Protein AF-A0A2Z7D7G7-F1 (afdb_monomer_lite)

Foldseek 3Di:
DPVVVVVVVVVVVLVVPDD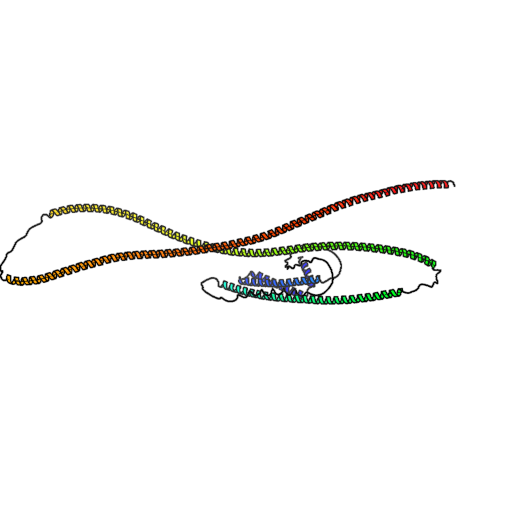VVVVVVVVVLVVVLVVLVVVLVVLVVCLVDDDPVVNVVSVVVSVVSVVVSVVSVVVVVVVVVVSVVVVVVVVVPDDDDDDDDDDDDDDDDDDDDDDDDDDDDDDDDDDDDDDDDDDDDDDDDDDPPPPPPPPPPPPDPPDDDDDDDDDDDDDDDDDDDDPPVVVVVVVVVVVVVVVVVVVVVVVVVVVVVVVVVVVVVVVVVVVVVVVVVVVVVVVVVVVVVVVVVVVVVVVVVVVVVVVVVVVVPDDDDDDDDDDDPVCPVVCVVVVVVVVVVVVVVVVVVVVVVVVVVVVVVVVVVVVVVVVVVVVVVVVVVVVVVVVVVVVVVVVVVVVVVVVVVVVVVVVVVVVVVVVVVVVVVVVVVVVVVVVVVVVVVVVVVVVVVVVVVVVVVVVVVVVVVVVVVVVVVVVVVVVVVVVVVVVVVVVVVVVVVVVVVVVVVVVPPPDDDDDDDDDDDDDDDPDVVVVVVVVVVVVVVVVVVVVVVVVVVVVVVVVVVVVVVVVVVVVVVVVVVVVVVVVVVVVVVVVVVVVVVVVVVVVVVVVVVVVVVVVVVVVVVVVVVVVVVVVVVVVVVVVVVVVVVVVVVVVVVVVVVVVVVVVVVVVVVVVVVVVVVVVVVVVVVVVVVVVVVVVVVVVVVVVVVVVVVVVVVVVVVVVVVVVVVVVVVVVVVVVVD

InterPro domains:
  IPR011684 Protein Networked (NET), actin-binding (NAB) domain [PS51774] (10-87)

Secondary structure (DSSP, 8-state):
--HHHHHHHHHHHHHTTS-HHHHHHHHHHHHHHHHHHHHHHHHHHHTTSS-HHHHHHHHHHHHHHHHHHHHHHHHHHHHHHHHHHHHHHHHHSS--------------------PPP------PPP----------------SSSSSSSTTSSS--S-------------------S-HHHHHHHHHHHHHHHHHHHHHHHHHHHHHHHHHHHHHHHHHHHHHHHHHHHHHHHHHHHHHHHHHHHHHHHHHHHHHHHHHHHHTTS-----------TTSHHHHHHHHHHHHHHHHHHHHHHHHHHHHHHHHHHHHHHHHHHHHHHHHHHHHHHHHHHHHHHHHHHHHHHHHHHHHHHHHHHHHHHHHHHHHHHHHHHHHHHHHHHHHHHHHHHHHHHHHHHHHHHHHHHHHHHHHHHHHHHHHHHHHHHHHHHHHHHHHHHHHHHHHHHHHHHHHHHTSSTT----------------SSHHHHHHHHHHHHHHHHHHHHHHHHHHHHHHHHHHHHHHHHHHHHHHHHHHHHHHHHHHHHHHHHHHHHHHHHHHHHHHHHHHHHHHHHHHHHHHHHHHHHHHHHHHHHHHHHHHHHHHHHHHHHHHHHHHHHHHHHHHHHHHHHHHHHHHHHHHHHHHHHHHHHHHHHHHHHHHHHHHHHHHHHHHHHHHHHHHHHHHHHHHHHHTT--

pLDDT: mean 76.75, std 22.87, range [23.92, 98.25]

Radius of gyration: 78.51 Å; chains: 1; bounding box: 148×83×275 Å

Structure (mmCIF, N/CA/C/O backbone):
data_AF-A0A2Z7D7G7-F1
#
_entry.id   AF-A0A2Z7D7G7-F1
#
loop_
_atom_site.group_PDB
_atom_site.id
_atom_site.type_symbol
_atom_site.label_atom_id
_atom_site.label_alt_id
_atom_site.label_comp_id
_atom_site.label_asym_id
_atom_site.label_entity_id
_atom_site.label_seq_id
_atom_site.pdbx_PDB_ins_code
_atom_site.Cartn_x
_atom_site.Cartn_y
_atom_site.Cartn_z
_atom_site.occupancy
_atom_site.B_iso_or_equiv
_atom_site.auth_seq_id
_atom_site.auth_comp_id
_atom_site.auth_asym_id
_atom_site.auth_atom_id
_atom_site.pdbx_PDB_model_num
ATOM 1 N N . MET A 1 1 ? 25.377 -0.981 62.752 1.00 41.50 1 MET A N 1
ATOM 2 C CA . MET A 1 1 ? 25.337 -2.410 63.153 1.00 41.50 1 MET A CA 1
ATOM 3 C C . MET A 1 1 ? 24.047 -2.809 63.901 1.00 41.50 1 MET A C 1
ATOM 5 O O . MET A 1 1 ? 24.073 -3.732 64.700 1.00 41.50 1 MET A O 1
ATOM 9 N N . THR A 1 2 ? 22.886 -2.197 63.633 1.00 40.06 2 THR A N 1
ATOM 10 C CA . THR A 1 2 ? 21.625 -2.497 64.360 1.00 40.06 2 THR A CA 1
ATOM 11 C C . THR A 1 2 ? 20.584 -3.274 63.544 1.00 40.06 2 THR A C 1
ATOM 13 O O . THR A 1 2 ? 19.707 -3.895 64.134 1.00 40.06 2 THR A O 1
ATOM 16 N N . LYS A 1 3 ? 20.703 -3.341 62.208 1.00 41.34 3 LYS A N 1
ATOM 17 C CA . LYS A 1 3 ? 19.762 -4.095 61.349 1.00 41.34 3 LYS A CA 1
ATOM 18 C C . LYS A 1 3 ? 20.011 -5.615 61.313 1.00 41.34 3 LYS A C 1
ATOM 20 O O . LYS A 1 3 ? 19.072 -6.365 61.088 1.00 41.34 3 LYS A O 1
ATOM 25 N N . HIS A 1 4 ? 21.229 -6.078 61.613 1.00 40.47 4 HIS A N 1
ATOM 26 C CA . HIS A 1 4 ? 21.558 -7.514 61.590 1.00 40.47 4 HIS A CA 1
ATOM 27 C C . HIS A 1 4 ? 20.931 -8.314 62.747 1.00 40.47 4 HIS A C 1
ATOM 29 O O . HIS A 1 4 ? 20.561 -9.467 62.553 1.00 40.47 4 HIS A O 1
ATOM 35 N N . ARG A 1 5 ? 20.724 -7.702 63.927 1.00 44.84 5 ARG A N 1
ATOM 36 C CA . ARG A 1 5 ? 20.174 -8.416 65.098 1.00 44.84 5 ARG A CA 1
ATOM 37 C C . ARG A 1 5 ? 18.690 -8.766 64.970 1.00 44.84 5 ARG A C 1
ATOM 39 O O . ARG A 1 5 ? 18.265 -9.778 65.515 1.00 44.84 5 ARG A O 1
ATOM 46 N N . ARG A 1 6 ? 17.898 -7.954 64.255 1.00 45.66 6 ARG A N 1
ATOM 47 C CA . ARG A 1 6 ? 16.458 -8.218 64.064 1.00 45.66 6 ARG A CA 1
ATOM 48 C C . ARG A 1 6 ? 16.225 -9.381 63.095 1.00 45.66 6 ARG A C 1
ATOM 50 O O . ARG A 1 6 ? 15.292 -10.148 63.290 1.00 45.66 6 ARG A O 1
ATOM 57 N N . TRP A 1 7 ? 17.107 -9.541 62.106 1.00 41.47 7 TRP A N 1
ATOM 58 C CA . TRP A 1 7 ? 17.014 -10.627 61.131 1.00 41.47 7 TRP A CA 1
ATOM 59 C C . TRP A 1 7 ? 17.491 -11.967 61.709 1.00 41.47 7 TRP A C 1
ATOM 61 O O . TRP A 1 7 ? 16.815 -12.975 61.533 1.00 41.47 7 TRP A O 1
ATOM 71 N N . GLU A 1 8 ? 18.564 -11.968 62.512 1.00 43.84 8 GLU A N 1
ATOM 72 C CA . GLU A 1 8 ? 18.985 -13.158 63.273 1.00 43.84 8 GLU A CA 1
ATOM 73 C C . GLU A 1 8 ? 17.919 -13.635 64.270 1.00 43.84 8 GLU A C 1
ATOM 75 O O . GLU A 1 8 ? 17.764 -14.838 64.466 1.00 43.84 8 GLU A O 1
ATOM 80 N N . GLY A 1 9 ? 17.170 -12.715 64.890 1.00 42.06 9 GLY A N 1
ATOM 81 C CA . GLY A 1 9 ? 16.073 -13.051 65.805 1.00 42.06 9 GLY A CA 1
ATOM 82 C C . GLY A 1 9 ? 14.912 -13.773 65.113 1.00 42.06 9 GLY A C 1
ATOM 83 O O . GLY A 1 9 ? 14.464 -14.808 65.601 1.00 42.06 9 GLY A O 1
ATOM 84 N N . SER A 1 10 ? 14.475 -13.282 63.946 1.00 50.38 10 SER A N 1
ATOM 85 C CA . SER A 1 10 ? 13.440 -13.950 63.136 1.00 50.38 10 SER A CA 1
ATOM 86 C C . SER A 1 10 ? 13.912 -15.276 62.539 1.00 50.38 10 SER A C 1
ATOM 88 O O . SER A 1 10 ? 13.131 -16.220 62.479 1.00 50.38 10 SER A O 1
ATOM 90 N N . MET A 1 11 ? 15.185 -15.391 62.142 1.00 46.97 11 MET A N 1
ATOM 91 C CA . MET A 1 11 ? 15.729 -16.657 61.634 1.00 46.97 11 MET A CA 1
ATOM 92 C C . MET A 1 11 ? 15.831 -17.730 62.726 1.00 46.97 11 MET A C 1
ATOM 94 O O . MET A 1 11 ? 15.545 -18.890 62.452 1.00 46.97 11 MET A O 1
ATOM 98 N N . LYS A 1 12 ? 16.154 -17.358 63.974 1.00 53.88 12 LYS A N 1
ATOM 99 C CA . LYS A 1 12 ? 16.171 -18.298 65.111 1.00 53.88 12 LYS A CA 1
ATOM 100 C C . LYS A 1 12 ? 14.783 -18.843 65.461 1.00 53.88 12 LYS A C 1
ATOM 102 O O . LYS A 1 12 ? 14.678 -20.009 65.819 1.00 53.88 12 LYS A O 1
ATOM 107 N N . SER A 1 13 ? 13.737 -18.024 65.322 1.00 54.88 13 SER A N 1
ATOM 108 C CA . SER A 1 13 ? 12.338 -18.445 65.507 1.00 54.88 13 SER A CA 1
ATOM 109 C C . SER A 1 13 ? 11.828 -19.340 64.374 1.00 54.88 13 SER A C 1
ATOM 111 O O . SER A 1 13 ? 10.971 -20.178 64.616 1.00 54.88 13 SER A O 1
ATOM 113 N N . LEU A 1 14 ? 12.347 -19.192 63.151 1.00 52.84 14 LEU A N 1
ATOM 114 C CA . LEU A 1 14 ? 12.054 -20.111 62.045 1.00 52.84 14 LEU A CA 1
ATOM 115 C C . LEU A 1 14 ? 12.809 -21.440 62.196 1.00 52.84 14 LEU A C 1
ATOM 117 O O . LEU A 1 14 ? 12.231 -22.496 61.961 1.00 52.84 14 LEU A O 1
ATOM 121 N N . MET A 1 15 ? 14.067 -21.399 62.652 1.00 52.84 15 MET A N 1
ATOM 122 C CA . MET A 1 15 ? 14.886 -22.596 62.889 1.00 52.84 15 MET A CA 1
ATOM 123 C C . MET A 1 15 ? 14.299 -23.522 63.964 1.00 52.84 15 MET A C 1
ATOM 125 O O . MET A 1 15 ? 14.415 -24.731 63.824 1.00 52.84 15 MET A O 1
ATOM 129 N N . SER A 1 16 ? 13.603 -23.007 64.988 1.00 55.50 16 SER A N 1
ATOM 130 C CA . SER A 1 16 ? 12.984 -23.851 66.029 1.00 55.50 16 SER A CA 1
ATOM 131 C C . SER A 1 16 ? 11.815 -24.718 65.543 1.00 55.50 16 SER A C 1
ATOM 133 O O . SER A 1 16 ? 11.373 -25.600 66.274 1.00 55.50 16 SER A O 1
ATOM 135 N N . HIS A 1 17 ? 11.308 -24.473 64.330 1.00 57.72 17 HIS A N 1
ATOM 136 C CA . HIS A 1 17 ? 10.239 -25.254 63.698 1.00 57.72 17 HIS A CA 1
ATOM 137 C C . HIS A 1 17 ? 10.733 -26.104 62.518 1.00 57.72 17 HIS A C 1
ATOM 139 O O . HIS A 1 17 ? 9.921 -26.753 61.853 1.00 57.72 17 HIS A O 1
ATOM 145 N N . MET A 1 18 ? 12.043 -26.099 62.251 1.00 59.19 18 MET A N 1
ATOM 146 C CA . MET A 1 18 ? 12.659 -26.918 61.216 1.00 59.19 18 MET A CA 1
ATOM 147 C C . MET A 1 18 ? 13.076 -28.282 61.764 1.00 59.19 18 MET A C 1
ATOM 149 O O . MET A 1 18 ? 13.557 -28.409 62.885 1.00 59.19 18 MET A O 1
ATOM 153 N N . ASP A 1 19 ? 12.900 -29.303 60.933 1.00 62.66 19 ASP A N 1
ATOM 154 C CA . ASP A 1 19 ? 13.454 -30.636 61.149 1.00 62.66 19 ASP A CA 1
ATOM 155 C C . ASP A 1 19 ? 14.998 -30.546 61.193 1.00 62.66 19 ASP A C 1
ATOM 157 O O . ASP A 1 19 ? 15.573 -29.946 60.274 1.00 62.66 19 ASP A O 1
ATOM 161 N N . PRO A 1 20 ? 15.685 -31.085 62.220 1.00 67.44 20 PRO A N 1
ATOM 162 C CA . PRO A 1 20 ? 17.143 -30.998 62.348 1.00 67.44 20 PRO A CA 1
ATOM 163 C C . PRO A 1 20 ? 17.902 -31.500 61.108 1.00 67.44 20 PRO A C 1
ATOM 165 O O . PRO A 1 20 ? 18.919 -30.912 60.744 1.00 67.44 20 PRO A O 1
ATOM 168 N N . GLU A 1 21 ? 17.377 -32.494 60.379 1.00 67.19 21 GLU A N 1
ATOM 169 C CA . GLU A 1 21 ? 17.971 -32.928 59.103 1.00 67.19 21 GLU A CA 1
ATOM 170 C C . GLU A 1 21 ? 17.902 -31.844 58.016 1.00 67.19 21 GLU A C 1
ATOM 172 O O . GLU A 1 21 ? 18.834 -31.680 57.226 1.00 67.19 21 GLU A O 1
ATOM 177 N N . LYS A 1 22 ? 16.816 -31.065 57.963 1.00 69.19 22 LYS A N 1
ATOM 178 C CA . LYS A 1 22 ? 16.668 -29.967 56.995 1.00 69.19 22 LYS A CA 1
ATOM 179 C C . LYS A 1 22 ? 17.559 -28.780 57.363 1.00 69.19 22 LYS A C 1
ATOM 181 O O . LYS A 1 22 ? 18.091 -28.129 56.465 1.00 69.19 22 LYS A O 1
ATOM 186 N N . GLU A 1 23 ? 17.757 -28.522 58.656 1.00 70.38 23 GLU A N 1
ATOM 187 C CA . GLU A 1 23 ? 18.671 -27.483 59.144 1.00 70.38 23 GLU A CA 1
ATOM 188 C C . GLU A 1 23 ? 20.135 -27.789 58.781 1.00 70.38 23 GLU A C 1
ATOM 190 O O . GLU A 1 23 ? 20.858 -26.904 58.313 1.00 70.38 23 GLU A O 1
ATOM 195 N N . ASP A 1 24 ? 20.567 -29.043 58.927 1.00 74.12 24 ASP A N 1
ATOM 196 C CA . ASP A 1 24 ? 21.928 -29.458 58.577 1.00 74.12 24 ASP A CA 1
ATOM 197 C C . ASP A 1 24 ? 22.173 -29.440 57.060 1.00 74.12 24 ASP A C 1
ATOM 199 O O . ASP A 1 24 ? 23.237 -29.000 56.611 1.00 74.12 24 ASP A O 1
ATOM 203 N N . ARG A 1 25 ? 21.163 -29.795 56.251 1.00 71.50 25 ARG A N 1
ATOM 204 C CA . ARG A 1 25 ? 21.215 -29.642 54.783 1.00 71.50 25 ARG A CA 1
ATOM 205 C C . ARG A 1 25 ? 21.363 -28.177 54.365 1.00 71.50 25 ARG A C 1
ATOM 207 O O . ARG A 1 25 ? 22.192 -27.872 53.513 1.00 71.50 25 ARG A O 1
ATOM 214 N N . LEU A 1 26 ? 20.643 -27.263 55.016 1.00 71.94 26 LEU A N 1
ATOM 215 C CA . LEU A 1 26 ? 20.740 -25.818 54.771 1.00 71.94 26 LEU A CA 1
ATOM 216 C C . LEU A 1 26 ? 22.104 -25.234 55.159 1.00 71.94 26 LEU A C 1
ATOM 218 O O . LEU A 1 26 ? 22.629 -24.371 54.454 1.00 71.94 26 LEU A O 1
ATOM 222 N N . LYS A 1 27 ? 22.706 -25.697 56.262 1.00 76.69 27 LYS A N 1
ATOM 223 C CA . LYS A 1 27 ? 24.069 -25.291 56.646 1.00 76.69 27 LYS A CA 1
ATOM 224 C C . LYS A 1 27 ? 25.101 -25.776 55.631 1.00 76.69 27 LYS A C 1
ATOM 226 O O . LYS A 1 27 ? 25.977 -24.995 55.262 1.00 76.69 27 LYS A O 1
ATOM 231 N N . TRP A 1 28 ? 24.973 -27.019 55.166 1.00 77.81 28 TRP A N 1
ATOM 232 C CA . TRP A 1 28 ? 25.851 -27.590 54.146 1.00 77.81 28 TRP A CA 1
ATOM 233 C C . TRP A 1 28 ? 25.735 -26.832 52.816 1.00 77.81 28 TRP A C 1
ATOM 235 O O . TRP A 1 28 ? 26.745 -26.351 52.302 1.00 77.81 28 TRP A O 1
ATOM 245 N N . GLU A 1 29 ? 24.513 -26.601 52.325 1.00 77.25 29 GLU A N 1
ATOM 246 C CA . GLU A 1 29 ? 24.260 -25.827 51.100 1.00 77.25 29 GLU A CA 1
ATOM 247 C C . GLU A 1 29 ? 24.767 -24.386 51.220 1.00 77.25 29 GLU A C 1
ATOM 249 O O . GLU A 1 29 ? 25.395 -23.871 50.299 1.00 77.25 29 GLU A O 1
ATOM 254 N N . LYS A 1 30 ? 24.601 -23.739 52.380 1.00 79.69 30 LYS A N 1
ATOM 255 C CA . LYS A 1 30 ? 25.165 -22.406 52.624 1.00 79.69 30 LYS A CA 1
ATOM 256 C C . LYS A 1 30 ? 26.694 -22.399 52.514 1.00 79.69 30 LYS A C 1
ATOM 258 O O . LYS A 1 30 ? 27.250 -21.505 51.877 1.00 79.69 30 LYS A O 1
ATOM 263 N N . THR A 1 31 ? 27.377 -23.380 53.107 1.00 81.44 31 THR A N 1
ATOM 264 C CA . THR A 1 31 ? 28.842 -23.485 53.000 1.00 81.44 31 THR A CA 1
ATOM 265 C C . THR A 1 31 ? 29.309 -23.823 51.582 1.00 81.44 31 THR A C 1
ATOM 267 O O . THR A 1 31 ? 30.325 -23.290 51.133 1.00 81.44 31 THR A O 1
ATOM 270 N N . GLU A 1 32 ? 28.558 -24.650 50.850 1.00 81.62 32 GLU A N 1
ATOM 271 C CA . GLU A 1 32 ? 28.795 -24.973 49.436 1.00 81.62 32 GLU A CA 1
ATOM 272 C C . GLU A 1 32 ? 28.724 -23.692 48.585 1.00 81.62 32 GLU A C 1
ATOM 274 O O . GLU A 1 32 ? 29.676 -23.349 47.881 1.00 81.62 32 GLU A O 1
ATOM 279 N N . ILE A 1 33 ? 27.646 -22.919 48.763 1.00 80.75 33 ILE A N 1
ATOM 280 C CA . ILE A 1 33 ? 27.366 -21.647 48.090 1.00 80.75 33 ILE A CA 1
ATOM 281 C C . ILE A 1 33 ? 28.480 -20.624 48.369 1.00 80.75 33 ILE A C 1
ATOM 283 O O . ILE A 1 33 ? 29.029 -20.035 47.430 1.00 80.75 33 ILE A O 1
ATOM 287 N N . GLU A 1 34 ? 28.880 -20.446 49.633 1.00 82.25 34 GLU A N 1
ATOM 288 C CA . GLU A 1 34 ? 29.982 -19.554 50.029 1.00 82.25 34 GLU A CA 1
ATOM 289 C C . GLU A 1 34 ? 31.324 -19.962 49.386 1.00 82.25 34 GLU A C 1
ATOM 291 O O . GLU A 1 34 ? 32.092 -19.102 48.926 1.00 82.25 34 GLU A O 1
ATOM 296 N N . ASN A 1 35 ? 31.594 -21.265 49.261 1.00 83.88 35 ASN A N 1
ATOM 297 C CA . ASN A 1 35 ? 32.781 -21.782 48.577 1.00 83.88 35 ASN A CA 1
ATOM 298 C C . ASN A 1 35 ? 32.751 -21.509 47.062 1.00 83.88 35 ASN A C 1
ATOM 300 O O . ASN A 1 35 ? 33.760 -21.052 46.506 1.00 83.88 35 ASN A O 1
ATOM 304 N N . THR A 1 36 ? 31.609 -21.705 46.391 1.00 83.94 36 THR A N 1
ATOM 305 C CA . THR A 1 36 ? 31.427 -21.354 44.968 1.00 83.94 36 THR A CA 1
ATOM 306 C C . THR A 1 36 ? 31.611 -19.863 44.712 1.00 83.94 36 THR A C 1
ATOM 308 O O . THR A 1 36 ? 32.360 -19.488 43.808 1.00 83.94 36 THR A O 1
ATOM 311 N N . VAL A 1 37 ? 31.028 -18.993 45.542 1.00 83.12 37 VAL A N 1
ATOM 312 C CA . VAL A 1 37 ? 31.193 -17.533 45.424 1.00 83.12 37 VAL A CA 1
ATOM 313 C C . VAL A 1 37 ? 32.659 -17.137 45.595 1.00 83.12 37 VAL A C 1
ATOM 315 O O . VAL A 1 37 ? 33.197 -16.343 44.819 1.00 83.12 37 VAL A O 1
ATOM 318 N N . THR A 1 38 ? 33.355 -17.748 46.554 1.00 86.00 38 THR A N 1
ATOM 319 C CA . THR A 1 38 ? 34.786 -17.508 46.772 1.00 86.00 38 THR A CA 1
ATOM 320 C C . THR A 1 38 ? 35.627 -17.945 45.567 1.00 86.00 38 THR A C 1
ATOM 322 O O . THR A 1 38 ? 36.594 -17.269 45.198 1.00 86.00 38 THR A O 1
ATOM 325 N N . ARG A 1 39 ? 35.254 -19.049 44.909 1.00 84.31 39 ARG A N 1
ATOM 326 C CA . ARG A 1 39 ? 35.904 -19.549 43.688 1.00 84.31 39 ARG A CA 1
ATOM 327 C C . ARG A 1 39 ? 35.650 -18.635 42.486 1.00 84.31 39 ARG A C 1
ATOM 329 O O . ARG A 1 39 ? 36.605 -18.308 41.782 1.00 84.31 39 ARG A O 1
ATOM 336 N N . ILE A 1 40 ? 34.422 -18.143 42.310 1.00 85.38 40 ILE A N 1
ATOM 337 C CA . ILE A 1 40 ? 34.063 -17.155 41.278 1.00 85.38 40 ILE A CA 1
ATOM 338 C C . ILE A 1 40 ? 34.864 -15.865 41.478 1.00 85.38 40 ILE A C 1
ATOM 340 O O . ILE A 1 40 ? 35.474 -15.364 40.536 1.00 85.38 40 ILE A O 1
ATOM 344 N N . LEU A 1 41 ? 34.957 -15.351 42.707 1.00 82.25 41 LEU A N 1
ATOM 345 C CA . LEU A 1 41 ? 35.738 -14.144 43.003 1.00 82.25 41 LEU A CA 1
ATOM 346 C C . LEU A 1 41 ? 37.237 -14.328 42.718 1.00 82.25 41 LEU A C 1
ATOM 348 O O . LEU A 1 41 ? 37.886 -13.409 42.210 1.00 82.25 41 LEU A O 1
ATOM 352 N N . LYS A 1 42 ? 37.801 -15.511 43.004 1.00 83.88 42 LYS A N 1
ATOM 353 C CA . LYS A 1 42 ? 39.196 -15.846 42.667 1.00 83.88 42 LYS A CA 1
ATOM 354 C C . LYS A 1 42 ? 39.411 -15.924 41.154 1.00 83.88 42 LYS A C 1
ATOM 356 O O . LYS A 1 42 ? 40.380 -15.347 40.656 1.00 83.88 42 LYS A O 1
ATOM 361 N N . LEU A 1 43 ? 38.502 -16.571 40.422 1.00 82.44 43 LEU A N 1
ATOM 362 C CA . LEU A 1 43 ? 38.562 -16.660 38.963 1.00 82.44 43 LEU A CA 1
ATOM 363 C C . LEU A 1 43 ? 38.464 -15.273 38.336 1.00 82.44 43 LEU A C 1
ATOM 365 O O . LEU A 1 43 ? 39.374 -14.893 37.602 1.00 82.44 43 LEU A O 1
ATOM 369 N N . THR A 1 44 ? 37.475 -14.471 38.727 1.00 81.31 44 THR A N 1
ATOM 370 C CA . THR A 1 44 ? 37.262 -13.108 38.224 1.00 81.31 44 THR A CA 1
ATOM 371 C C . THR A 1 44 ? 38.445 -12.183 38.504 1.00 81.31 44 THR A C 1
ATOM 373 O O . THR A 1 44 ? 38.867 -11.442 37.616 1.00 81.31 44 THR A O 1
ATOM 376 N N . ARG A 1 45 ? 39.074 -12.281 39.684 1.00 81.88 45 ARG A N 1
ATOM 377 C CA . ARG A 1 45 ? 40.299 -11.526 39.997 1.00 81.88 45 ARG A CA 1
ATOM 378 C C . ARG A 1 45 ? 41.514 -12.007 39.192 1.00 81.88 45 ARG A C 1
ATOM 380 O O . ARG A 1 45 ? 42.402 -11.215 38.911 1.00 81.88 45 ARG A O 1
ATOM 387 N N . SER A 1 46 ? 41.549 -13.277 38.787 1.00 73.38 46 SER A N 1
ATOM 388 C CA . SER A 1 46 ? 42.632 -13.858 37.977 1.00 73.38 46 SER A CA 1
ATOM 389 C C . SER A 1 46 ? 42.465 -13.677 36.457 1.00 73.38 46 SER A C 1
ATOM 391 O O . SER A 1 46 ? 43.383 -14.009 35.705 1.00 73.38 46 SER A O 1
ATOM 393 N N . ILE A 1 47 ? 41.313 -13.168 35.993 1.00 78.88 47 ILE A N 1
ATOM 394 C CA . ILE A 1 47 ? 41.013 -12.861 34.577 1.00 78.88 47 ILE A CA 1
ATOM 395 C C . ILE A 1 47 ? 41.791 -11.621 34.087 1.00 78.88 47 ILE A C 1
ATOM 397 O O . ILE A 1 47 ? 41.938 -11.425 32.878 1.00 78.88 47 ILE A O 1
ATOM 401 N N . SER A 1 48 ? 42.328 -10.791 34.990 1.00 68.44 48 SER A N 1
ATOM 402 C CA . SER A 1 48 ? 43.142 -9.619 34.635 1.00 68.44 48 SER A CA 1
ATOM 403 C C . SER A 1 48 ? 44.557 -9.966 34.147 1.00 68.44 48 SER A C 1
ATOM 405 O O . SER A 1 48 ? 45.096 -9.198 33.355 1.00 68.44 48 SER A O 1
ATOM 407 N N . ASN A 1 49 ? 45.114 -11.132 34.511 1.00 65.31 49 ASN A N 1
ATOM 408 C CA . ASN A 1 49 ? 46.482 -11.538 34.155 1.00 65.31 49 ASN A CA 1
ATOM 409 C C . ASN A 1 49 ? 46.503 -12.848 33.329 1.00 65.31 49 ASN A C 1
ATOM 411 O O . ASN A 1 49 ? 46.121 -13.913 33.825 1.00 65.31 49 ASN A O 1
ATOM 415 N N . GLY A 1 50 ? 46.979 -12.777 32.074 1.00 63.66 50 GLY A N 1
ATOM 416 C CA . GLY A 1 50 ? 47.215 -13.926 31.178 1.00 63.66 50 GLY A CA 1
ATOM 417 C C . GLY A 1 50 ? 46.966 -13.640 29.684 1.00 63.66 50 GLY A C 1
ATOM 418 O O . GLY A 1 50 ? 46.331 -12.647 29.332 1.00 63.66 50 GLY A O 1
ATOM 419 N N . ASN A 1 51 ? 47.445 -14.526 28.798 1.00 73.31 51 ASN A N 1
ATOM 420 C CA . ASN A 1 51 ? 47.200 -14.454 27.346 1.00 73.31 51 ASN A CA 1
ATOM 421 C C . ASN A 1 51 ? 45.697 -14.554 27.007 1.00 73.31 51 ASN A C 1
ATOM 423 O O . ASN A 1 51 ? 44.916 -15.136 27.765 1.00 73.31 51 ASN A O 1
ATOM 427 N N . LYS A 1 52 ? 45.290 -14.016 25.843 1.00 76.88 52 LYS A N 1
ATOM 428 C CA . LYS A 1 52 ? 43.876 -13.907 25.414 1.00 76.88 52 LYS A CA 1
ATOM 429 C C . LYS A 1 52 ? 43.098 -15.225 25.530 1.00 76.88 52 LYS A C 1
ATOM 431 O O . LYS A 1 52 ? 41.959 -15.212 25.984 1.00 76.88 52 LYS A O 1
ATOM 436 N N . GLU A 1 53 ? 43.718 -16.354 25.198 1.00 78.06 53 GLU A N 1
ATOM 437 C CA . GLU A 1 53 ? 43.076 -17.671 25.268 1.00 78.06 53 GLU A CA 1
ATOM 438 C C . GLU A 1 53 ? 42.801 -18.129 26.713 1.00 78.06 53 GLU A C 1
ATOM 440 O O . GLU A 1 53 ? 41.696 -18.563 27.036 1.00 78.06 53 GLU A O 1
ATOM 445 N N . VAL A 1 54 ? 43.763 -17.940 27.622 1.00 75.56 54 VAL A N 1
ATOM 446 C CA . VAL A 1 54 ? 43.611 -18.260 29.054 1.00 75.56 54 VAL A CA 1
ATOM 447 C C . VAL A 1 54 ? 42.543 -17.371 29.696 1.00 75.56 54 VAL A C 1
ATOM 449 O O . VAL A 1 54 ? 41.780 -17.822 30.550 1.00 75.56 54 VAL A O 1
ATOM 452 N N . LYS A 1 55 ? 42.435 -16.117 29.244 1.00 78.88 55 LYS A N 1
ATOM 453 C CA . LYS A 1 55 ? 41.400 -15.177 29.688 1.00 78.88 55 LYS A CA 1
ATOM 454 C C . LYS A 1 55 ? 39.998 -15.630 29.278 1.00 78.88 55 LYS A C 1
ATOM 456 O O . LYS A 1 55 ? 39.079 -15.536 30.087 1.00 78.88 55 LYS A O 1
ATOM 461 N N . MET A 1 56 ? 39.837 -16.141 28.057 1.00 79.31 56 MET A N 1
ATOM 462 C CA . MET A 1 56 ? 38.554 -16.667 27.575 1.00 79.31 56 MET A CA 1
ATOM 463 C C . MET A 1 56 ? 38.163 -17.961 28.297 1.00 79.31 56 MET A C 1
ATOM 465 O O . MET A 1 56 ? 37.016 -18.079 28.720 1.00 79.31 56 MET A O 1
ATOM 469 N N . ARG A 1 57 ? 39.112 -18.877 28.548 1.00 82.19 57 ARG A N 1
ATOM 470 C CA . ARG A 1 57 ? 38.842 -20.099 29.331 1.00 82.19 57 ARG A CA 1
ATOM 471 C C . ARG A 1 57 ? 38.400 -19.785 30.763 1.00 82.19 57 ARG A C 1
ATOM 473 O O . ARG A 1 57 ? 37.369 -20.281 31.194 1.00 82.19 57 ARG A O 1
ATOM 480 N N . LYS A 1 58 ? 39.103 -18.888 31.467 1.00 84.31 58 LYS A N 1
ATOM 481 C CA . LYS A 1 58 ? 38.722 -18.462 32.828 1.00 84.31 58 LYS A CA 1
ATOM 482 C C . LYS A 1 58 ? 37.382 -17.718 32.872 1.00 84.31 58 LYS A C 1
ATOM 484 O O . LYS A 1 58 ? 36.649 -17.855 33.844 1.00 84.31 58 LYS A O 1
ATOM 489 N N . LYS A 1 59 ? 37.050 -16.940 31.832 1.00 82.75 59 LYS A N 1
ATOM 490 C CA . LYS A 1 59 ? 35.726 -16.306 31.686 1.00 82.75 59 LYS A CA 1
ATOM 491 C C . LYS A 1 59 ? 34.622 -17.341 31.493 1.00 82.75 59 LYS A C 1
ATOM 493 O O . LYS A 1 59 ? 33.576 -17.205 32.112 1.00 82.75 59 LYS A O 1
ATOM 498 N N . SER A 1 60 ? 34.869 -18.364 30.678 1.00 84.56 60 SER A N 1
ATOM 499 C CA . SER A 1 60 ? 33.931 -19.472 30.484 1.00 84.56 60 SER A CA 1
ATOM 500 C C . SER A 1 60 ? 33.730 -20.275 31.772 1.00 84.56 60 SER A C 1
ATOM 502 O O . SER A 1 60 ? 32.598 -20.584 32.115 1.00 84.56 60 SER A O 1
ATOM 504 N N . GLU A 1 61 ? 34.804 -20.563 32.515 1.00 86.31 61 GLU A N 1
ATOM 505 C CA . GLU A 1 61 ? 34.726 -21.271 33.803 1.00 86.31 61 GLU A CA 1
ATOM 506 C C . GLU A 1 61 ? 33.970 -20.446 34.858 1.00 86.31 61 GLU A C 1
ATOM 508 O O . GLU A 1 61 ? 33.129 -20.976 35.579 1.00 86.31 61 GLU A O 1
ATOM 513 N N . ALA A 1 62 ? 34.203 -19.131 34.914 1.00 85.56 62 ALA A N 1
ATOM 514 C CA . ALA A 1 62 ? 33.451 -18.240 35.794 1.00 85.56 62 ALA A CA 1
ATOM 515 C C . ALA A 1 62 ? 31.967 -18.148 35.400 1.00 85.56 62 ALA A C 1
ATOM 517 O O . ALA A 1 62 ? 31.113 -18.155 36.280 1.00 85.56 62 ALA A O 1
ATOM 518 N N . ALA A 1 63 ? 31.655 -18.089 34.101 1.00 84.81 63 ALA A N 1
ATOM 519 C CA . ALA A 1 63 ? 30.277 -18.057 33.613 1.00 84.81 63 ALA A CA 1
ATOM 520 C C . ALA A 1 63 ? 29.514 -19.341 33.974 1.00 84.81 63 ALA A C 1
ATOM 522 O O . ALA A 1 63 ? 28.384 -19.253 34.447 1.00 84.81 63 ALA A O 1
ATOM 523 N N . GLN A 1 64 ? 30.156 -20.507 33.841 1.00 88.31 64 GLN A N 1
ATOM 524 C CA . GLN A 1 64 ? 29.559 -21.784 34.234 1.00 88.31 64 GLN A CA 1
ATOM 525 C C . GLN A 1 64 ? 29.262 -21.826 35.738 1.00 88.31 64 GLN A C 1
ATOM 527 O O . GLN A 1 64 ? 28.148 -22.143 36.134 1.00 88.31 64 GLN A O 1
ATOM 532 N N . LEU A 1 65 ? 30.219 -21.417 36.579 1.00 88.38 65 LEU A N 1
ATOM 533 C CA . LEU A 1 65 ? 30.014 -21.387 38.031 1.00 88.38 65 LEU A CA 1
ATOM 534 C C . LEU A 1 65 ? 28.918 -20.398 38.460 1.00 88.38 65 LEU A C 1
ATOM 536 O O . LEU A 1 65 ? 28.233 -20.646 39.446 1.00 88.38 65 LEU A O 1
ATOM 540 N N . ILE A 1 66 ? 28.736 -19.287 37.738 1.00 87.88 66 ILE A N 1
ATOM 541 C CA . ILE A 1 66 ? 27.639 -18.336 37.985 1.00 87.88 66 ILE A CA 1
ATOM 542 C C . ILE A 1 66 ? 26.287 -18.959 37.620 1.00 87.88 66 ILE A C 1
ATOM 544 O O . ILE A 1 66 ? 25.318 -18.782 38.355 1.00 87.88 66 ILE A O 1
ATOM 548 N N . GLN A 1 67 ? 26.220 -19.697 36.512 1.00 87.62 67 GLN A N 1
ATOM 549 C CA . GLN A 1 67 ? 25.001 -20.387 36.099 1.00 87.62 67 GLN A CA 1
ATOM 550 C C . GLN A 1 67 ? 24.626 -21.505 37.081 1.00 87.62 67 GLN A C 1
ATOM 552 O O . GLN A 1 67 ? 23.466 -21.610 37.480 1.00 87.62 67 GLN A O 1
ATOM 557 N N . ASP A 1 68 ? 25.609 -22.287 37.531 1.00 84.25 68 ASP A N 1
ATOM 558 C CA . ASP A 1 68 ? 25.404 -23.342 38.526 1.00 84.25 68 ASP A CA 1
ATOM 559 C C . ASP A 1 68 ? 24.960 -22.751 39.877 1.00 84.25 68 ASP A C 1
ATOM 561 O O . ASP A 1 68 ? 24.027 -23.259 40.501 1.00 84.25 68 ASP A O 1
ATOM 565 N N . PHE A 1 69 ? 25.552 -21.624 40.292 1.00 87.88 69 PHE A N 1
ATOM 566 C CA . PHE A 1 69 ? 25.131 -20.875 41.480 1.00 87.88 69 PHE A CA 1
ATOM 567 C C . PHE A 1 69 ? 23.688 -20.369 41.367 1.00 87.88 69 PHE A C 1
ATOM 569 O O . PHE A 1 69 ? 22.927 -20.466 42.327 1.00 87.88 69 PHE A O 1
ATOM 576 N N . HIS A 1 70 ? 23.288 -19.845 40.204 1.00 82.62 70 HIS A N 1
ATOM 577 C CA . HIS A 1 70 ? 21.922 -19.366 39.990 1.00 82.62 70 HIS A CA 1
ATOM 578 C C . HIS A 1 70 ? 20.904 -20.503 40.122 1.00 82.62 70 HIS A C 1
ATOM 580 O O . HIS A 1 70 ? 19.907 -20.352 40.821 1.00 82.62 70 HIS A O 1
ATOM 586 N N . LYS A 1 71 ? 21.217 -21.675 39.562 1.00 86.56 71 LYS A N 1
ATOM 587 C CA . LYS A 1 71 ? 20.380 -22.873 39.684 1.00 86.56 71 LYS A CA 1
ATOM 588 C C . LYS A 1 71 ? 20.264 -23.366 41.133 1.00 86.56 71 LYS A C 1
ATOM 590 O O . LYS A 1 71 ? 19.185 -23.757 41.571 1.00 86.56 71 LYS A O 1
ATOM 595 N N . GLN A 1 72 ? 21.361 -23.336 41.895 1.00 80.31 72 GLN A N 1
ATOM 596 C CA . GLN A 1 72 ? 21.333 -23.660 43.328 1.00 80.31 72 GLN A CA 1
ATOM 597 C C . GLN A 1 72 ? 20.514 -22.638 44.128 1.00 80.31 72 GLN A C 1
ATOM 599 O O . GLN A 1 72 ? 19.747 -23.019 45.010 1.00 80.31 72 GLN A O 1
ATOM 604 N N . TYR A 1 73 ? 20.625 -21.352 43.791 1.00 82.44 73 TYR A N 1
ATOM 605 C CA . TYR A 1 73 ? 19.839 -20.289 44.411 1.00 82.44 73 TYR A CA 1
ATOM 606 C C . TYR A 1 73 ? 18.335 -20.444 44.141 1.00 82.44 73 TYR A C 1
ATOM 608 O O . TYR A 1 73 ? 17.544 -20.309 45.069 1.00 82.44 73 TYR A O 1
ATOM 616 N N . GLU A 1 74 ? 17.934 -20.780 42.913 1.00 82.56 74 GLU A N 1
ATOM 617 C CA . GLU A 1 74 ? 16.531 -21.055 42.564 1.00 82.56 74 GLU A CA 1
ATOM 618 C C . GLU A 1 74 ? 15.967 -22.248 43.345 1.00 82.56 74 GLU A C 1
ATOM 620 O O . GLU A 1 74 ? 14.867 -22.164 43.892 1.00 82.56 74 GLU A O 1
ATOM 625 N N . SER A 1 75 ? 16.740 -23.333 43.473 1.00 81.19 75 SER A N 1
ATOM 626 C CA . SER A 1 75 ? 16.346 -24.491 44.285 1.00 81.19 75 SER A CA 1
ATOM 627 C C . SER A 1 75 ? 16.165 -24.123 45.761 1.00 81.19 75 SER A C 1
ATOM 629 O O . SER A 1 75 ? 15.214 -24.570 46.401 1.00 81.19 75 SER A O 1
ATOM 631 N N . LEU A 1 76 ? 17.061 -23.296 46.306 1.00 81.06 76 LEU A N 1
ATOM 632 C CA . LEU A 1 76 ? 16.982 -22.824 47.688 1.00 81.06 76 LEU A CA 1
ATOM 633 C C . LEU A 1 76 ? 15.786 -21.882 47.897 1.00 81.06 76 LEU A C 1
ATOM 635 O O . LEU A 1 76 ? 15.130 -21.926 48.937 1.00 81.06 76 LEU A O 1
ATOM 639 N N . TYR A 1 77 ? 15.485 -21.048 46.900 1.00 78.25 77 TYR A N 1
ATOM 640 C CA . TYR A 1 77 ? 14.336 -20.151 46.917 1.00 78.25 77 TYR A CA 1
ATOM 641 C C . TYR A 1 77 ? 13.018 -20.931 46.895 1.00 78.25 77 TYR A C 1
ATOM 643 O O . TYR A 1 77 ? 12.134 -20.638 47.693 1.00 78.25 77 TYR A O 1
ATOM 651 N N . SER A 1 78 ? 12.918 -21.982 46.073 1.00 79.50 78 SER A N 1
ATOM 652 C CA . SER A 1 78 ? 11.768 -22.897 46.083 1.00 79.50 78 SER A CA 1
ATOM 653 C C . SER A 1 78 ? 11.586 -23.561 47.450 1.00 79.50 78 SER A C 1
ATOM 655 O O . SER A 1 78 ? 10.483 -23.581 47.982 1.00 79.50 78 SER A O 1
ATOM 657 N N . LEU A 1 79 ? 12.671 -24.033 48.073 1.00 77.56 79 LEU A N 1
ATOM 658 C CA . LEU A 1 79 ? 12.601 -24.628 49.409 1.00 77.56 79 LEU A CA 1
ATOM 659 C C . LEU A 1 79 ? 12.133 -23.613 50.468 1.00 77.56 79 LEU A C 1
ATOM 661 O O . LEU A 1 79 ? 11.400 -23.965 51.390 1.00 77.56 79 LEU A O 1
ATOM 665 N N . TYR A 1 80 ? 12.541 -22.349 50.343 1.00 76.50 80 TYR A N 1
ATOM 666 C CA . TYR A 1 80 ? 12.078 -21.270 51.213 1.00 76.50 80 TYR A CA 1
ATOM 667 C C . TYR A 1 80 ? 10.591 -20.939 51.006 1.00 76.50 80 TYR A C 1
ATOM 669 O O . TYR A 1 80 ? 9.884 -20.699 51.986 1.00 76.50 80 TYR A O 1
ATOM 677 N N . GLU A 1 81 ? 10.108 -20.942 49.761 1.00 77.38 81 GLU A N 1
ATOM 678 C CA . GLU A 1 81 ? 8.684 -20.811 49.420 1.00 77.38 81 GLU A CA 1
ATOM 679 C C . GLU A 1 81 ? 7.850 -21.929 50.054 1.00 77.38 81 GLU A C 1
ATOM 681 O O . GLU A 1 81 ? 6.851 -21.651 50.722 1.00 77.38 81 GLU A O 1
ATOM 686 N N . ASP A 1 82 ? 8.320 -23.172 49.938 1.00 78.50 82 ASP A N 1
ATOM 687 C CA . ASP A 1 82 ? 7.667 -24.349 50.512 1.00 78.50 82 ASP A CA 1
ATOM 688 C C . ASP A 1 82 ? 7.606 -24.263 52.044 1.00 78.50 82 ASP A C 1
ATOM 690 O O . ASP A 1 82 ? 6.540 -24.430 52.641 1.00 78.50 82 ASP A O 1
ATOM 694 N N . LEU A 1 83 ? 8.723 -23.912 52.696 1.00 71.81 83 LEU A N 1
ATOM 695 C CA . LEU A 1 83 ? 8.780 -23.712 54.149 1.00 71.81 83 LEU A CA 1
ATOM 696 C C . LEU A 1 83 ? 7.885 -22.561 54.615 1.00 71.81 83 LEU A C 1
ATOM 698 O O . LEU A 1 83 ? 7.237 -22.665 55.656 1.00 71.81 83 LEU A O 1
ATOM 702 N N . ARG A 1 84 ? 7.819 -21.464 53.857 1.00 71.25 84 ARG A N 1
ATOM 703 C CA . ARG A 1 84 ? 6.933 -20.338 54.168 1.00 71.25 84 ARG A CA 1
ATOM 704 C C . ARG A 1 84 ? 5.465 -20.739 54.037 1.00 71.25 84 ARG A C 1
ATOM 706 O O . ARG A 1 84 ? 4.655 -20.349 54.879 1.00 71.25 84 ARG A O 1
ATOM 713 N N . GLY A 1 85 ? 5.131 -21.537 53.025 1.00 71.69 85 GLY A N 1
ATOM 714 C CA . GLY A 1 85 ? 3.806 -22.127 52.858 1.00 71.69 85 GLY A CA 1
ATOM 715 C C . GLY A 1 85 ? 3.442 -23.077 54.000 1.00 71.69 85 GLY A C 1
ATOM 716 O O . GLY A 1 85 ? 2.315 -23.050 54.492 1.00 71.69 85 GLY A O 1
ATOM 717 N N . GLU A 1 86 ? 4.400 -23.870 54.477 1.00 70.06 86 GLU A N 1
ATOM 718 C CA . GLU A 1 86 ? 4.195 -24.824 55.567 1.00 70.06 86 GLU A CA 1
ATOM 719 C C . GLU A 1 86 ? 4.047 -24.137 56.935 1.00 70.06 86 GLU A C 1
ATOM 721 O O . GLU A 1 86 ? 3.177 -24.511 57.721 1.00 70.06 86 GLU A O 1
ATOM 726 N N . VAL A 1 87 ? 4.804 -23.064 57.194 1.00 64.00 87 VAL A N 1
ATOM 727 C CA . VAL A 1 87 ? 4.615 -22.204 58.377 1.00 64.00 87 VAL A CA 1
ATOM 728 C C . VAL A 1 87 ? 3.254 -21.506 58.337 1.00 64.00 87 VAL A C 1
ATOM 730 O O . VAL A 1 87 ? 2.571 -21.458 59.357 1.00 64.00 87 VAL A O 1
ATOM 733 N N . LYS A 1 88 ? 2.814 -21.029 57.165 1.00 67.94 88 LYS A N 1
ATOM 734 C CA . LYS A 1 88 ? 1.485 -20.422 56.994 1.00 67.94 88 LYS A CA 1
ATOM 735 C C . LYS A 1 88 ? 0.364 -21.432 57.268 1.00 67.94 88 LYS A C 1
ATOM 737 O O . LYS A 1 88 ? -0.538 -21.139 58.040 1.00 67.94 88 LYS A O 1
ATOM 742 N N . LYS A 1 89 ? 0.480 -22.656 56.741 1.00 68.12 89 LYS A N 1
ATOM 743 C CA . LYS A 1 89 ? -0.467 -23.747 57.032 1.00 68.12 89 LYS A CA 1
ATOM 744 C C . LYS A 1 89 ? -0.500 -24.139 58.511 1.00 68.12 89 LYS A C 1
ATOM 746 O O . LYS A 1 89 ? -1.564 -24.486 59.005 1.00 68.12 89 LYS A O 1
ATOM 751 N N . LYS A 1 90 ? 0.633 -24.093 59.222 1.00 63.41 90 LYS A N 1
ATOM 752 C CA . LYS A 1 90 ? 0.681 -24.398 60.664 1.00 63.41 90 LYS A CA 1
ATOM 753 C C . LYS A 1 90 ? 0.137 -23.273 61.551 1.00 63.41 90 LYS A C 1
ATOM 755 O O . LYS A 1 90 ? -0.303 -23.574 62.652 1.00 63.41 90 LYS A O 1
ATOM 760 N N . LEU A 1 91 ? 0.136 -22.024 61.080 1.00 58.66 91 LEU A N 1
ATOM 761 C CA . LEU A 1 91 ? -0.521 -20.897 61.756 1.00 58.66 91 LEU A CA 1
ATOM 762 C C . LEU A 1 91 ? -2.045 -20.892 61.542 1.00 58.66 91 LEU A C 1
ATOM 764 O O . LEU A 1 91 ? -2.764 -20.430 62.417 1.00 58.66 91 LEU A O 1
ATOM 768 N N . ASP A 1 92 ? -2.530 -21.462 60.433 1.00 50.53 92 ASP A N 1
ATOM 769 C CA . ASP A 1 92 ? -3.969 -21.593 60.146 1.00 50.53 92 ASP A CA 1
ATOM 770 C C . ASP A 1 92 ? -4.602 -22.878 60.732 1.00 50.53 92 ASP A C 1
ATOM 772 O O . ASP A 1 92 ? -5.823 -23.013 60.744 1.00 50.53 92 ASP A O 1
ATOM 776 N N . ALA A 1 93 ? -3.800 -23.836 61.219 1.00 43.81 93 ALA A N 1
ATOM 777 C CA . ALA A 1 93 ? -4.274 -25.148 61.686 1.00 43.81 93 ALA A CA 1
ATOM 778 C C . ALA A 1 93 ? -4.391 -25.300 63.217 1.00 43.81 93 ALA A C 1
ATOM 780 O O . ALA A 1 93 ? -4.644 -26.406 63.695 1.00 43.81 93 ALA A O 1
ATOM 781 N N . GLY A 1 94 ? -4.225 -24.229 63.995 1.00 42.78 94 GLY A N 1
ATOM 782 C CA . GLY A 1 94 ? -4.406 -24.281 65.447 1.00 42.78 94 GLY A CA 1
ATOM 783 C C . GLY A 1 94 ? -4.750 -22.921 66.036 1.00 42.78 94 GLY A C 1
ATOM 784 O O . GLY A 1 94 ? -3.851 -22.140 66.316 1.00 42.78 94 GLY A O 1
ATOM 785 N N . ASP A 1 95 ? -6.038 -22.612 66.167 1.00 35.66 95 ASP A N 1
ATOM 786 C CA . ASP A 1 95 ? -6.742 -22.771 67.446 1.00 35.66 95 ASP A CA 1
ATOM 787 C C . ASP A 1 95 ? -8.223 -22.421 67.256 1.00 35.66 95 ASP A C 1
ATOM 789 O O . ASP A 1 95 ? -8.575 -21.355 66.746 1.00 35.66 95 ASP A O 1
ATOM 793 N N . GLY A 1 96 ? -9.087 -23.351 67.659 1.00 38.94 96 GLY A N 1
ATOM 794 C CA . GLY A 1 96 ? -10.422 -23.004 68.114 1.00 38.94 96 GLY A CA 1
ATOM 795 C C . GLY A 1 96 ? -10.317 -22.493 69.549 1.00 38.94 96 GLY A C 1
ATOM 796 O O . GLY A 1 96 ? -9.538 -23.032 70.327 1.00 38.94 96 GLY A O 1
ATOM 797 N N . ASP A 1 97 ? -11.132 -21.485 69.846 1.00 35.00 97 ASP A N 1
ATOM 798 C CA . ASP A 1 97 ? -11.527 -21.026 71.180 1.00 35.00 97 ASP A CA 1
ATOM 799 C C . ASP A 1 97 ? -10.415 -20.462 72.091 1.00 35.00 97 ASP A C 1
ATOM 801 O O . ASP A 1 97 ? -9.728 -21.174 72.810 1.00 35.00 97 ASP A O 1
ATOM 805 N N . ASP A 1 98 ? -10.275 -19.131 72.129 1.00 30.77 98 ASP A N 1
ATOM 806 C CA . ASP A 1 98 ? -10.901 -18.321 73.190 1.00 30.77 98 ASP A CA 1
ATOM 807 C C . ASP A 1 98 ? -10.405 -16.857 73.222 1.00 30.77 98 ASP A C 1
ATOM 809 O O . ASP A 1 98 ? -9.220 -16.539 73.232 1.00 30.77 98 ASP A O 1
ATOM 813 N N . ALA A 1 99 ? -11.394 -15.965 73.300 1.00 32.78 99 ALA A N 1
ATOM 814 C CA . ALA A 1 99 ? -11.447 -14.709 74.049 1.00 32.78 99 ALA A CA 1
ATOM 815 C C . ALA A 1 99 ? -10.258 -13.700 74.056 1.00 32.78 99 ALA A C 1
ATOM 817 O O . ALA A 1 99 ? -9.283 -13.819 74.790 1.00 32.78 99 ALA A O 1
ATOM 818 N N . SER A 1 100 ? -10.586 -12.523 73.498 1.00 30.47 100 SER A N 1
ATOM 819 C CA . SER A 1 100 ? -10.336 -11.165 74.038 1.00 30.47 100 SER A CA 1
ATOM 820 C C . SER A 1 100 ? -9.052 -10.389 73.681 1.00 30.47 100 SER A C 1
ATOM 822 O O . SER A 1 100 ? -8.009 -10.510 74.309 1.00 30.47 100 SER A O 1
ATOM 824 N N . SER A 1 101 ? -9.294 -9.375 72.838 1.00 30.72 101 SER A N 1
ATOM 825 C CA . SER A 1 101 ? -8.965 -7.948 73.041 1.00 30.72 101 SER A CA 1
ATOM 826 C C . SER A 1 101 ? -7.561 -7.387 72.733 1.00 30.72 101 SER A C 1
ATOM 828 O O . SER A 1 101 ? -6.610 -7.529 73.491 1.00 30.72 101 SER A O 1
ATOM 830 N N . SER A 1 102 ? -7.585 -6.502 71.722 1.00 27.77 102 SER A N 1
ATOM 831 C CA . SER A 1 102 ? -7.052 -5.122 71.708 1.00 27.77 102 SER A CA 1
ATOM 832 C C . SER A 1 102 ? -5.708 -4.796 71.032 1.00 27.77 102 SER A C 1
ATOM 834 O O . SER A 1 102 ? -4.625 -5.031 71.551 1.00 27.77 102 SER A O 1
ATOM 836 N N . SER A 1 103 ? -5.868 -4.012 69.953 1.00 28.56 103 SER A N 1
ATOM 837 C CA . SER A 1 103 ? -5.093 -2.830 69.522 1.00 28.56 103 SER A CA 1
ATOM 838 C C . SER A 1 103 ? -3.606 -2.977 69.171 1.00 28.56 103 SER A C 1
ATOM 840 O O . SER A 1 103 ? -2.750 -3.113 70.035 1.00 28.56 103 SER A O 1
ATOM 842 N N . SER A 1 104 ? -3.229 -2.659 67.932 1.00 27.55 104 SER A N 1
ATOM 843 C CA . SER A 1 104 ? -2.972 -1.271 67.504 1.00 27.55 104 SER A CA 1
ATOM 844 C C . SER A 1 104 ? -2.440 -1.220 66.065 1.00 27.55 104 SER A C 1
ATOM 846 O O . SER A 1 104 ? -1.685 -2.069 65.604 1.00 27.55 104 SER A O 1
ATOM 848 N N . SER A 1 105 ? -2.908 -0.198 65.363 1.00 32.97 105 SER A N 1
ATOM 849 C CA . SER A 1 105 ? -2.514 0.299 64.045 1.00 32.97 105 SER A CA 1
ATOM 850 C C . SER A 1 105 ? -1.007 0.569 63.922 1.00 32.97 105 SER A C 1
ATOM 852 O O . SER A 1 105 ? -0.427 1.003 64.905 1.00 32.97 105 SER A O 1
ATOM 854 N N . VAL A 1 106 ? -0.406 0.413 62.724 1.00 30.28 106 VAL A N 1
ATOM 855 C CA . VAL A 1 106 ? 0.047 1.531 61.852 1.00 30.28 106 VAL A CA 1
ATOM 856 C C . VAL A 1 106 ? 0.315 1.054 60.404 1.00 30.28 106 VAL A C 1
ATOM 858 O O . VAL A 1 106 ? 1.051 0.104 60.171 1.00 30.28 106 VAL A O 1
ATOM 861 N N . SER A 1 107 ? -0.302 1.785 59.473 1.00 34.84 107 SER A N 1
ATOM 862 C CA . SER A 1 107 ? 0.009 2.100 58.063 1.00 34.84 107 SER A CA 1
ATOM 863 C C . SER A 1 107 ? 1.328 1.641 57.406 1.00 34.84 107 SER A C 1
ATOM 865 O O . SER A 1 107 ? 2.408 1.793 57.978 1.00 34.84 107 SER A O 1
ATOM 867 N N . GLY A 1 108 ? 1.232 1.279 56.116 1.00 28.19 108 GLY A N 1
ATOM 868 C CA . GLY A 1 108 ? 2.349 1.317 55.162 1.00 28.19 108 GLY A CA 1
ATOM 869 C C . GLY A 1 108 ? 2.118 0.554 53.850 1.00 28.19 108 GLY A C 1
ATOM 870 O O . GLY A 1 108 ? 2.549 -0.585 53.741 1.00 28.19 108 GLY A O 1
ATOM 871 N N . SER A 1 109 ? 1.437 1.202 52.896 1.00 34.44 109 SER A N 1
ATOM 872 C CA . SER A 1 109 ? 1.507 1.059 51.421 1.00 34.44 109 SER A CA 1
ATOM 873 C C . SER A 1 109 ? 2.605 0.138 50.846 1.00 34.44 109 SER A C 1
ATOM 875 O O . SER A 1 109 ? 3.771 0.327 51.180 1.00 34.44 109 SER A O 1
ATOM 877 N N . GLU A 1 110 ? 2.283 -0.800 49.939 1.00 28.94 110 GLU A N 1
ATOM 878 C CA . GLU A 1 110 ? 2.336 -0.577 48.474 1.00 28.94 110 GLU A CA 1
ATOM 879 C C . GLU A 1 110 ? 2.117 -1.881 47.672 1.00 28.94 110 GLU A C 1
ATOM 881 O O . GLU A 1 110 ? 2.622 -2.955 47.992 1.00 28.94 110 GLU A O 1
ATOM 886 N N . THR A 1 111 ? 1.329 -1.751 46.611 1.00 41.47 111 THR A N 1
ATOM 887 C CA . THR A 1 111 ? 0.909 -2.743 45.613 1.00 41.47 111 THR A CA 1
ATOM 888 C C . THR A 1 111 ? 2.019 -3.159 44.648 1.00 41.47 111 THR A C 1
ATOM 890 O O . THR A 1 111 ? 2.654 -2.275 44.090 1.00 41.47 111 THR A O 1
ATOM 893 N N . PHE A 1 112 ? 2.117 -4.452 44.310 1.00 28.11 112 PHE A N 1
ATOM 894 C CA . PHE A 1 112 ? 2.436 -4.930 42.951 1.00 28.11 112 PHE A CA 1
ATOM 895 C C . PHE A 1 112 ? 1.784 -6.306 42.736 1.00 28.11 112 PHE A C 1
ATOM 897 O O . PHE A 1 112 ? 2.183 -7.286 43.361 1.00 28.11 112 PHE A O 1
ATOM 904 N N . TYR A 1 113 ? 0.774 -6.368 41.864 1.00 29.34 113 TYR A N 1
ATOM 905 C CA . TYR A 1 113 ? 0.173 -7.610 41.366 1.00 29.34 113 TYR A CA 1
ATOM 906 C C . TYR A 1 113 ? 0.480 -7.735 39.866 1.00 29.34 113 TYR A C 1
ATOM 908 O O . TYR A 1 113 ? 0.492 -6.740 39.142 1.00 29.34 113 TYR A O 1
ATOM 916 N N . THR A 1 114 ? 0.790 -8.955 39.434 1.00 31.47 114 THR A N 1
ATOM 917 C CA . THR A 1 114 ? 1.016 -9.410 38.045 1.00 31.47 114 THR A CA 1
ATOM 918 C C . THR A 1 114 ? -0.035 -10.507 37.743 1.00 31.47 114 THR A C 1
ATOM 920 O O . THR A 1 114 ? -0.707 -10.939 38.675 1.00 31.47 114 THR A O 1
ATOM 923 N N . PRO A 1 115 ? -0.255 -10.926 36.486 1.00 36.41 115 PRO A N 1
ATOM 924 C CA . PRO A 1 115 ? -1.529 -10.855 35.771 1.00 36.41 115 PRO A CA 1
ATOM 925 C C . PRO A 1 115 ? -2.389 -12.130 35.860 1.00 36.41 115 PRO A C 1
ATOM 927 O O . PRO A 1 115 ? -1.874 -13.243 35.932 1.00 36.41 115 PRO A O 1
ATOM 930 N N . GLU A 1 116 ? -3.706 -11.941 35.763 1.00 29.06 116 GLU A N 1
ATOM 931 C CA . GLU A 1 116 ? -4.734 -12.981 35.643 1.00 29.06 116 GLU A CA 1
ATOM 932 C C . GLU A 1 116 ? -4.981 -13.378 34.177 1.00 29.06 116 GLU A C 1
ATOM 934 O O . GLU A 1 116 ? -5.303 -12.541 33.333 1.00 29.06 116 GLU A O 1
ATOM 939 N N . GLU A 1 117 ? -4.880 -14.679 33.896 1.00 34.00 117 GLU A N 1
ATOM 940 C CA . GLU A 1 117 ? -5.591 -15.360 32.811 1.00 34.00 117 GLU A CA 1
ATOM 941 C C . GLU A 1 117 ? -6.945 -15.824 33.367 1.00 34.00 117 GLU A C 1
ATOM 943 O O . GLU A 1 117 ? -6.962 -16.613 34.313 1.00 34.00 117 GLU A O 1
ATOM 948 N N . LEU A 1 118 ? -8.076 -15.417 32.775 1.00 32.31 118 LEU A N 1
ATOM 949 C CA . LEU A 1 118 ? -9.353 -16.091 33.023 1.00 32.31 118 LEU A CA 1
ATOM 950 C C . LEU A 1 118 ? -10.200 -16.308 31.767 1.00 32.31 118 LEU A C 1
ATOM 952 O O . LEU A 1 118 ? -10.492 -15.414 30.975 1.00 32.31 118 LEU A O 1
ATOM 956 N N . ASN A 1 119 ? -10.593 -17.577 31.676 1.00 28.98 119 ASN A N 1
ATOM 957 C CA . ASN A 1 119 ? -11.648 -18.178 30.882 1.00 28.98 119 ASN A CA 1
ATOM 958 C C . ASN A 1 119 ? -13.000 -17.486 31.083 1.00 28.98 119 ASN A C 1
ATOM 960 O O . ASN A 1 119 ? -13.421 -17.217 32.205 1.00 28.98 119 ASN A O 1
ATOM 964 N N . ILE A 1 120 ? -13.729 -17.372 29.979 1.00 29.30 120 ILE A N 1
ATOM 965 C CA . ILE A 1 120 ? -15.146 -17.024 29.920 1.00 29.30 120 ILE A CA 1
ATOM 966 C C . ILE A 1 120 ? -15.984 -18.255 30.292 1.00 29.30 120 ILE A C 1
ATOM 968 O O . ILE A 1 120 ? -15.850 -19.318 29.678 1.00 29.30 120 ILE A O 1
ATOM 972 N N . ARG A 1 121 ? -16.915 -18.093 31.237 1.00 30.06 121 ARG A N 1
ATOM 973 C CA . ARG A 1 121 ? -18.125 -18.919 31.330 1.00 30.06 121 ARG A CA 1
ATOM 974 C C . ARG A 1 121 ? -19.294 -18.035 31.765 1.00 30.06 121 ARG A C 1
ATOM 976 O O . ARG A 1 121 ? -19.305 -17.534 32.882 1.00 30.06 121 ARG A O 1
ATOM 983 N N . ASN A 1 122 ? -20.243 -17.852 30.851 1.00 30.86 122 ASN A N 1
ATOM 984 C CA . ASN A 1 122 ? -21.527 -17.201 31.095 1.00 30.86 122 ASN A CA 1
ATOM 985 C C . ASN A 1 122 ? -22.448 -18.140 31.889 1.00 30.86 122 ASN A C 1
ATOM 987 O O . ASN A 1 122 ? -22.478 -19.335 31.597 1.00 30.86 122 ASN A O 1
ATOM 991 N N . ASP A 1 123 ? -23.246 -17.573 32.793 1.00 29.09 123 ASP A N 1
ATOM 992 C CA . ASP A 1 123 ? -24.551 -18.100 33.206 1.00 29.09 123 ASP A CA 1
ATOM 993 C C . ASP A 1 123 ? -25.515 -16.912 33.360 1.00 29.09 123 ASP A C 1
ATOM 995 O O . ASP A 1 123 ? -25.247 -15.974 34.114 1.00 29.09 123 ASP A O 1
ATOM 999 N N . GLU A 1 124 ? -26.634 -16.947 32.632 1.00 31.08 124 GLU A N 1
ATOM 1000 C CA . GLU A 1 124 ? -27.771 -16.044 32.820 1.00 31.08 124 GLU A CA 1
ATOM 1001 C C . GLU A 1 124 ? -28.829 -16.691 33.721 1.00 31.08 124 GLU A C 1
ATOM 1003 O O . GLU A 1 124 ? -29.144 -17.879 33.635 1.00 31.08 124 GLU A O 1
ATOM 1008 N N . LYS A 1 125 ? -29.381 -15.847 34.594 1.00 32.06 125 LYS A N 1
ATOM 1009 C CA . LYS A 1 125 ? -30.414 -16.122 35.592 1.00 32.06 125 LYS A CA 1
ATOM 1010 C C . LYS A 1 125 ? -31.787 -16.413 34.977 1.00 32.06 125 LYS A C 1
ATOM 1012 O O . LYS A 1 125 ? -32.264 -15.721 34.085 1.00 32.06 125 LYS A O 1
ATOM 1017 N N . VAL A 1 126 ? -32.467 -17.355 35.624 1.00 29.52 126 VAL A N 1
ATOM 1018 C CA . VAL A 1 126 ? -33.910 -17.635 35.584 1.00 29.52 126 VAL A CA 1
ATOM 1019 C C . VAL A 1 126 ? -34.734 -16.503 36.225 1.00 29.52 126 VAL A C 1
ATOM 1021 O O . VAL A 1 126 ? -34.330 -15.939 37.242 1.00 29.52 126 VAL A O 1
ATOM 1024 N N . GLY A 1 127 ? -35.936 -16.249 35.685 1.00 28.53 127 GLY A N 1
ATOM 1025 C CA . GLY A 1 127 ? -37.001 -15.441 36.293 1.00 28.53 127 GLY A CA 1
ATOM 1026 C C . GLY A 1 127 ? -38.388 -16.116 36.234 1.00 28.53 127 GLY A C 1
ATOM 1027 O O . GLY A 1 127 ? -38.891 -16.415 35.159 1.00 28.53 127 GLY A O 1
ATOM 1028 N N . ASN A 1 128 ? -38.957 -16.345 37.427 1.00 28.22 128 ASN A N 1
ATOM 1029 C CA . ASN A 1 128 ? -40.324 -16.689 37.885 1.00 28.22 128 ASN A CA 1
ATOM 1030 C C . ASN A 1 128 ? -41.537 -16.796 36.922 1.00 28.22 128 ASN A C 1
ATOM 1032 O O . ASN A 1 128 ? -41.857 -15.836 36.226 1.00 28.22 128 ASN A O 1
ATOM 1036 N N . SER A 1 129 ? -42.415 -17.799 37.154 1.00 26.81 129 SER A N 1
ATOM 1037 C CA . SER A 1 129 ? -43.695 -17.654 37.919 1.00 26.81 129 SER A CA 1
ATOM 1038 C C . SER A 1 129 ? -44.670 -18.861 37.817 1.00 26.81 129 SER A C 1
ATOM 1040 O O . SER A 1 129 ? -45.029 -19.275 36.727 1.00 26.81 129 SER A O 1
ATOM 1042 N N . ILE A 1 130 ? -45.141 -19.328 38.990 1.00 26.56 130 ILE A N 1
ATOM 1043 C CA . ILE A 1 130 ? -46.513 -19.732 39.423 1.00 26.56 130 ILE A CA 1
ATOM 1044 C C . ILE A 1 130 ? -47.389 -20.702 38.570 1.00 26.56 130 ILE A C 1
ATOM 1046 O O . ILE A 1 130 ? -47.856 -20.340 37.499 1.00 26.56 130 ILE A O 1
ATOM 1050 N N . ALA A 1 131 ? -47.783 -21.829 39.207 1.00 26.55 131 ALA A N 1
ATOM 1051 C CA . ALA A 1 131 ? -49.157 -22.382 39.380 1.00 26.55 131 ALA A CA 1
ATOM 1052 C C . ALA A 1 131 ? -49.394 -23.860 38.970 1.00 26.55 131 ALA A C 1
ATOM 1054 O O . ALA A 1 131 ? -49.438 -24.184 37.793 1.00 26.55 131 ALA A O 1
ATOM 1055 N N . GLY A 1 132 ? -49.745 -24.692 39.968 1.00 24.91 132 GLY A N 1
ATOM 1056 C CA . GLY A 1 132 ? -50.873 -25.640 39.897 1.00 24.91 132 GLY A CA 1
ATOM 1057 C C . GLY A 1 132 ? -50.647 -27.082 39.401 1.00 24.91 132 GLY A C 1
ATOM 1058 O O . GLY A 1 132 ? -50.469 -27.308 38.216 1.00 24.91 132 GLY A O 1
ATOM 1059 N N . GLY A 1 133 ? -50.879 -28.057 40.295 1.00 24.88 133 GLY A N 1
ATOM 1060 C CA . GLY A 1 133 ? -51.681 -29.258 39.990 1.00 24.88 133 GLY A CA 1
ATOM 1061 C C . GLY A 1 133 ? -50.981 -30.548 39.524 1.00 24.88 133 GLY A C 1
ATOM 1062 O O . GLY A 1 133 ? -50.684 -30.709 38.355 1.00 24.88 133 GLY A O 1
ATOM 1063 N N . SER A 1 134 ? -50.861 -31.495 40.461 1.00 27.91 134 SER A N 1
ATOM 1064 C CA . SER A 1 134 ? -51.031 -32.963 40.366 1.00 27.91 134 SER A CA 1
ATOM 1065 C C . SER A 1 134 ? -50.676 -33.783 39.102 1.00 27.91 134 SER A C 1
ATOM 1067 O O . SER A 1 134 ? -51.296 -33.634 38.058 1.00 27.91 134 SER A O 1
ATOM 1069 N N . ARG A 1 135 ? -49.950 -34.881 39.398 1.00 27.61 135 ARG A N 1
ATOM 1070 C CA . ARG A 1 135 ? -50.040 -36.269 38.871 1.00 27.61 135 ARG A CA 1
ATOM 1071 C C . ARG A 1 135 ? -49.326 -36.670 37.560 1.00 27.61 135 ARG A C 1
ATOM 1073 O O . ARG A 1 135 ? -49.618 -36.166 36.490 1.00 27.61 135 ARG A O 1
ATOM 1080 N N . GLU A 1 136 ? -48.565 -37.761 37.737 1.00 25.64 136 GLU A N 1
ATOM 1081 C CA . GLU A 1 136 ? -48.349 -38.931 36.856 1.00 25.64 136 GLU A CA 1
ATOM 1082 C C . GLU A 1 136 ? -47.279 -38.898 35.737 1.00 25.64 136 GLU A C 1
ATOM 1084 O O . GLU A 1 136 ? -47.371 -38.170 34.764 1.00 25.64 136 GLU A O 1
ATOM 1089 N N . PHE A 1 137 ? -46.280 -39.777 35.945 1.00 23.97 137 PHE A N 1
ATOM 1090 C CA . PHE A 1 137 ? -45.675 -40.780 35.046 1.00 23.97 137 PHE A CA 1
ATOM 1091 C C . PHE A 1 137 ? -45.235 -40.437 33.604 1.00 23.97 137 PHE A C 1
ATOM 1093 O O . PHE A 1 137 ? -46.051 -40.141 32.745 1.00 23.97 137 PHE A O 1
ATOM 1100 N N . GLU A 1 138 ? -43.940 -40.716 33.376 1.00 34.00 138 GLU A N 1
ATOM 1101 C CA . GLU A 1 138 ? -43.273 -41.279 32.181 1.00 34.00 138 GLU A CA 1
ATOM 1102 C C . GLU A 1 138 ? -43.420 -40.647 30.784 1.00 34.00 138 GLU A C 1
ATOM 1104 O O . GLU A 1 138 ? -44.454 -40.143 30.366 1.00 34.00 138 GLU A O 1
ATOM 1109 N N . THR A 1 139 ? -42.342 -40.854 30.009 1.00 27.45 139 THR A N 1
ATOM 1110 C CA . THR A 1 139 ? -42.053 -40.422 28.626 1.00 27.45 139 THR A CA 1
ATOM 1111 C C . THR A 1 139 ? -41.511 -38.986 28.576 1.00 27.45 139 THR A C 1
ATOM 1113 O O . THR A 1 139 ? -42.125 -38.052 29.062 1.00 27.45 139 THR A O 1
ATOM 1116 N N . LEU A 1 140 ? -40.285 -38.734 28.113 1.00 32.03 140 LEU A N 1
ATOM 1117 C CA . LEU A 1 140 ? -39.859 -38.904 26.726 1.00 32.03 140 LEU A CA 1
ATOM 1118 C C . LEU A 1 140 ? -38.333 -39.107 26.625 1.00 32.03 140 LEU A C 1
ATOM 1120 O O . LEU A 1 140 ? -37.544 -38.174 26.762 1.00 32.03 140 LEU A O 1
ATOM 1124 N N . ASP A 1 141 ? -37.943 -40.341 26.315 1.00 43.22 141 ASP A N 1
ATOM 1125 C CA . ASP A 1 141 ? -36.716 -40.688 25.599 1.00 43.22 141 ASP A CA 1
ATOM 1126 C C . ASP A 1 141 ? -37.032 -40.604 24.097 1.00 43.22 141 ASP A C 1
ATOM 1128 O O . ASP A 1 141 ? -37.682 -41.513 23.586 1.00 43.22 141 ASP A O 1
ATOM 1132 N N . LEU A 1 142 ? -36.679 -39.504 23.407 1.00 41.28 142 LEU A N 1
ATOM 1133 C CA . LEU A 1 142 ? -36.520 -39.530 21.935 1.00 41.28 142 LEU A CA 1
ATOM 1134 C C . LEU A 1 142 ? -35.834 -38.325 21.259 1.00 41.28 142 LEU A C 1
ATOM 1136 O O . LEU A 1 142 ? -35.659 -38.370 20.045 1.00 41.28 142 LEU A O 1
ATOM 1140 N N . GLU A 1 143 ? -35.415 -37.260 21.950 1.00 41.75 143 GLU A N 1
ATOM 1141 C CA . GLU A 1 143 ? -34.912 -36.057 21.241 1.00 41.75 143 GLU A CA 1
ATOM 1142 C C . GLU A 1 143 ? -33.392 -35.831 21.259 1.00 41.75 143 GLU A C 1
ATOM 1144 O O . GLU A 1 143 ? -32.899 -34.967 20.539 1.00 41.75 143 GLU A O 1
ATOM 1149 N N . GLN A 1 144 ? -32.604 -36.634 21.984 1.00 42.31 144 GLN A N 1
ATOM 1150 C CA . GLN A 1 144 ? -31.137 -36.462 22.015 1.00 42.31 144 GLN A CA 1
ATOM 1151 C C . GLN A 1 144 ? -30.351 -37.326 21.015 1.00 42.31 144 GLN A C 1
ATOM 1153 O O . GLN A 1 144 ? -29.154 -37.112 20.824 1.00 42.31 144 GLN A O 1
ATOM 1158 N N . THR A 1 145 ? -30.982 -38.279 20.325 1.00 38.31 145 THR A N 1
ATOM 1159 C CA . THR A 1 145 ? -30.270 -39.211 19.428 1.00 38.31 145 THR A CA 1
ATOM 1160 C C . THR A 1 145 ? -30.103 -38.704 17.992 1.00 38.31 145 THR A C 1
ATOM 1162 O O . THR A 1 145 ? -29.337 -39.288 17.222 1.00 38.31 145 THR A O 1
ATOM 1165 N N . THR A 1 146 ? -30.745 -37.595 17.614 1.00 47.41 146 THR A N 1
ATOM 1166 C CA . THR A 1 146 ? -30.722 -37.073 16.235 1.00 47.41 146 THR A CA 1
ATOM 1167 C C . THR A 1 146 ? -29.620 -36.040 15.971 1.00 47.41 146 THR A C 1
ATOM 1169 O O . THR A 1 146 ? -29.271 -35.827 14.814 1.00 47.41 146 THR A O 1
ATOM 1172 N N . ILE A 1 147 ? -28.988 -35.465 17.003 1.00 46.22 147 ILE A N 1
ATOM 1173 C CA . ILE A 1 147 ? -27.995 -34.375 16.847 1.00 46.22 147 ILE A CA 1
ATOM 1174 C C . ILE A 1 147 ? -26.532 -34.878 16.831 1.00 46.22 147 ILE A C 1
ATOM 1176 O O . ILE A 1 147 ? -25.601 -34.122 16.556 1.00 46.22 147 ILE A O 1
ATOM 1180 N N . LEU A 1 148 ? -26.293 -36.180 17.030 1.00 39.06 148 LEU A N 1
ATOM 1181 C CA . LEU A 1 148 ? -24.938 -36.762 17.013 1.00 39.06 148 LEU A CA 1
ATOM 1182 C C . LEU A 1 148 ? -24.498 -37.365 15.665 1.00 39.06 148 LEU A C 1
ATOM 1184 O O . LEU A 1 148 ? -23.369 -37.842 15.563 1.00 39.06 148 LEU A O 1
ATOM 1188 N N . LYS A 1 149 ? -25.331 -37.331 14.615 1.00 42.47 149 LYS A N 1
ATOM 1189 C CA . LYS A 1 149 ? -24.998 -37.948 13.312 1.00 42.47 149 LYS A CA 1
ATOM 1190 C C . LYS A 1 149 ? -24.368 -37.025 12.263 1.00 42.47 149 LYS A C 1
ATOM 1192 O O . LYS A 1 149 ? -23.717 -37.541 11.359 1.00 42.47 149 LYS A O 1
ATOM 1197 N N . ASP A 1 150 ? -24.423 -35.705 12.431 1.00 43.47 150 ASP A N 1
ATOM 1198 C CA . ASP A 1 150 ? -23.985 -34.758 11.385 1.00 43.47 150 ASP A CA 1
ATOM 1199 C C . ASP A 1 150 ? -22.568 -34.180 11.571 1.00 43.47 150 ASP A C 1
ATOM 1201 O O . ASP A 1 150 ? -22.164 -33.265 10.859 1.00 43.47 150 ASP A O 1
ATOM 1205 N N . LYS A 1 151 ? -21.755 -34.726 12.489 1.00 45.78 151 LYS A N 1
ATOM 1206 C CA . LYS A 1 151 ? -20.357 -34.280 12.701 1.00 45.78 151 LYS A CA 1
ATOM 1207 C C . LYS A 1 151 ? -19.273 -35.313 12.373 1.00 45.78 151 LYS A C 1
ATOM 1209 O O . LYS A 1 151 ? -18.110 -35.085 12.693 1.00 45.78 151 LYS A O 1
ATOM 1214 N N . LEU A 1 152 ? -19.611 -36.413 11.693 1.00 38.69 152 LEU A N 1
ATOM 1215 C CA . LEU A 1 152 ? -18.639 -37.444 11.279 1.00 38.69 152 LEU A CA 1
ATOM 1216 C C . LEU A 1 152 ? -18.380 -37.522 9.760 1.00 38.69 152 LEU A C 1
ATOM 1218 O O . LEU A 1 152 ? -17.712 -38.447 9.310 1.00 38.69 152 LEU A O 1
ATOM 1222 N N . THR A 1 153 ? -18.834 -36.549 8.962 1.00 42.25 153 THR A N 1
ATOM 1223 C CA . THR A 1 153 ? -18.688 -36.566 7.488 1.00 42.25 153 THR A CA 1
ATOM 1224 C C . THR A 1 153 ? -17.828 -35.444 6.885 1.00 42.25 153 THR A C 1
ATOM 1226 O O . THR A 1 153 ? -17.748 -35.354 5.665 1.00 42.25 153 THR A O 1
ATOM 1229 N N . SER A 1 154 ? -17.105 -34.634 7.674 1.00 40.22 154 SER A N 1
ATOM 1230 C CA . SER A 1 154 ? -16.249 -33.544 7.136 1.00 40.22 154 SER A CA 1
ATOM 1231 C C . SER A 1 154 ? -14.735 -33.707 7.332 1.00 40.22 154 SER A C 1
ATOM 1233 O O . SER A 1 154 ? -13.991 -32.737 7.224 1.00 40.22 154 SER A O 1
ATOM 1235 N N . THR A 1 155 ? -14.231 -34.924 7.537 1.00 34.12 155 THR A N 1
ATOM 1236 C CA . THR A 1 155 ? -12.785 -35.218 7.467 1.00 34.12 155 THR A CA 1
ATOM 1237 C C . THR A 1 155 ? -12.470 -36.213 6.349 1.00 34.12 155 THR A C 1
ATOM 1239 O O . THR A 1 155 ? -11.891 -37.272 6.569 1.00 34.12 155 THR A O 1
ATOM 1242 N N . SER A 1 156 ? -12.825 -35.866 5.110 1.00 44.53 156 SER A N 1
ATOM 1243 C CA . SER A 1 156 ? -12.340 -36.568 3.915 1.00 44.53 156 SER A CA 1
ATOM 1244 C C . SER A 1 156 ? -11.955 -35.598 2.797 1.00 44.53 156 SER A C 1
ATOM 1246 O O . SER A 1 156 ? -12.487 -35.683 1.699 1.00 44.53 156 SER A O 1
ATOM 1248 N N . GLU A 1 157 ? -11.036 -34.662 3.049 1.00 43.81 157 GLU A N 1
ATOM 1249 C CA . GLU A 1 157 ? -10.481 -33.846 1.957 1.00 43.81 157 GLU A CA 1
ATOM 1250 C C . GLU A 1 157 ? -9.102 -33.230 2.254 1.00 43.81 157 GLU A C 1
ATOM 1252 O O . GLU A 1 157 ? -8.837 -32.095 1.902 1.00 43.81 157 GLU A O 1
ATOM 1257 N N . VAL A 1 158 ? -8.171 -33.979 2.862 1.00 35.66 158 VAL A N 1
ATOM 1258 C CA . VAL A 1 158 ? -6.726 -33.674 2.738 1.00 35.66 158 VAL A CA 1
ATOM 1259 C C . VAL A 1 158 ? -5.931 -34.981 2.692 1.00 35.66 158 VAL A C 1
ATOM 1261 O O . VAL A 1 158 ? -5.324 -35.417 3.667 1.00 35.66 158 VAL A O 1
ATOM 1264 N N . LYS A 1 159 ? -5.963 -35.649 1.534 1.00 43.19 159 LYS A N 1
ATOM 1265 C CA . LYS A 1 159 ? -5.050 -36.753 1.193 1.00 43.19 159 LYS A CA 1
ATOM 1266 C C . LYS A 1 159 ? -4.644 -36.663 -0.281 1.00 43.19 159 LYS A C 1
ATOM 1268 O O . LYS A 1 159 ? -5.083 -37.441 -1.117 1.00 43.19 159 LYS A O 1
ATOM 1273 N N . LYS A 1 160 ? -3.843 -35.647 -0.580 1.00 40.28 160 LYS A N 1
ATOM 1274 C CA . LYS A 1 160 ? -3.007 -35.432 -1.775 1.00 40.28 160 LYS A CA 1
ATOM 1275 C C . LYS A 1 160 ? -2.154 -34.235 -1.361 1.00 40.28 160 LYS A C 1
ATOM 1277 O O . LYS A 1 160 ? -2.694 -33.159 -1.167 1.00 40.28 160 LYS A O 1
ATOM 1282 N N . ILE A 1 161 ? -0.891 -34.390 -1.000 1.00 35.09 161 ILE A N 1
ATOM 1283 C CA . ILE A 1 161 ? 0.223 -34.508 -1.937 1.00 35.09 161 ILE A CA 1
ATOM 1284 C C . ILE A 1 161 ? 1.407 -35.071 -1.140 1.00 35.09 161 ILE A C 1
ATOM 1286 O O . ILE A 1 161 ? 1.908 -34.425 -0.224 1.00 35.09 161 ILE A O 1
ATOM 1290 N N . LEU A 1 162 ? 1.839 -36.274 -1.497 1.00 33.69 162 LEU A N 1
ATOM 1291 C CA . LEU A 1 162 ? 3.217 -36.723 -1.360 1.00 33.69 162 LEU A CA 1
ATOM 1292 C C . LEU A 1 162 ? 3.539 -37.484 -2.648 1.00 33.69 162 LEU A C 1
ATOM 1294 O O . LEU A 1 162 ? 2.724 -38.283 -3.101 1.00 33.69 162 LEU A O 1
ATOM 1298 N N . GLU A 1 163 ? 4.735 -37.191 -3.153 1.00 30.42 163 GLU A N 1
ATOM 1299 C CA . GLU A 1 163 ? 5.506 -37.852 -4.212 1.00 30.42 163 GLU A CA 1
ATOM 1300 C C . GLU A 1 163 ? 5.494 -37.267 -5.638 1.00 30.42 163 GLU A C 1
ATOM 1302 O O . GLU A 1 163 ? 4.493 -37.258 -6.348 1.00 30.42 163 GLU A O 1
ATOM 1307 N N . PHE A 1 164 ? 6.733 -36.919 -6.019 1.00 28.86 164 PHE A N 1
ATOM 1308 C CA . PHE A 1 164 ? 7.368 -36.943 -7.338 1.00 28.86 164 PHE A CA 1
ATOM 1309 C C . PHE A 1 164 ? 7.199 -35.736 -8.275 1.00 28.86 164 PHE A C 1
ATOM 1311 O O . PHE A 1 164 ? 6.231 -35.632 -9.013 1.00 28.86 164 PHE A O 1
ATOM 1318 N N . GLU A 1 165 ? 8.232 -34.885 -8.320 1.00 30.55 165 GLU A N 1
ATOM 1319 C CA . GLU A 1 165 ? 9.113 -34.828 -9.496 1.00 30.55 165 GLU A CA 1
ATOM 1320 C C . GLU A 1 165 ? 10.490 -34.257 -9.118 1.00 30.55 165 GLU A C 1
ATOM 1322 O O . GLU A 1 165 ? 10.678 -33.085 -8.798 1.00 30.55 165 GLU A O 1
ATOM 1327 N N . GLU A 1 166 ? 11.451 -35.172 -9.115 1.00 37.00 166 GLU A N 1
ATOM 1328 C CA . GLU A 1 166 ? 12.886 -34.956 -9.134 1.00 37.00 166 GLU A CA 1
ATOM 1329 C C . GLU A 1 166 ? 13.287 -34.735 -10.602 1.00 37.00 166 GLU A C 1
ATOM 1331 O O . GLU A 1 166 ? 13.092 -35.613 -11.441 1.00 37.00 166 GLU A O 1
ATOM 1336 N N . SER A 1 167 ? 13.836 -33.571 -10.945 1.00 28.73 167 SER A N 1
ATOM 1337 C CA . SER A 1 167 ? 14.570 -33.400 -12.202 1.00 28.73 167 SER A CA 1
ATOM 1338 C C . SER A 1 167 ? 15.673 -32.372 -11.983 1.00 28.73 167 SER A C 1
ATOM 1340 O O . SER A 1 167 ? 15.415 -31.191 -11.744 1.00 28.73 167 SER A O 1
ATOM 1342 N N . GLY A 1 168 ? 16.912 -32.855 -11.999 1.00 33.19 168 GLY A N 1
ATOM 1343 C CA . GLY A 1 168 ? 18.100 -32.026 -11.962 1.00 33.19 168 GLY A CA 1
ATOM 1344 C C . GLY A 1 168 ? 18.428 -31.458 -13.337 1.00 33.19 168 GLY A C 1
ATOM 1345 O O . GLY A 1 168 ? 18.323 -32.146 -14.349 1.00 33.19 168 GLY A O 1
ATOM 1346 N N . HIS A 1 169 ? 18.950 -30.237 -13.346 1.00 31.08 169 HIS A N 1
ATOM 1347 C CA . HIS A 1 169 ? 19.983 -29.862 -14.295 1.00 31.08 169 HIS A CA 1
ATOM 1348 C C . HIS A 1 169 ? 21.000 -28.970 -13.579 1.00 31.08 169 HIS A C 1
ATOM 1350 O O . HIS A 1 169 ? 20.662 -27.969 -12.951 1.00 31.08 169 HIS A O 1
ATOM 1356 N N . VAL A 1 170 ? 22.239 -29.446 -13.608 1.00 38.34 170 VAL A N 1
ATOM 1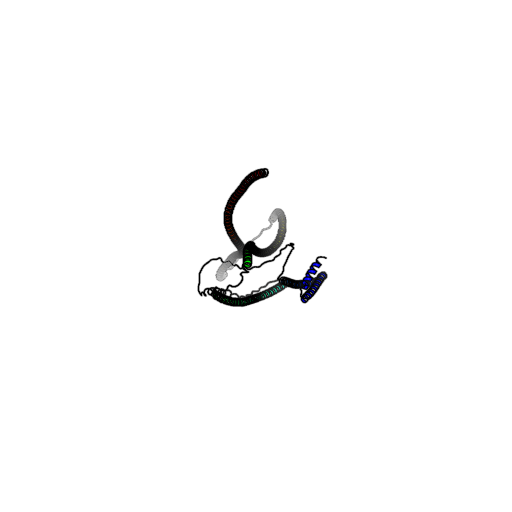357 C CA . VAL A 1 170 ? 23.461 -28.817 -13.118 1.00 38.34 170 VAL A CA 1
ATOM 1358 C C . VAL A 1 170 ? 24.025 -27.971 -14.252 1.00 38.34 170 VAL A C 1
ATOM 1360 O O . VAL A 1 170 ? 24.124 -28.490 -15.355 1.00 38.34 170 VAL A O 1
ATOM 1363 N N . ASP A 1 171 ? 24.426 -26.735 -13.954 1.00 32.97 171 ASP A N 1
ATOM 1364 C CA . ASP A 1 171 ? 25.732 -26.149 -14.313 1.00 32.97 171 ASP A CA 1
ATOM 1365 C C . ASP A 1 171 ? 25.894 -24.843 -13.506 1.00 32.97 171 ASP A C 1
ATOM 1367 O O . ASP A 1 171 ? 25.007 -23.995 -13.498 1.00 32.97 171 ASP A O 1
ATOM 1371 N N . LYS A 1 172 ? 26.814 -24.753 -12.534 1.00 41.72 172 LYS A N 1
ATOM 1372 C CA . LYS A 1 172 ? 28.271 -24.515 -12.650 1.00 41.72 172 LYS A CA 1
ATOM 1373 C C . LYS A 1 172 ? 28.622 -23.251 -13.440 1.00 41.72 172 LYS A C 1
ATOM 1375 O O . LYS A 1 172 ? 28.667 -23.277 -14.658 1.00 41.72 172 LYS A O 1
ATOM 1380 N N . ASP A 1 173 ? 28.936 -22.180 -12.709 1.00 28.62 173 ASP A N 1
ATOM 1381 C CA . ASP A 1 173 ? 30.306 -21.644 -12.620 1.00 28.62 173 ASP A CA 1
ATOM 1382 C C . ASP A 1 173 ? 30.384 -20.575 -11.502 1.00 28.62 173 ASP A C 1
ATOM 1384 O O . ASP A 1 173 ? 29.554 -19.676 -11.440 1.00 28.62 173 ASP A O 1
ATOM 1388 N N . LEU A 1 174 ? 31.159 -20.839 -10.434 1.00 37.97 174 LEU A N 1
ATOM 1389 C CA . LEU A 1 174 ? 32.476 -20.238 -10.102 1.00 37.97 174 LEU A CA 1
ATOM 1390 C C . LEU A 1 174 ? 32.376 -18.778 -9.595 1.00 37.97 174 LEU A C 1
ATOM 1392 O O . LEU A 1 174 ? 31.806 -17.932 -10.258 1.00 37.97 174 LEU A O 1
ATOM 1396 N N . SER A 1 175 ? 32.978 -18.334 -8.489 1.00 38.75 175 SER A N 1
ATOM 1397 C CA . SER A 1 175 ? 33.909 -18.909 -7.514 1.00 38.75 175 SER A CA 1
ATOM 1398 C C . SER A 1 175 ? 34.181 -17.839 -6.432 1.00 38.75 175 SER A C 1
ATOM 1400 O O . SER A 1 175 ? 34.050 -16.646 -6.696 1.00 38.75 175 SER A O 1
ATOM 1402 N N . VAL A 1 176 ? 34.693 -18.293 -5.283 1.00 40.59 176 VAL A N 1
ATOM 1403 C CA . VAL A 1 176 ? 35.435 -17.557 -4.237 1.00 40.59 176 VAL A CA 1
ATOM 1404 C C . VAL A 1 176 ? 34.613 -16.870 -3.136 1.00 40.59 176 VAL A C 1
ATOM 1406 O O . VAL A 1 176 ? 34.175 -15.733 -3.275 1.00 40.59 176 VAL A O 1
ATOM 1409 N N . GLY A 1 177 ? 34.561 -17.508 -1.958 1.00 41.06 177 GLY A N 1
ATOM 1410 C CA . GLY A 1 177 ? 34.349 -16.788 -0.699 1.00 41.06 177 GLY A CA 1
ATOM 1411 C C . GLY A 1 177 ? 33.855 -17.615 0.489 1.00 41.06 177 GLY A C 1
ATOM 1412 O O . GLY A 1 177 ? 32.684 -17.546 0.819 1.00 41.06 177 GLY A O 1
ATOM 1413 N N . ASP A 1 178 ? 34.782 -18.278 1.186 1.00 46.53 178 ASP A N 1
ATOM 1414 C CA . ASP A 1 178 ? 34.670 -18.744 2.583 1.00 46.53 178 ASP A CA 1
ATOM 1415 C C . ASP A 1 178 ? 33.961 -20.092 2.865 1.00 46.53 178 ASP A C 1
ATOM 1417 O O . ASP A 1 178 ? 32.828 -20.169 3.338 1.00 46.53 178 ASP A O 1
ATOM 1421 N N . GLU A 1 179 ? 34.724 -21.187 2.731 1.00 54.28 179 GLU A N 1
ATOM 1422 C CA . GLU A 1 179 ? 34.379 -22.547 3.200 1.00 54.28 179 GLU A CA 1
ATOM 1423 C C . GLU A 1 179 ? 34.000 -22.610 4.700 1.00 54.28 179 GLU A C 1
ATOM 1425 O O . GLU A 1 179 ? 33.393 -23.576 5.163 1.00 54.28 179 GLU A O 1
ATOM 1430 N N . ARG A 1 180 ? 34.322 -21.571 5.484 1.00 54.81 180 ARG A N 1
ATOM 1431 C CA . ARG A 1 180 ? 33.958 -21.458 6.905 1.00 54.81 180 ARG A CA 1
ATOM 1432 C C . ARG A 1 180 ? 32.485 -21.101 7.118 1.00 54.81 180 ARG A C 1
ATOM 1434 O O . ARG A 1 180 ? 31.892 -21.566 8.094 1.00 54.81 180 ARG A O 1
ATOM 1441 N N . GLY A 1 181 ? 31.896 -20.316 6.215 1.00 58.12 181 GLY A N 1
ATOM 1442 C CA . GLY A 1 181 ? 30.501 -19.884 6.296 1.00 58.12 181 GLY A CA 1
ATOM 1443 C C . GLY A 1 181 ? 29.525 -21.031 6.050 1.00 58.12 181 GLY A C 1
ATOM 1444 O O . GLY A 1 181 ? 28.589 -21.227 6.819 1.00 58.12 181 GLY A O 1
ATOM 1445 N N . GLU A 1 182 ? 29.781 -21.867 5.041 1.00 58.84 182 GLU A N 1
ATOM 1446 C CA . GLU A 1 182 ? 28.891 -22.987 4.708 1.00 58.84 182 GLU A CA 1
ATOM 1447 C C . GLU A 1 182 ? 28.837 -24.078 5.782 1.00 58.84 182 GLU A C 1
ATOM 1449 O O . GLU A 1 182 ? 27.775 -24.662 6.021 1.00 58.84 182 GLU A O 1
ATOM 1454 N N . VAL A 1 183 ? 29.964 -24.359 6.445 1.00 67.69 183 VAL A N 1
ATOM 1455 C CA . VAL A 1 183 ? 30.019 -25.330 7.549 1.00 67.69 183 VAL A CA 1
ATOM 1456 C C . VAL A 1 183 ? 29.227 -24.814 8.748 1.00 67.69 183 VAL A C 1
ATOM 1458 O O . VAL A 1 183 ? 28.482 -25.581 9.358 1.00 67.69 183 VAL A O 1
ATOM 1461 N N . TYR A 1 184 ? 29.322 -23.516 9.051 1.00 70.31 184 TYR A N 1
ATOM 1462 C CA . TYR A 1 184 ? 28.546 -22.898 10.123 1.00 70.31 184 TYR A CA 1
ATOM 1463 C C . TYR A 1 184 ? 27.045 -22.938 9.819 1.00 70.31 184 TYR A C 1
ATOM 1465 O O . TYR A 1 184 ? 26.260 -23.369 10.661 1.00 70.31 184 TYR A O 1
ATOM 1473 N N . THR A 1 185 ? 26.644 -22.604 8.591 1.00 71.31 185 THR A N 1
ATOM 1474 C CA . THR A 1 185 ? 25.238 -22.655 8.164 1.00 71.31 185 THR A CA 1
ATOM 1475 C C . THR A 1 185 ? 24.686 -24.082 8.193 1.00 71.31 185 THR A C 1
ATOM 1477 O O . THR A 1 185 ? 23.583 -24.303 8.693 1.00 71.31 185 THR A O 1
ATOM 1480 N N . ARG A 1 186 ? 25.463 -25.088 7.761 1.00 79.44 186 ARG A N 1
ATOM 1481 C CA . ARG A 1 186 ? 25.081 -26.508 7.894 1.00 79.44 186 ARG A CA 1
ATOM 1482 C C . ARG A 1 186 ? 24.960 -26.943 9.354 1.00 79.44 186 ARG A C 1
ATOM 1484 O O . ARG A 1 186 ? 24.004 -27.632 9.703 1.00 79.44 186 ARG A O 1
ATOM 1491 N N . GLN A 1 187 ? 25.883 -26.524 10.216 1.00 77.50 187 GLN A N 1
ATOM 1492 C CA . GLN A 1 187 ? 25.862 -26.881 11.634 1.00 77.50 187 GLN A CA 1
ATOM 1493 C C . GLN A 1 187 ? 24.700 -26.219 12.390 1.00 77.50 187 GLN A C 1
ATOM 1495 O O . GLN A 1 187 ? 24.103 -26.842 13.269 1.00 77.50 187 GLN A O 1
ATOM 1500 N N . VAL A 1 188 ? 24.345 -24.985 12.026 1.00 79.56 188 VAL A N 1
ATOM 1501 C CA . VAL A 1 188 ? 23.166 -24.284 12.549 1.00 79.56 188 VAL A CA 1
ATOM 1502 C C . VAL A 1 188 ? 21.882 -24.960 12.067 1.00 79.56 188 VAL A C 1
ATOM 1504 O O . VAL A 1 188 ? 21.014 -25.232 12.890 1.00 79.56 188 VAL A O 1
ATOM 1507 N N . MET A 1 189 ? 21.782 -25.333 10.786 1.00 78.56 189 MET A N 1
ATOM 1508 C CA . MET A 1 189 ? 20.616 -26.066 10.270 1.00 78.56 189 MET A CA 1
ATOM 1509 C C . MET A 1 189 ? 20.425 -27.436 10.934 1.00 78.56 189 MET A C 1
ATOM 1511 O O . MET A 1 189 ? 19.290 -27.815 11.211 1.00 78.56 189 MET A O 1
ATOM 1515 N N . MET A 1 190 ? 21.504 -28.170 11.233 1.00 82.75 190 MET A N 1
ATOM 1516 C CA . MET A 1 190 ? 21.393 -29.426 11.988 1.00 82.75 190 MET A CA 1
ATOM 1517 C C . MET A 1 190 ? 20.879 -29.191 13.411 1.00 82.75 190 MET A C 1
ATOM 1519 O O . MET A 1 190 ? 19.951 -29.870 13.829 1.00 82.75 190 MET A O 1
ATOM 1523 N N . LYS A 1 191 ? 21.396 -28.179 14.121 1.00 85.19 191 LYS A N 1
ATOM 1524 C CA . LYS A 1 191 ? 20.900 -27.830 15.464 1.00 85.19 191 LYS A CA 1
ATOM 1525 C C . LYS A 1 191 ? 19.441 -27.385 15.465 1.00 85.19 191 LYS A C 1
ATOM 1527 O O . LYS A 1 191 ? 18.717 -27.733 16.388 1.00 85.19 191 LYS A O 1
ATOM 1532 N N . ILE A 1 192 ? 19.012 -26.625 14.457 1.00 83.56 192 ILE A N 1
ATOM 1533 C CA . ILE A 1 192 ? 17.607 -26.223 14.308 1.00 83.56 192 ILE A CA 1
ATOM 1534 C C . ILE A 1 192 ? 16.734 -27.467 14.126 1.00 83.56 192 ILE A C 1
ATOM 1536 O O . ILE A 1 192 ? 15.773 -27.633 14.866 1.00 83.56 192 ILE A O 1
ATOM 1540 N N . ARG A 1 193 ? 17.127 -28.388 13.240 1.00 89.31 193 ARG A N 1
ATOM 1541 C CA . ARG A 1 193 ? 16.408 -29.651 13.018 1.00 89.31 193 ARG A CA 1
ATOM 1542 C C . ARG A 1 193 ? 16.338 -30.521 14.278 1.00 89.31 193 ARG A C 1
ATOM 1544 O O . ARG A 1 193 ? 15.292 -31.097 14.568 1.00 89.31 193 ARG A O 1
ATOM 1551 N N . ASP A 1 194 ? 17.430 -30.608 15.033 1.00 87.38 194 ASP A N 1
ATOM 1552 C CA . ASP A 1 194 ? 17.476 -31.371 16.284 1.00 87.38 194 ASP A CA 1
ATOM 1553 C C . ASP A 1 194 ? 16.551 -30.750 17.345 1.00 87.38 194 ASP A C 1
ATOM 1555 O O . ASP A 1 194 ? 15.797 -31.463 18.009 1.00 87.38 194 ASP A O 1
ATOM 1559 N N . LEU A 1 195 ? 16.546 -29.415 17.463 1.00 88.94 195 LEU A N 1
ATOM 1560 C CA . LEU A 1 195 ? 15.645 -28.682 18.358 1.00 88.94 195 LEU A CA 1
ATOM 1561 C C . LEU A 1 195 ? 14.175 -28.803 17.931 1.00 88.94 195 LEU A C 1
ATOM 1563 O O . LEU A 1 195 ? 13.310 -28.977 18.784 1.00 88.94 195 LEU A O 1
ATOM 1567 N N . GLU A 1 196 ? 13.872 -28.772 16.634 1.00 83.81 196 GLU A N 1
ATOM 1568 C CA . GLU A 1 196 ? 12.523 -29.014 16.102 1.00 83.81 196 GLU A CA 1
ATOM 1569 C C . GLU A 1 196 ? 12.035 -30.440 16.411 1.00 83.81 196 GLU A C 1
ATOM 1571 O O . GLU A 1 196 ? 10.868 -30.649 16.769 1.00 83.81 196 GLU A O 1
ATOM 1576 N N . GLY A 1 197 ? 12.937 -31.425 16.338 1.00 85.44 197 GLY A N 1
ATOM 1577 C CA . GLY A 1 197 ? 12.678 -32.799 16.763 1.00 85.44 197 GLY A CA 1
ATOM 1578 C C . GLY A 1 197 ? 12.394 -32.906 18.263 1.00 85.44 197 GLY A C 1
ATOM 1579 O O . GLY A 1 197 ? 11.457 -33.596 18.671 1.00 85.44 197 GLY A O 1
ATOM 1580 N N . GLU A 1 198 ? 13.151 -32.182 19.088 1.00 88.31 198 GLU A N 1
ATOM 1581 C CA . GLU A 1 198 ? 12.946 -32.107 20.538 1.00 88.31 198 GLU A CA 1
ATOM 1582 C C . GLU A 1 198 ? 11.593 -31.482 20.894 1.00 88.31 198 GLU A C 1
ATOM 1584 O O . GLU A 1 198 ? 10.823 -32.049 21.669 1.00 88.31 198 GLU A O 1
ATOM 1589 N N . VAL A 1 199 ? 11.261 -30.353 20.265 1.00 85.25 199 VAL A N 1
ATOM 1590 C CA . VAL A 1 199 ? 9.976 -29.662 20.433 1.00 85.25 199 VAL A CA 1
ATOM 1591 C C . VAL A 1 199 ? 8.817 -30.577 20.045 1.00 85.25 199 VAL A C 1
ATOM 1593 O O . VAL A 1 199 ? 7.800 -30.615 20.738 1.00 85.25 199 VAL A O 1
ATOM 1596 N N . SER A 1 200 ? 8.973 -31.361 18.978 1.00 83.81 200 SER A N 1
ATOM 1597 C CA . SER A 1 200 ? 7.960 -32.328 18.551 1.00 83.81 200 SER A CA 1
ATOM 1598 C C . SER A 1 200 ? 7.763 -33.450 19.576 1.00 83.81 200 SER A C 1
ATOM 1600 O O . SER A 1 200 ? 6.618 -33.788 19.883 1.00 83.81 200 SER A O 1
ATOM 1602 N N . ARG A 1 201 ? 8.842 -33.983 20.174 1.00 88.88 201 ARG A N 1
ATOM 1603 C CA . ARG A 1 201 ? 8.728 -34.974 21.263 1.00 88.88 201 ARG A CA 1
ATOM 1604 C C . ARG A 1 201 ? 8.069 -34.387 22.506 1.00 88.88 201 ARG A C 1
ATOM 1606 O O . ARG A 1 201 ? 7.120 -34.978 23.013 1.00 88.88 201 ARG A O 1
ATOM 1613 N N . LEU A 1 202 ? 8.510 -33.210 22.948 1.00 88.44 202 LEU A N 1
ATOM 1614 C CA . LEU A 1 202 ? 7.941 -32.523 24.111 1.00 88.44 202 LEU A CA 1
ATOM 1615 C C . LEU A 1 202 ? 6.461 -32.183 23.905 1.00 88.44 202 LEU A C 1
ATOM 1617 O O . LEU A 1 202 ? 5.671 -32.239 24.844 1.00 88.44 202 LEU A O 1
ATOM 1621 N N . LYS A 1 203 ? 6.045 -31.880 22.670 1.00 87.25 203 LYS A N 1
ATOM 1622 C CA . LYS A 1 203 ? 4.636 -31.644 22.333 1.00 87.25 203 LYS A CA 1
ATOM 1623 C C . LYS A 1 203 ? 3.785 -32.908 22.493 1.00 87.25 203 LYS A C 1
ATOM 1625 O O . LYS A 1 203 ? 2.671 -32.821 23.011 1.00 87.25 203 LYS A O 1
ATOM 1630 N N . VAL A 1 204 ? 4.306 -34.070 22.093 1.00 88.19 204 VAL A N 1
ATOM 1631 C CA . VAL A 1 204 ? 3.639 -35.370 22.292 1.00 88.19 204 VAL A CA 1
ATOM 1632 C C . VAL A 1 204 ? 3.591 -35.737 23.777 1.00 88.19 204 VAL A C 1
ATOM 1634 O O . VAL A 1 204 ? 2.535 -36.127 24.273 1.00 88.19 204 VAL A O 1
ATOM 1637 N N . GLU A 1 205 ? 4.689 -35.545 24.509 1.00 89.69 205 GLU A N 1
ATOM 1638 C CA . GLU A 1 205 ? 4.761 -35.813 25.950 1.00 89.69 205 GLU A CA 1
ATOM 1639 C C . GLU A 1 205 ? 3.806 -34.914 26.748 1.00 89.69 205 GLU A C 1
ATOM 1641 O O . GLU A 1 205 ? 3.035 -35.409 27.571 1.00 89.69 205 GLU A O 1
ATOM 1646 N N . LYS A 1 206 ? 3.746 -33.614 26.425 1.00 88.19 206 LYS A N 1
ATOM 1647 C CA . LYS A 1 206 ? 2.759 -32.677 26.983 1.00 88.19 206 LYS A CA 1
ATOM 1648 C C . LYS A 1 206 ? 1.327 -33.157 26.733 1.00 88.19 206 LYS A C 1
ATOM 1650 O O . LYS A 1 206 ? 0.506 -33.118 27.645 1.00 88.19 206 LYS A O 1
ATOM 1655 N N . GLY A 1 207 ? 1.025 -33.629 25.521 1.00 87.44 207 GLY A N 1
ATOM 1656 C CA . GLY A 1 207 ? -0.283 -34.204 25.193 1.00 87.44 207 GLY A CA 1
ATOM 1657 C C . GLY A 1 207 ? -0.612 -35.444 26.030 1.00 87.44 207 GLY A C 1
ATOM 1658 O O . GLY A 1 207 ? -1.718 -35.557 26.559 1.00 87.44 207 GLY A O 1
ATOM 1659 N N . SER A 1 208 ? 0.362 -36.339 26.215 1.00 88.31 208 SER A N 1
ATOM 1660 C CA . SER A 1 208 ? 0.212 -37.537 27.049 1.00 88.31 208 SER A CA 1
ATOM 1661 C C . SER A 1 208 ? -0.004 -37.201 28.528 1.00 88.31 208 SER A C 1
ATOM 1663 O O . SER A 1 208 ? -0.828 -37.838 29.185 1.00 88.31 208 SER A O 1
ATOM 1665 N N . LEU A 1 209 ? 0.717 -36.215 29.068 1.00 89.12 209 LEU A N 1
ATOM 1666 C CA . LEU A 1 209 ? 0.571 -35.786 30.460 1.00 89.12 209 LEU A CA 1
ATOM 1667 C C . LEU A 1 209 ? -0.774 -35.093 30.705 1.00 89.12 209 LEU A C 1
ATOM 1669 O O . LEU A 1 209 ? -1.401 -35.349 31.728 1.00 89.12 209 LEU A O 1
ATOM 1673 N N . LEU A 1 210 ? -1.263 -34.290 29.753 1.00 84.50 210 LEU A N 1
ATOM 1674 C CA . LEU A 1 210 ? -2.593 -33.673 29.832 1.00 84.50 210 LEU A CA 1
ATOM 1675 C C . LEU A 1 210 ? -3.721 -34.712 29.844 1.00 84.50 210 LEU A C 1
ATOM 1677 O O . LEU A 1 210 ? -4.688 -34.561 30.589 1.00 84.50 210 LEU A O 1
ATOM 1681 N N . LEU A 1 211 ? -3.592 -35.784 29.056 1.00 86.94 211 LEU A N 1
ATOM 1682 C CA . LEU A 1 211 ? -4.532 -36.909 29.097 1.00 86.94 211 LEU A CA 1
ATOM 1683 C C . LEU A 1 211 ? -4.536 -37.588 30.470 1.00 86.94 211 LEU A C 1
ATOM 1685 O O . LEU A 1 211 ? -5.603 -37.837 31.025 1.00 86.94 211 LEU A O 1
ATOM 1689 N N . LYS A 1 212 ? -3.353 -37.817 31.046 1.00 88.94 212 LYS A N 1
ATOM 1690 C CA . LYS A 1 212 ? -3.213 -38.454 32.360 1.00 88.94 212 LYS A CA 1
ATOM 1691 C C . LYS A 1 212 ? -3.723 -37.573 33.503 1.00 88.94 212 LYS A C 1
ATOM 1693 O O . LYS A 1 212 ? -4.312 -38.080 34.452 1.00 88.94 212 LYS A O 1
ATOM 1698 N N . LEU A 1 213 ? -3.547 -36.255 33.393 1.00 86.31 213 LEU A N 1
ATOM 1699 C CA . LEU A 1 213 ? -4.113 -35.283 34.330 1.00 86.31 213 LEU A CA 1
ATOM 1700 C C . LEU A 1 213 ? -5.646 -35.330 34.305 1.00 86.31 213 LEU A C 1
ATOM 1702 O O . LEU A 1 213 ? -6.269 -35.451 35.355 1.00 86.31 213 LEU A O 1
ATOM 1706 N N . ARG A 1 214 ? -6.245 -35.339 33.106 1.00 89.38 214 ARG A N 1
ATOM 1707 C CA . ARG A 1 214 ? -7.701 -35.456 32.935 1.00 89.38 214 ARG A CA 1
ATOM 1708 C C . ARG A 1 214 ? -8.251 -36.773 33.496 1.00 89.38 214 ARG A C 1
ATOM 1710 O O . ARG A 1 214 ? -9.331 -36.781 34.077 1.00 89.38 214 ARG A O 1
ATOM 1717 N N . GLU A 1 215 ? -7.530 -37.877 33.328 1.00 88.56 215 GLU A N 1
ATOM 1718 C CA . GLU A 1 215 ? -7.924 -39.185 33.866 1.00 88.56 215 GLU A CA 1
ATOM 1719 C C . GLU A 1 215 ? -7.910 -39.197 35.405 1.00 88.56 215 GLU A C 1
ATOM 1721 O O . GLU A 1 215 ? -8.897 -39.590 36.026 1.00 88.56 215 GLU A O 1
ATOM 1726 N N . MET A 1 216 ? -6.854 -38.660 36.030 1.00 89.19 216 MET A N 1
ATOM 1727 C CA . MET A 1 216 ? -6.785 -38.521 37.492 1.00 89.19 216 MET A CA 1
ATOM 1728 C C . MET A 1 216 ? -7.857 -37.570 38.050 1.00 89.19 216 MET A C 1
ATOM 1730 O O . MET A 1 216 ? -8.433 -37.851 39.101 1.00 89.19 216 MET A O 1
ATOM 1734 N N . GLU A 1 217 ? -8.165 -36.469 37.355 1.00 87.44 217 GLU A N 1
ATOM 1735 C CA . GLU A 1 217 ? -9.245 -35.546 37.739 1.00 87.44 217 GLU A CA 1
ATOM 1736 C C . GLU A 1 217 ? -10.623 -36.222 37.726 1.00 87.44 217 GLU A C 1
ATOM 1738 O O . GLU A 1 217 ? -11.435 -35.994 38.626 1.00 87.44 217 GLU A O 1
ATOM 1743 N N . LEU A 1 218 ? -10.899 -37.061 36.722 1.00 85.44 218 LEU A N 1
ATOM 1744 C CA . LEU A 1 218 ? -12.147 -37.824 36.652 1.00 85.44 218 LEU A CA 1
ATOM 1745 C C . LEU A 1 218 ? -12.236 -38.859 37.776 1.00 85.44 218 LEU A C 1
ATOM 1747 O O . LEU A 1 218 ? -13.301 -39.027 38.371 1.00 85.44 218 LEU A O 1
ATOM 1751 N N . GLU A 1 219 ? -11.126 -39.514 38.114 1.00 88.94 219 GLU A N 1
ATOM 1752 C CA . GLU A 1 219 ? -11.113 -40.502 39.189 1.00 88.94 219 GLU A CA 1
ATOM 1753 C C . GLU A 1 219 ? -11.274 -39.869 40.582 1.00 88.94 219 GLU A C 1
ATOM 1755 O O . GLU A 1 219 ? -11.970 -40.427 41.436 1.00 88.94 219 GLU A O 1
ATOM 1760 N N . LEU A 1 220 ? -10.711 -38.676 40.809 1.00 84.50 220 LEU A N 1
ATOM 1761 C CA . LEU A 1 220 ? -10.949 -37.902 42.033 1.00 84.50 220 LEU A CA 1
ATOM 1762 C C . LEU A 1 220 ? -12.423 -37.506 42.169 1.00 84.50 220 LEU A C 1
ATOM 1764 O O . LEU A 1 220 ? -13.034 -37.790 43.201 1.00 84.50 220 LEU A O 1
ATOM 1768 N N . LYS A 1 221 ? -13.024 -36.961 41.104 1.00 85.81 221 LYS A N 1
ATOM 1769 C CA . LYS A 1 221 ? -14.454 -36.612 41.088 1.00 85.81 221 LYS A CA 1
ATOM 1770 C C . LYS A 1 221 ? -15.342 -37.834 41.329 1.00 85.81 221 LYS A C 1
ATOM 1772 O O . LYS A 1 221 ? -16.301 -37.759 42.091 1.00 85.81 221 LYS A O 1
ATOM 1777 N N . SER A 1 222 ? -15.007 -38.986 40.742 1.00 84.94 222 SER A N 1
ATOM 1778 C CA . SER A 1 222 ? -15.741 -40.236 40.973 1.00 84.94 222 SER A CA 1
ATOM 1779 C C . SER A 1 222 ? -15.672 -40.699 42.434 1.00 84.94 222 SER A C 1
ATOM 1781 O O . SER A 1 222 ? -16.672 -41.182 42.970 1.00 84.94 222 SER A O 1
ATOM 1783 N N . LYS A 1 223 ? -14.513 -40.565 43.094 1.00 85.06 223 LYS A N 1
ATOM 1784 C CA . LYS A 1 223 ? -14.342 -40.933 44.511 1.00 85.06 223 LYS A CA 1
ATOM 1785 C C . LYS A 1 223 ? -15.093 -39.983 45.443 1.00 85.06 223 LYS A C 1
ATOM 1787 O O . LYS A 1 223 ? -15.702 -40.447 46.406 1.00 85.06 223 LYS A O 1
ATOM 1792 N N . GLU A 1 224 ? -15.113 -38.686 45.141 1.00 82.69 224 GLU A N 1
ATOM 1793 C CA . GLU A 1 224 ? -15.904 -37.699 45.887 1.00 82.69 224 GLU A CA 1
ATOM 1794 C C . GLU A 1 224 ? -17.407 -37.973 45.778 1.00 82.69 224 GLU A C 1
ATOM 1796 O O . GLU A 1 224 ? -18.092 -38.035 46.800 1.00 82.69 224 GLU A O 1
ATOM 1801 N N . VAL A 1 225 ? -17.909 -38.242 44.568 1.00 80.69 225 VAL A N 1
ATOM 1802 C CA . VAL A 1 225 ? -19.321 -38.595 44.344 1.00 80.69 225 VAL A CA 1
ATOM 1803 C C . VAL A 1 225 ? -19.695 -39.885 45.081 1.00 80.69 225 VAL A C 1
ATOM 1805 O O . VAL A 1 225 ? -20.736 -39.936 45.734 1.00 80.69 225 VAL A O 1
ATOM 1808 N N . SER A 1 226 ? -18.836 -40.910 45.062 1.00 82.12 226 SER A N 1
ATOM 1809 C CA . SER A 1 226 ? -19.073 -42.160 45.800 1.00 82.12 226 SER A CA 1
ATOM 1810 C C . SER A 1 226 ? -19.104 -41.958 47.320 1.00 82.12 226 SER A C 1
ATOM 1812 O O . SER A 1 226 ? -19.919 -42.583 48.009 1.00 82.12 226 SER A O 1
ATOM 1814 N N . LYS A 1 227 ? -18.242 -41.086 47.855 1.00 83.88 227 LYS A N 1
ATOM 1815 C CA . LYS A 1 227 ? -18.202 -40.766 49.287 1.00 83.88 227 LYS A CA 1
ATOM 1816 C C . LYS A 1 227 ? -19.447 -39.988 49.717 1.00 83.88 227 LYS A C 1
ATOM 1818 O O . LYS A 1 227 ? -20.063 -40.345 50.717 1.00 83.88 227 LYS A O 1
ATOM 1823 N N . MET A 1 228 ? -19.854 -38.993 48.928 1.00 83.31 228 MET A N 1
ATOM 1824 C CA . MET A 1 228 ? -21.089 -38.238 49.160 1.00 83.31 228 MET A CA 1
ATOM 1825 C C . MET A 1 228 ? -22.326 -39.137 49.067 1.00 83.31 228 MET A C 1
ATOM 1827 O O . MET A 1 228 ? -23.187 -39.067 49.936 1.00 83.31 228 MET A O 1
ATOM 1831 N N . GLY A 1 229 ? -22.391 -40.045 48.087 1.00 84.44 229 GLY A N 1
ATOM 1832 C CA . GLY A 1 229 ? -23.504 -40.993 47.957 1.00 84.44 229 GLY A CA 1
ATOM 1833 C C . GLY A 1 229 ? -23.645 -41.941 49.155 1.00 84.44 229 GLY A C 1
ATOM 1834 O O . GLY A 1 229 ? -24.759 -42.233 49.595 1.00 84.44 229 GLY A O 1
ATOM 1835 N N . SER A 1 230 ? -22.520 -42.372 49.734 1.00 85.06 230 SER A N 1
ATOM 1836 C CA . SER A 1 230 ? -22.514 -43.209 50.943 1.00 85.06 230 SER A CA 1
ATOM 1837 C C . SER A 1 230 ? -23.030 -42.442 52.167 1.00 85.06 230 SER A C 1
ATOM 1839 O O . SER A 1 230 ? -23.803 -42.983 52.956 1.00 85.06 230 SER A O 1
ATOM 1841 N N . GLU A 1 231 ? -22.648 -41.170 52.306 1.00 84.62 231 GLU A N 1
ATOM 1842 C CA . GLU A 1 231 ? -23.081 -40.326 53.424 1.00 84.62 231 GLU A CA 1
ATOM 1843 C C . GLU A 1 231 ? -24.557 -39.921 53.316 1.00 84.62 231 GLU A C 1
ATOM 1845 O O . GLU A 1 231 ? -25.276 -39.949 54.312 1.00 84.62 231 GLU A O 1
ATOM 1850 N N . VAL A 1 232 ? -25.042 -39.642 52.101 1.00 83.00 232 VAL A N 1
ATOM 1851 C CA . VAL A 1 232 ? -26.472 -39.408 51.837 1.00 83.00 232 VAL A CA 1
ATOM 1852 C C . VAL A 1 232 ? -27.298 -40.634 52.231 1.00 83.00 232 VAL A C 1
ATOM 1854 O O . VAL A 1 232 ? -28.279 -40.500 52.959 1.00 83.00 232 VAL A O 1
ATOM 1857 N N . SER A 1 233 ? -26.851 -41.838 51.860 1.00 86.81 233 SER A N 1
ATOM 1858 C CA . SER A 1 233 ? -27.531 -43.088 52.234 1.00 86.81 233 SER A CA 1
ATOM 1859 C C . SER A 1 233 ? -27.562 -43.304 53.756 1.00 86.81 233 SER A C 1
ATOM 1861 O O . SER A 1 233 ? -28.553 -43.789 54.305 1.00 86.81 233 SER A O 1
ATOM 1863 N N . ARG A 1 234 ? -26.489 -42.921 54.464 1.00 89.69 234 ARG A N 1
ATOM 1864 C CA . ARG A 1 234 ? -26.408 -42.998 55.932 1.00 89.69 234 ARG A CA 1
ATOM 1865 C C . ARG A 1 234 ? -27.390 -42.038 56.604 1.00 89.69 234 ARG A C 1
ATOM 1867 O O . ARG A 1 234 ? -28.070 -42.429 57.551 1.00 89.69 234 ARG A O 1
ATOM 1874 N N . LEU A 1 235 ? -27.482 -40.805 56.108 1.00 84.56 235 LEU A N 1
ATOM 1875 C CA . LEU A 1 235 ? -28.412 -39.804 56.629 1.00 84.56 235 LEU A CA 1
ATOM 1876 C C . LEU A 1 235 ? -29.870 -40.200 56.373 1.00 84.56 235 LEU A C 1
ATOM 1878 O O . LEU A 1 235 ? -30.685 -40.092 57.285 1.00 84.56 235 LEU A O 1
ATOM 1882 N N . GLU A 1 236 ? -30.198 -40.731 55.193 1.00 84.69 236 GLU A N 1
ATOM 1883 C CA . GLU A 1 236 ? -31.546 -41.236 54.894 1.00 84.69 236 GLU A CA 1
ATOM 1884 C C . GLU A 1 236 ? -31.984 -42.358 55.846 1.00 84.69 236 GLU A C 1
ATOM 1886 O O . GLU A 1 236 ? -33.138 -42.387 56.279 1.00 84.69 236 GLU A O 1
ATOM 1891 N N . HIS A 1 237 ? -31.069 -43.263 56.212 1.00 83.81 237 HIS A N 1
ATOM 1892 C CA . HIS A 1 237 ? -31.352 -44.307 57.198 1.00 83.81 237 HIS A CA 1
ATOM 1893 C C . HIS A 1 237 ? -31.649 -43.715 58.580 1.00 83.81 237 HIS A C 1
ATOM 1895 O O . HIS A 1 237 ? -32.650 -44.069 59.201 1.00 83.81 237 HIS A O 1
ATOM 1901 N N . MET A 1 238 ? -30.831 -42.757 59.027 1.00 83.75 238 MET A N 1
ATOM 1902 C CA . MET A 1 238 ? -31.036 -42.077 60.309 1.00 83.75 238 MET A CA 1
ATOM 1903 C C . MET A 1 238 ? -32.351 -41.287 60.352 1.00 83.75 238 MET A C 1
ATOM 1905 O O . MET A 1 238 ? -33.017 -41.259 61.386 1.00 83.75 238 MET A O 1
ATOM 1909 N N . PHE A 1 239 ? -32.752 -40.658 59.243 1.00 82.56 239 PHE A N 1
ATOM 1910 C CA . PHE A 1 239 ? -34.043 -39.973 59.157 1.00 82.56 239 PHE A CA 1
ATOM 1911 C C . PHE A 1 239 ? -35.217 -40.949 59.294 1.00 82.56 239 PHE A C 1
ATOM 1913 O O . PHE A 1 239 ? -36.141 -40.660 60.052 1.00 82.56 239 PHE A O 1
ATOM 1920 N N . LYS A 1 240 ? -35.157 -42.120 58.644 1.00 83.50 240 LYS A N 1
ATOM 1921 C CA . LYS A 1 240 ? -36.187 -43.166 58.783 1.00 83.50 240 LYS A CA 1
ATOM 1922 C C . LYS A 1 240 ? -36.269 -43.731 60.201 1.00 83.50 240 LYS A C 1
ATOM 1924 O O . LYS A 1 240 ? -37.368 -43.921 60.710 1.00 83.50 240 LYS A O 1
ATOM 1929 N N . GLU A 1 241 ? -35.137 -43.978 60.857 1.00 82.69 241 GLU A N 1
ATOM 1930 C CA . GLU A 1 241 ? -35.124 -44.455 62.249 1.00 82.69 241 GLU A CA 1
ATOM 1931 C C . GLU A 1 241 ? -35.701 -43.418 63.220 1.00 82.69 241 GLU A C 1
ATOM 1933 O O . GLU A 1 241 ? -36.478 -43.763 64.111 1.00 82.69 241 GLU A O 1
ATOM 1938 N N . ASN A 1 242 ? -35.378 -42.137 63.020 1.00 82.50 242 ASN A N 1
ATOM 1939 C CA . ASN A 1 242 ? -35.953 -41.056 63.815 1.00 82.50 242 ASN A CA 1
ATOM 1940 C C . ASN A 1 242 ? -37.464 -40.927 63.596 1.00 82.50 242 ASN A C 1
ATOM 1942 O O . ASN A 1 242 ? -38.199 -40.744 64.562 1.00 82.50 242 ASN A O 1
ATOM 1946 N N . GLU A 1 243 ? -37.941 -41.053 62.355 1.00 84.00 243 GLU A N 1
ATOM 1947 C CA . GLU A 1 243 ? -39.373 -41.025 62.043 1.00 84.00 243 GLU A CA 1
ATOM 1948 C C . GLU A 1 243 ? -40.135 -42.133 62.786 1.00 84.00 243 GLU A C 1
ATOM 1950 O O . GLU A 1 243 ? -41.158 -41.855 63.409 1.00 84.00 243 GLU A O 1
ATOM 1955 N N . VAL A 1 244 ? -39.596 -43.357 62.816 1.00 84.12 244 VAL A N 1
ATOM 1956 C CA . VAL A 1 244 ? -40.176 -44.477 63.580 1.00 84.12 244 VAL A CA 1
ATOM 1957 C C . VAL A 1 244 ? -40.179 -44.187 65.085 1.00 84.12 244 VAL A C 1
ATOM 1959 O O . VAL A 1 244 ? -41.209 -44.343 65.735 1.00 84.12 244 VAL A O 1
ATOM 1962 N N . CYS A 1 245 ? -39.074 -43.679 65.636 1.00 81.56 245 CYS A N 1
ATOM 1963 C CA . CYS A 1 245 ? -38.969 -43.344 67.061 1.00 81.56 245 CYS A CA 1
ATOM 1964 C C . CYS A 1 245 ? -39.974 -42.255 67.488 1.00 81.56 245 CYS A C 1
ATOM 1966 O O . CYS A 1 245 ? -40.580 -42.332 68.560 1.00 81.56 245 CYS A O 1
ATOM 1968 N N . TYR A 1 246 ? -40.202 -41.248 66.636 1.00 81.12 246 TYR A N 1
ATOM 1969 C CA . TYR A 1 246 ? -41.214 -40.222 66.892 1.00 81.12 246 TYR A CA 1
ATOM 1970 C C . TYR A 1 246 ? -42.640 -40.777 66.820 1.00 81.12 246 TYR A C 1
ATOM 1972 O O . TYR A 1 246 ? -43.471 -40.388 67.640 1.00 81.12 246 TYR A O 1
ATOM 1980 N N . GLN A 1 247 ? -42.921 -41.700 65.897 1.00 79.25 247 GLN A N 1
ATOM 1981 C CA . GLN A 1 247 ? -44.224 -42.367 65.810 1.00 79.25 247 GLN A CA 1
ATOM 1982 C C . GLN A 1 247 ? -44.508 -43.228 67.050 1.00 79.25 247 GLN A C 1
ATOM 1984 O O . GLN A 1 247 ? -45.590 -43.118 67.630 1.00 79.25 247 GLN A O 1
ATOM 1989 N N . ASP A 1 248 ? -43.525 -43.994 67.531 1.00 83.12 248 ASP A N 1
ATOM 1990 C CA . ASP A 1 248 ? -43.663 -44.800 68.752 1.00 83.12 248 ASP A CA 1
ATOM 1991 C C . ASP A 1 248 ? -43.930 -43.919 69.983 1.00 83.12 248 ASP A C 1
ATOM 1993 O O . ASP A 1 248 ? -44.826 -44.196 70.785 1.00 83.12 248 ASP A O 1
ATOM 1997 N N . ARG A 1 249 ? -43.217 -42.791 70.101 1.00 82.69 249 ARG A N 1
ATOM 1998 C CA . ARG A 1 249 ? -43.405 -41.828 71.195 1.00 82.69 249 ARG A CA 1
ATOM 1999 C C . ARG A 1 249 ? -44.789 -41.179 71.180 1.00 82.69 249 ARG A C 1
ATOM 2001 O O . ARG A 1 249 ? -45.352 -40.913 72.243 1.00 82.69 249 ARG A O 1
ATOM 2008 N N . ILE A 1 250 ? -45.327 -40.900 69.994 1.00 80.62 250 ILE A N 1
ATOM 2009 C CA . ILE A 1 250 ? -46.693 -40.391 69.841 1.00 80.62 250 ILE A CA 1
ATOM 2010 C C . ILE A 1 250 ? -47.690 -41.457 70.311 1.00 80.62 250 ILE A C 1
ATOM 2012 O O . ILE A 1 250 ? -48.552 -41.137 71.127 1.00 80.62 250 ILE A O 1
ATOM 2016 N N . GLY A 1 251 ? -47.511 -42.719 69.909 1.00 81.62 251 GLY A N 1
ATOM 2017 C CA . GLY A 1 251 ? -48.345 -43.833 70.370 1.00 81.62 251 GLY A CA 1
ATOM 2018 C C . GLY A 1 251 ? -48.350 -44.003 71.896 1.00 81.62 251 GLY A C 1
ATOM 2019 O O . GLY A 1 251 ? -49.413 -44.154 72.499 1.00 81.62 251 GLY A O 1
ATOM 2020 N N . GLU A 1 252 ? -47.189 -43.894 72.554 1.00 81.75 252 GLU A N 1
ATOM 2021 C CA . GLU A 1 252 ? -47.091 -43.930 74.025 1.00 81.75 252 GLU A CA 1
ATOM 2022 C C . GLU A 1 252 ? -47.898 -42.807 74.697 1.00 81.75 252 GLU A C 1
ATOM 2024 O O . GLU A 1 252 ? -48.598 -43.031 75.689 1.00 81.75 252 GLU A O 1
ATOM 2029 N N . LEU A 1 253 ? -47.813 -41.586 74.163 1.00 80.31 253 LEU A N 1
ATOM 2030 C CA . LEU A 1 253 ? -48.518 -40.423 74.704 1.00 80.31 253 LEU A CA 1
ATOM 2031 C C . LEU A 1 253 ? -50.033 -40.502 74.479 1.00 80.31 253 LEU A C 1
ATOM 2033 O O . LEU A 1 253 ? -50.797 -39.997 75.303 1.00 80.31 253 LEU A O 1
ATOM 2037 N N . GLU A 1 254 ? -50.480 -41.148 73.403 1.00 79.69 254 GLU A N 1
ATOM 2038 C CA . GLU A 1 254 ? -51.899 -41.405 73.146 1.00 79.69 254 GLU A CA 1
ATOM 2039 C C . GLU A 1 254 ? -52.478 -42.425 74.129 1.00 79.69 254 GLU A C 1
ATOM 2041 O O . GLU A 1 254 ? -53.498 -42.150 74.758 1.00 79.69 254 GLU A O 1
ATOM 2046 N N . VAL A 1 255 ? -51.765 -43.523 74.392 1.00 78.25 255 VAL A N 1
ATOM 2047 C CA . VAL A 1 255 ? -52.149 -44.486 75.440 1.00 78.25 255 VAL A CA 1
ATOM 2048 C C . VAL A 1 255 ? -52.155 -43.825 76.825 1.00 78.25 255 VAL A C 1
ATOM 2050 O O . VAL A 1 255 ? -53.018 -44.105 77.667 1.00 78.25 255 VAL A O 1
ATOM 2053 N N . HIS A 1 256 ? -51.219 -42.905 77.080 1.00 74.94 256 HIS A N 1
ATOM 2054 C CA . HIS A 1 256 ? -51.172 -42.187 78.350 1.00 74.94 256 HIS A CA 1
ATOM 2055 C C . HIS A 1 256 ? -52.319 -41.169 78.514 1.00 74.94 256 HIS A C 1
ATOM 2057 O O . HIS A 1 256 ? -52.850 -40.985 79.612 1.00 74.94 256 HIS A O 1
ATOM 2063 N N . ARG A 1 257 ? -52.747 -40.535 77.417 1.00 74.38 257 ARG A N 1
ATOM 2064 C CA . ARG A 1 257 ? -53.940 -39.678 77.381 1.00 74.38 257 ARG A CA 1
ATOM 2065 C C . ARG A 1 257 ? -55.195 -40.488 77.700 1.00 74.38 257 ARG A C 1
ATOM 2067 O O . ARG A 1 257 ? -55.982 -40.059 78.542 1.00 74.38 257 ARG A O 1
ATOM 2074 N N . ASP A 1 258 ? -55.345 -41.655 77.083 1.00 69.44 258 ASP A N 1
ATOM 2075 C CA . ASP A 1 258 ? -56.528 -42.500 77.252 1.00 69.44 258 ASP A CA 1
ATOM 2076 C C . ASP A 1 258 ? -56.630 -43.056 78.683 1.00 69.44 258 ASP A C 1
ATOM 2078 O O . ASP A 1 258 ? -57.707 -43.021 79.278 1.00 69.44 258 ASP A O 1
ATOM 2082 N N . THR A 1 259 ? -55.501 -43.445 79.292 1.00 70.00 259 THR A N 1
ATOM 2083 C CA . THR A 1 259 ? -55.439 -43.874 80.708 1.00 70.00 259 THR A CA 1
ATOM 2084 C C . THR A 1 259 ? -55.817 -42.752 81.685 1.00 70.00 259 THR A C 1
ATOM 2086 O O . THR A 1 259 ? -56.618 -42.966 82.599 1.00 70.00 259 THR A O 1
ATOM 2089 N N . MET A 1 260 ? -55.342 -41.524 81.449 1.00 61.69 260 MET A N 1
ATOM 2090 C CA . MET A 1 260 ? -55.732 -40.332 82.220 1.00 61.69 260 MET A CA 1
ATOM 2091 C C . MET A 1 260 ? -57.213 -39.947 82.040 1.00 61.69 260 MET A C 1
ATOM 2093 O O . MET A 1 260 ? -57.806 -39.315 82.919 1.00 61.69 260 MET A O 1
ATOM 2097 N N . GLN A 1 261 ? -57.822 -40.299 80.904 1.00 55.97 261 GLN A N 1
ATOM 2098 C CA . GLN A 1 261 ? -59.240 -40.062 80.630 1.00 55.97 261 GLN A CA 1
ATOM 2099 C C . GLN A 1 261 ? -60.143 -41.105 81.307 1.00 55.97 261 GLN A C 1
ATOM 2101 O O . GLN A 1 261 ? -61.233 -40.747 81.754 1.00 55.97 261 GLN A O 1
ATOM 2106 N N . THR A 1 262 ? -59.675 -42.347 81.477 1.00 51.75 262 THR A N 1
ATOM 2107 C CA . THR A 1 262 ? -60.362 -43.382 82.273 1.00 51.75 262 THR A CA 1
ATOM 2108 C C . THR A 1 262 ? -60.311 -43.133 83.786 1.00 51.75 262 THR A C 1
ATOM 2110 O O . THR A 1 262 ? -61.302 -43.395 84.466 1.00 51.75 262 THR A O 1
ATOM 2113 N N . ASP A 1 263 ? -59.243 -42.526 84.317 1.00 47.62 263 ASP A N 1
ATOM 2114 C CA . ASP A 1 263 ? -59.099 -42.261 85.763 1.00 47.62 263 ASP A CA 1
ATOM 2115 C C . ASP A 1 263 ? -59.898 -41.041 86.274 1.00 47.62 263 ASP A C 1
ATOM 2117 O O . ASP A 1 263 ? -60.044 -40.844 87.481 1.00 47.62 263 ASP A O 1
ATOM 2121 N N . LYS A 1 264 ? -60.501 -40.240 85.382 1.00 48.50 264 LYS A N 1
ATOM 2122 C CA . LYS A 1 264 ? -61.450 -39.167 85.757 1.00 48.50 264 LYS A CA 1
ATOM 2123 C C . LYS A 1 264 ? -62.903 -39.643 85.906 1.00 48.50 264 LYS A C 1
ATOM 2125 O O . LYS A 1 264 ? -63.767 -38.841 86.254 1.00 48.50 264 LYS A O 1
ATOM 2130 N N . GLY A 1 265 ? -63.176 -40.925 85.651 1.00 40.03 265 GLY A N 1
ATOM 2131 C CA . GLY A 1 265 ? -64.525 -41.492 85.579 1.00 40.03 265 GLY A CA 1
ATOM 2132 C C . GLY A 1 265 ? -65.146 -41.970 86.894 1.00 40.03 265 GLY A C 1
ATOM 2133 O O . GLY A 1 265 ? -66.304 -42.384 86.880 1.00 40.03 265 GLY A O 1
ATOM 2134 N N . GLY A 1 266 ? -64.452 -41.923 88.033 1.00 43.72 266 GLY A N 1
ATOM 2135 C CA . GLY A 1 266 ? -65.099 -42.343 89.272 1.00 43.72 266 GLY A CA 1
ATOM 2136 C C . GLY A 1 266 ? -64.274 -42.188 90.530 1.00 43.72 266 GLY A C 1
ATOM 2137 O O . GLY A 1 266 ? -63.459 -43.051 90.807 1.00 43.72 266 GLY A O 1
ATOM 2138 N N . TRP A 1 267 ? -64.598 -41.171 91.333 1.00 30.05 267 TRP A N 1
ATOM 2139 C CA . TRP A 1 267 ? -64.721 -41.327 92.784 1.00 30.05 267 TRP A CA 1
ATOM 2140 C C . TRP A 1 267 ? -65.878 -40.457 93.309 1.00 30.05 267 TRP A C 1
ATOM 2142 O O . TRP A 1 267 ? -65.976 -39.297 92.904 1.00 30.05 267 TRP A O 1
ATOM 2152 N N . PRO A 1 268 ? -66.776 -41.002 94.157 1.00 38.75 268 PRO A N 1
ATOM 2153 C CA . PRO A 1 268 ? -67.994 -40.327 94.587 1.00 38.75 268 PRO A CA 1
ATOM 2154 C C . PRO A 1 268 ? -67.777 -39.390 95.771 1.00 38.75 268 PRO A C 1
ATOM 2156 O O . PRO A 1 268 ? -66.937 -39.599 96.645 1.00 38.75 268 PRO A O 1
ATOM 2159 N N . GLU A 1 269 ? -68.637 -38.388 95.786 1.00 29.69 269 GLU A N 1
ATOM 2160 C CA . GLU A 1 269 ? -68.866 -37.418 96.836 1.00 29.69 269 GLU A CA 1
ATOM 2161 C C . GLU A 1 269 ? -69.481 -38.077 98.087 1.00 29.69 269 GLU A C 1
ATOM 2163 O O . GLU A 1 269 ? -70.362 -38.930 97.985 1.00 29.69 269 GLU A O 1
ATOM 2168 N N . GLU A 1 270 ? -69.034 -37.595 99.254 1.00 32.22 270 GLU A N 1
ATOM 2169 C CA . GLU A 1 270 ? -69.708 -37.619 100.563 1.00 32.22 270 GLU A CA 1
ATOM 2170 C C . GLU A 1 270 ? -69.216 -38.602 101.659 1.00 32.22 270 GLU A C 1
ATOM 2172 O O . GLU A 1 270 ? -69.316 -39.824 101.558 1.00 32.22 270 GLU A O 1
ATOM 2177 N N . ARG A 1 271 ? -68.869 -37.971 102.805 1.00 26.88 271 ARG A N 1
ATOM 2178 C CA . ARG A 1 271 ? -69.113 -38.382 104.210 1.00 26.88 271 ARG A CA 1
ATOM 2179 C C . ARG A 1 271 ? -67.909 -38.894 105.026 1.00 26.88 271 ARG A C 1
ATOM 2181 O O . ARG A 1 271 ? -67.607 -40.077 105.014 1.00 26.88 271 ARG A O 1
ATOM 2188 N N . LEU A 1 272 ? -67.337 -38.024 105.872 1.00 30.38 272 LEU A N 1
ATOM 2189 C CA . LEU A 1 272 ? -67.393 -38.166 107.344 1.00 30.38 272 LEU A CA 1
ATOM 2190 C C . LEU A 1 272 ? -66.659 -37.028 108.073 1.00 30.38 272 LEU A C 1
ATOM 2192 O O . LEU A 1 272 ? -65.439 -36.920 108.095 1.00 30.38 272 LEU A O 1
ATOM 2196 N N . SER A 1 273 ? -67.477 -36.197 108.706 1.00 27.52 273 SER A N 1
ATOM 2197 C CA . SER A 1 273 ? -67.172 -35.232 109.751 1.00 27.52 273 SER A CA 1
ATOM 2198 C C . SER A 1 273 ? -66.986 -35.925 111.104 1.00 27.52 273 SER A C 1
ATOM 2200 O O . SER A 1 273 ? -67.928 -36.577 111.553 1.00 27.52 273 SER A O 1
ATOM 2202 N N . PHE A 1 274 ? -65.857 -35.715 111.783 1.00 33.50 274 PHE A N 1
ATOM 2203 C CA . PHE A 1 274 ? -65.800 -35.529 113.240 1.00 33.50 274 PHE A CA 1
ATOM 2204 C C . PHE A 1 274 ? -64.384 -35.108 113.646 1.00 33.50 274 PHE A C 1
ATOM 2206 O O . PHE A 1 274 ? -63.471 -35.912 113.560 1.00 33.50 274 PHE A O 1
ATOM 2213 N N . GLU A 1 275 ? -64.222 -33.829 113.976 1.00 38.72 275 GLU A N 1
ATOM 2214 C CA . GLU A 1 275 ? -63.371 -33.221 115.014 1.00 38.72 275 GLU A CA 1
ATOM 2215 C C . GLU A 1 275 ? -63.208 -31.738 114.617 1.00 38.72 275 GLU A C 1
ATOM 2217 O O . GLU A 1 275 ? -63.229 -31.410 113.433 1.00 38.72 275 GLU A O 1
ATOM 2222 N N . MET A 1 276 ? -62.949 -30.858 115.586 1.00 34.47 276 MET A N 1
ATOM 2223 C CA . MET A 1 276 ? -62.382 -29.508 115.402 1.00 34.47 276 MET A CA 1
ATOM 2224 C C . MET A 1 276 ? -63.302 -28.277 115.585 1.00 34.47 276 MET A C 1
ATOM 2226 O O . MET A 1 276 ? -63.125 -27.265 114.915 1.00 34.47 276 MET A O 1
ATOM 2230 N N . ASP A 1 277 ? -64.124 -28.264 116.642 1.00 43.91 277 ASP A N 1
ATOM 2231 C CA . ASP A 1 277 ? -64.735 -27.033 117.210 1.00 43.91 277 ASP A CA 1
ATOM 2232 C C . ASP A 1 277 ? -63.737 -26.144 118.002 1.00 43.91 277 ASP A C 1
ATOM 2234 O O . ASP A 1 277 ? -64.078 -25.085 118.523 1.00 43.91 277 ASP A O 1
ATOM 2238 N N . LYS A 1 278 ? -62.453 -26.530 118.071 1.00 48.62 278 LYS A N 1
ATOM 2239 C CA . LYS A 1 278 ? -61.338 -25.662 118.517 1.00 48.62 278 LYS A CA 1
ATOM 2240 C C . LYS A 1 278 ? -60.518 -25.078 117.364 1.00 48.62 278 LYS A C 1
ATOM 2242 O O . LYS A 1 278 ? -59.526 -24.393 117.600 1.00 48.62 278 LYS A O 1
ATOM 2247 N N . GLN A 1 279 ? -60.922 -25.341 116.123 1.00 47.69 279 GLN A N 1
ATOM 2248 C CA . GLN A 1 279 ? -60.191 -24.918 114.933 1.00 47.69 279 GLN A CA 1
ATOM 2249 C C . GLN A 1 279 ? -60.879 -23.780 114.189 1.00 47.69 279 GLN A C 1
ATOM 2251 O O . GLN A 1 279 ? -60.263 -23.268 113.276 1.00 47.69 279 GLN A O 1
ATOM 2256 N N . ASP A 1 280 ? -62.073 -23.315 114.565 1.00 49.94 280 ASP A N 1
ATOM 2257 C CA . ASP A 1 280 ? -62.767 -22.260 113.805 1.00 49.94 280 ASP A CA 1
ATOM 2258 C C . ASP A 1 280 ? -62.208 -20.842 114.020 1.00 49.94 280 ASP A C 1
ATOM 2260 O O . ASP A 1 280 ? -62.160 -20.054 113.078 1.00 49.94 280 ASP A O 1
ATOM 2264 N N . GLN A 1 281 ? -61.644 -20.524 115.192 1.00 53.84 281 GLN A N 1
ATOM 2265 C CA . GLN A 1 281 ? -60.897 -19.264 115.375 1.00 53.84 281 GLN A CA 1
ATOM 2266 C C . GLN A 1 281 ? -59.503 -19.308 114.723 1.00 53.84 281 GLN A C 1
ATOM 2268 O O . GLN A 1 281 ? -59.037 -18.304 114.186 1.00 53.84 281 GLN A O 1
ATOM 2273 N N . SER A 1 282 ? -58.856 -20.481 114.704 1.00 54.91 282 SER A N 1
ATOM 2274 C CA . SER A 1 282 ? -57.591 -20.691 113.984 1.00 54.91 282 SER A CA 1
ATOM 2275 C C . SER A 1 282 ? -57.807 -20.723 112.466 1.00 54.91 282 SER A C 1
ATOM 2277 O O . SER A 1 282 ? -57.050 -20.088 111.744 1.00 54.91 282 SER A O 1
ATOM 2279 N N . LYS A 1 283 ? -58.874 -21.364 111.974 1.00 59.75 283 LYS A N 1
ATOM 2280 C CA . LYS A 1 283 ? -59.300 -21.380 110.568 1.00 59.75 283 LYS A CA 1
ATOM 2281 C C . LYS A 1 283 ? -59.701 -19.999 110.092 1.00 59.75 283 LYS A C 1
ATOM 2283 O O . LYS A 1 283 ? -59.333 -19.677 108.981 1.00 59.75 283 LYS A O 1
ATOM 2288 N N . GLY A 1 284 ? -60.399 -19.186 110.890 1.00 64.50 284 GLY A N 1
ATOM 2289 C CA . GLY A 1 284 ? -60.746 -17.810 110.516 1.00 64.50 284 GLY A CA 1
ATOM 2290 C C . GLY A 1 284 ? -59.510 -16.928 110.318 1.00 64.50 284 GLY A C 1
ATOM 2291 O O . GLY A 1 284 ? -59.359 -16.307 109.272 1.00 64.50 284 GLY A O 1
ATOM 2292 N N . SER A 1 285 ? -58.568 -16.962 111.268 1.00 64.19 285 SER A N 1
ATOM 2293 C CA . SER A 1 285 ? -57.290 -16.243 111.150 1.00 64.19 285 SER A CA 1
ATOM 2294 C C . SER A 1 285 ? -56.412 -16.777 110.007 1.00 64.19 285 SER A C 1
ATOM 2296 O O . SER A 1 285 ? -55.805 -15.990 109.281 1.00 64.19 285 SER A O 1
ATOM 2298 N N . LEU A 1 286 ? -56.378 -18.098 109.803 1.00 72.12 286 LEU A N 1
ATOM 2299 C CA . LEU A 1 286 ? -55.670 -18.723 108.685 1.00 72.12 286 LEU A CA 1
ATOM 2300 C C . LEU A 1 286 ? -56.365 -18.457 107.342 1.00 72.12 286 LEU A C 1
ATOM 2302 O O . LEU A 1 286 ? -55.674 -18.277 106.352 1.00 72.12 286 LEU A O 1
ATOM 2306 N N . LEU A 1 287 ? -57.697 -18.384 107.285 1.00 74.00 287 LEU A N 1
ATOM 2307 C CA . LEU A 1 287 ? -58.474 -18.032 106.091 1.00 74.00 287 LEU A CA 1
ATOM 2308 C C . LEU A 1 287 ? -58.203 -16.591 105.687 1.00 74.00 287 LEU A C 1
ATOM 2310 O O . LEU A 1 287 ? -58.003 -16.331 104.510 1.00 74.00 287 LEU A O 1
ATOM 2314 N N . GLU A 1 288 ? -58.136 -15.672 106.645 1.00 74.81 288 GLU A N 1
ATOM 2315 C CA . GLU A 1 288 ? -57.853 -14.264 106.375 1.00 74.81 288 GLU A CA 1
ATOM 2316 C C . GLU A 1 288 ? -56.389 -14.053 105.940 1.00 74.81 288 GLU A C 1
ATOM 2318 O O . GLU A 1 288 ? -56.130 -13.328 104.978 1.00 74.81 288 GLU A O 1
ATOM 2323 N N . GLN A 1 289 ? -55.432 -14.781 106.538 1.00 78.75 289 GLN A N 1
ATOM 2324 C CA . GLN A 1 289 ? -54.050 -14.853 106.037 1.00 78.75 289 GLN A CA 1
ATOM 2325 C C . GLN A 1 289 ? -53.957 -15.494 104.649 1.00 78.75 289 GLN A C 1
ATOM 2327 O O . GLN A 1 289 ? -53.223 -14.996 103.802 1.00 78.75 289 GLN A O 1
ATOM 2332 N N . VAL A 1 290 ? -54.696 -16.572 104.382 1.00 79.06 290 VAL A N 1
ATOM 2333 C CA . VAL A 1 290 ? -54.732 -17.235 103.071 1.00 79.06 290 VAL A CA 1
ATOM 2334 C C . VAL A 1 290 ? -55.361 -16.330 102.020 1.00 79.06 290 VAL A C 1
ATOM 2336 O O . VAL A 1 290 ? -54.865 -16.281 100.900 1.00 79.06 290 VAL A O 1
ATOM 2339 N N . GLU A 1 291 ? -56.405 -15.577 102.354 1.00 80.31 291 GLU A N 1
ATOM 2340 C CA . GLU A 1 291 ? -57.054 -14.652 101.426 1.00 80.31 291 GLU A CA 1
ATOM 2341 C C . GLU A 1 291 ? -56.168 -13.424 101.150 1.00 80.31 291 GLU A C 1
ATOM 2343 O O . GLU A 1 291 ? -56.096 -12.954 100.012 1.00 80.31 291 GLU A O 1
ATOM 2348 N N . SER A 1 292 ? -55.413 -12.956 102.153 1.00 80.62 292 SER A N 1
ATOM 2349 C CA . SER A 1 292 ? -54.359 -11.948 101.982 1.00 80.62 292 SER A CA 1
ATOM 2350 C C . SER A 1 292 ? -53.216 -12.468 101.103 1.00 80.62 292 SER A C 1
ATOM 2352 O O . SER A 1 292 ? -52.869 -11.825 100.115 1.00 80.62 292 SER A O 1
ATOM 2354 N N . MET A 1 293 ? -52.685 -13.661 101.390 1.00 85.19 293 MET A N 1
ATOM 2355 C CA . MET A 1 293 ? -51.634 -14.296 100.588 1.00 85.19 293 MET A CA 1
ATOM 2356 C C . MET A 1 293 ? -52.106 -14.599 99.163 1.00 85.19 293 MET A C 1
ATOM 2358 O O . MET A 1 293 ? -51.336 -14.441 98.227 1.00 85.19 293 MET A O 1
ATOM 2362 N N . LYS A 1 294 ? -53.371 -14.977 98.946 1.00 82.38 294 LYS A N 1
ATOM 2363 C CA . LYS A 1 294 ? -53.939 -15.132 97.596 1.00 82.38 294 LYS A CA 1
ATOM 2364 C C . LYS A 1 294 ? -53.957 -13.810 96.840 1.00 82.38 294 LYS A C 1
ATOM 2366 O O . LYS A 1 294 ? -53.581 -13.796 95.672 1.00 82.38 294 LYS A O 1
ATOM 2371 N N . LYS A 1 295 ? -54.379 -12.708 97.474 1.00 82.50 295 LYS A N 1
ATOM 2372 C CA . LYS A 1 295 ? -54.343 -11.373 96.849 1.00 82.50 295 LYS A CA 1
ATOM 2373 C C . LYS A 1 295 ? -52.916 -10.959 96.504 1.00 82.50 295 LYS A C 1
ATOM 2375 O O . LYS A 1 295 ? -52.689 -10.447 95.415 1.00 82.50 295 LYS A O 1
ATOM 2380 N N . GLU A 1 296 ? -51.963 -11.235 97.387 1.00 86.19 296 GLU A N 1
ATOM 2381 C CA . GLU A 1 296 ? -50.545 -10.944 97.175 1.00 86.19 296 GLU A CA 1
ATOM 2382 C C . GLU A 1 296 ? -49.944 -11.822 96.064 1.00 86.19 296 GLU A C 1
ATOM 2384 O O . GLU A 1 296 ? -49.281 -11.310 95.172 1.00 86.19 296 GLU A O 1
ATOM 2389 N N . VAL A 1 297 ? -50.279 -13.115 96.013 1.00 83.88 297 VAL A N 1
ATOM 2390 C CA . VAL A 1 297 ? -49.908 -14.029 94.917 1.00 83.88 297 VAL A CA 1
ATOM 2391 C C . VAL A 1 297 ? -50.507 -13.574 93.590 1.00 83.88 297 VAL A C 1
ATOM 2393 O O . VAL A 1 297 ? -49.825 -13.626 92.570 1.00 83.88 297 VAL A O 1
ATOM 2396 N N . VAL A 1 298 ? -51.761 -13.111 93.574 1.00 85.62 298 VAL A N 1
ATOM 2397 C CA . VAL A 1 298 ? -52.378 -12.540 92.369 1.00 85.62 298 VAL A CA 1
ATOM 2398 C C . VAL A 1 298 ? -51.658 -11.253 91.962 1.00 85.62 298 VAL A C 1
ATOM 2400 O O . VAL A 1 298 ? -51.321 -11.123 90.790 1.00 85.62 298 VAL A O 1
ATOM 2403 N N . SER A 1 299 ? -51.343 -10.361 92.907 1.00 87.62 299 SER A N 1
ATOM 2404 C CA . SER A 1 299 ? -50.583 -9.128 92.655 1.00 87.62 299 SER A CA 1
ATOM 2405 C C . SER A 1 299 ? -49.200 -9.426 92.070 1.00 87.62 299 SER A C 1
ATOM 2407 O O . SER A 1 299 ? -48.873 -8.958 90.981 1.00 87.62 299 SER A O 1
ATOM 2409 N N . VAL A 1 300 ? -48.423 -10.298 92.716 1.00 87.88 300 VAL A N 1
ATOM 2410 C CA . VAL A 1 300 ? -47.093 -10.729 92.257 1.00 87.88 300 VAL A CA 1
ATOM 2411 C C . VAL A 1 300 ? -47.178 -11.439 90.906 1.00 87.88 300 VAL A C 1
ATOM 2413 O O . VAL A 1 300 ? -46.319 -11.250 90.050 1.00 87.88 300 VAL A O 1
ATOM 2416 N N . LYS A 1 301 ? -48.231 -12.226 90.657 1.00 87.56 301 LYS A N 1
ATOM 2417 C CA . LYS A 1 301 ? -48.453 -12.872 89.357 1.00 87.56 301 LYS A CA 1
ATOM 2418 C C . LYS A 1 301 ? -48.763 -11.852 88.261 1.00 87.56 301 LYS A C 1
ATOM 2420 O O . LYS A 1 301 ? -48.259 -12.002 87.150 1.00 87.56 301 LYS A O 1
ATOM 2425 N N . THR A 1 302 ? -49.544 -10.812 88.562 1.00 86.06 302 THR A N 1
ATOM 2426 C CA . THR A 1 302 ? -49.790 -9.715 87.616 1.00 86.06 302 THR A CA 1
ATOM 2427 C C . THR A 1 302 ? -48.532 -8.888 87.363 1.00 86.06 302 THR A C 1
ATOM 2429 O O . THR A 1 302 ? -48.224 -8.612 86.208 1.00 86.06 302 THR A O 1
ATOM 2432 N N . GLU A 1 303 ? -47.748 -8.574 88.396 1.00 90.12 303 GLU A N 1
ATOM 2433 C CA . GLU A 1 303 ? -46.470 -7.864 88.258 1.00 90.12 303 GLU A CA 1
ATOM 2434 C C . GLU A 1 303 ? -45.450 -8.676 87.454 1.00 90.12 303 GLU A C 1
ATOM 2436 O O . GLU A 1 303 ? -44.832 -8.138 86.537 1.00 90.12 303 GLU A O 1
ATOM 2441 N N . LYS A 1 304 ? -45.332 -9.984 87.720 1.00 89.50 304 LYS A N 1
ATOM 2442 C CA . LYS A 1 304 ? -44.509 -10.907 86.928 1.00 89.50 304 LYS A CA 1
ATOM 2443 C C . LYS A 1 304 ? -44.920 -10.889 85.456 1.00 89.50 304 LYS A C 1
ATOM 2445 O O . LYS A 1 304 ? -44.056 -10.765 84.597 1.00 89.50 304 LYS A O 1
ATOM 2450 N N . SER A 1 305 ? -46.220 -10.971 85.170 1.00 88.31 305 SER A N 1
ATOM 2451 C CA . SER A 1 305 ? -46.725 -10.952 83.794 1.00 88.31 305 SER A CA 1
ATOM 2452 C C . SER A 1 305 ? -46.421 -9.627 83.087 1.00 88.31 305 SER A C 1
ATOM 2454 O O . SER A 1 305 ? -46.075 -9.631 81.910 1.00 88.31 305 SER A O 1
ATOM 2456 N N . VAL A 1 306 ? -46.519 -8.495 83.793 1.00 90.88 306 VAL A N 1
ATOM 2457 C CA . VAL A 1 306 ? -46.177 -7.172 83.247 1.00 90.88 306 VAL A CA 1
ATOM 2458 C C . VAL A 1 306 ? -44.672 -7.047 82.991 1.00 90.88 306 VAL A C 1
ATOM 2460 O O . VAL A 1 306 ? -44.277 -6.487 81.970 1.00 90.88 306 VAL A O 1
ATOM 2463 N N . LEU A 1 307 ? -43.825 -7.564 83.885 1.00 91.31 307 LEU A N 1
ATOM 2464 C CA . LEU A 1 307 ? -42.370 -7.561 83.707 1.00 91.31 307 LEU A CA 1
ATOM 2465 C C . LEU A 1 307 ? -41.920 -8.486 82.569 1.00 91.31 307 LEU A C 1
ATOM 2467 O O . LEU A 1 307 ? -41.096 -8.064 81.765 1.00 91.31 307 LEU A O 1
ATOM 2471 N N . GLU A 1 308 ? -42.490 -9.690 82.449 1.00 91.38 308 GLU A N 1
ATOM 2472 C CA . GLU A 1 308 ? -42.252 -10.591 81.308 1.00 91.38 308 GLU A CA 1
ATOM 2473 C C . GLU A 1 308 ? -42.626 -9.914 79.985 1.00 91.38 308 GLU A C 1
ATOM 2475 O O . GLU A 1 308 ? -41.869 -9.981 79.020 1.00 91.38 308 GLU A O 1
ATOM 2480 N N . MET A 1 309 ? -43.752 -9.194 79.950 1.00 89.06 309 MET A N 1
ATOM 2481 C CA . MET A 1 309 ? -44.183 -8.487 78.745 1.00 89.06 309 MET A CA 1
ATOM 2482 C C . MET A 1 309 ? -43.245 -7.325 78.379 1.00 89.06 309 MET A C 1
ATOM 2484 O O . MET A 1 309 ? -42.928 -7.140 77.207 1.00 89.06 309 MET A O 1
ATOM 2488 N N . LYS A 1 310 ? -42.752 -6.565 79.369 1.00 92.75 310 LYS A N 1
ATOM 2489 C CA . LYS A 1 310 ? -41.755 -5.503 79.140 1.00 92.75 310 LYS A CA 1
ATOM 2490 C C . LYS A 1 310 ? -40.424 -6.060 78.641 1.00 92.75 310 LYS A C 1
ATOM 2492 O O . LYS A 1 310 ? -39.891 -5.543 77.666 1.00 92.75 310 LYS A O 1
ATOM 2497 N N . PHE A 1 311 ? -39.923 -7.118 79.277 1.00 91.06 311 PHE A N 1
ATOM 2498 C CA . PHE A 1 311 ? -38.667 -7.755 78.886 1.00 91.06 311 PHE A CA 1
ATOM 2499 C C . PHE A 1 311 ? -38.746 -8.328 77.466 1.00 91.06 311 PHE A C 1
ATOM 2501 O O . PHE A 1 311 ? -37.834 -8.117 76.672 1.00 91.06 311 PHE A O 1
ATOM 2508 N N . ASN A 1 312 ? -39.858 -8.982 77.112 1.00 90.06 312 ASN A N 1
ATOM 2509 C CA . ASN A 1 312 ? -40.068 -9.493 75.757 1.00 90.06 312 ASN A CA 1
ATOM 2510 C C . ASN A 1 312 ? -40.144 -8.371 74.715 1.00 90.06 312 ASN A C 1
ATOM 2512 O O . ASN A 1 312 ? -39.527 -8.503 73.666 1.00 90.06 312 ASN A O 1
ATOM 2516 N N . ASN A 1 313 ? -40.828 -7.258 75.003 1.00 91.50 313 ASN A N 1
ATOM 2517 C CA . ASN A 1 313 ? -40.875 -6.118 74.082 1.00 91.50 313 ASN A CA 1
ATOM 2518 C C . ASN A 1 313 ? -39.488 -5.490 73.862 1.00 91.50 313 ASN A C 1
ATOM 2520 O O . ASN A 1 313 ? -39.127 -5.198 72.726 1.00 91.50 313 ASN A O 1
ATOM 2524 N N . GLU A 1 314 ? -38.691 -5.304 74.920 1.00 94.19 314 GLU A N 1
ATOM 2525 C CA . GLU A 1 314 ? -37.315 -4.795 74.798 1.00 94.19 314 GLU A CA 1
ATOM 2526 C C . GLU A 1 314 ? -36.417 -5.775 74.023 1.00 94.19 314 GLU A C 1
ATOM 2528 O O . GLU A 1 314 ? -35.595 -5.365 73.196 1.00 94.19 314 GLU A O 1
ATOM 2533 N N . LEU A 1 315 ? -36.591 -7.082 74.238 1.00 91.94 315 LEU A N 1
ATOM 2534 C CA . LEU A 1 315 ? -35.885 -8.116 73.486 1.00 91.94 315 LEU A CA 1
ATOM 2535 C C . LEU A 1 315 ? -36.293 -8.116 72.001 1.00 91.94 315 LEU A C 1
ATOM 2537 O O . LEU A 1 315 ? -35.433 -8.204 71.124 1.00 91.94 315 LEU A O 1
ATOM 2541 N N . GLU A 1 316 ? -37.581 -7.965 71.693 1.00 90.19 316 GLU A N 1
ATOM 2542 C CA . GLU A 1 316 ? -38.088 -7.850 70.320 1.00 90.19 316 GLU A CA 1
ATOM 2543 C C . GLU A 1 316 ? -37.602 -6.570 69.628 1.00 90.19 316 GLU A C 1
ATOM 2545 O O . GLU A 1 316 ? -37.172 -6.615 68.477 1.00 90.19 316 GLU A O 1
ATOM 2550 N N . GLU A 1 317 ? -37.594 -5.421 70.307 1.00 92.12 317 GLU A N 1
ATOM 2551 C CA . GLU A 1 317 ? -37.085 -4.175 69.722 1.00 92.12 317 GLU A CA 1
ATOM 2552 C C . GLU A 1 317 ? -35.578 -4.230 69.462 1.00 92.12 317 GLU A C 1
ATOM 2554 O O . GLU A 1 317 ? -35.110 -3.785 68.409 1.00 92.12 317 GLU A O 1
ATOM 2559 N N . THR A 1 318 ? -34.803 -4.801 70.387 1.00 90.00 318 THR A N 1
ATOM 2560 C CA . THR A 1 318 ? -33.350 -4.946 70.219 1.00 90.00 318 THR A CA 1
ATOM 2561 C C . THR A 1 318 ? -33.000 -5.942 69.113 1.00 90.00 318 THR A C 1
ATOM 2563 O O . THR A 1 318 ? -32.121 -5.658 68.290 1.00 90.00 318 THR A O 1
ATOM 2566 N N . THR A 1 319 ? -33.711 -7.070 69.021 1.00 90.25 319 THR A N 1
ATOM 2567 C CA . THR A 1 319 ? -33.556 -8.030 67.914 1.00 90.25 319 THR A CA 1
ATOM 2568 C C . THR A 1 319 ? -33.999 -7.440 66.575 1.00 90.25 319 THR A C 1
ATOM 2570 O O . THR A 1 319 ? -33.281 -7.600 65.583 1.00 90.25 319 THR A O 1
ATOM 2573 N N . ARG A 1 320 ? -35.093 -6.665 66.528 1.00 93.31 320 ARG A N 1
ATOM 2574 C CA . ARG A 1 320 ? -35.533 -5.947 65.317 1.00 93.31 320 ARG A CA 1
ATOM 2575 C C . ARG A 1 320 ? -34.520 -4.892 64.860 1.00 93.31 320 ARG A C 1
ATOM 2577 O O . ARG A 1 320 ? -34.157 -4.835 63.693 1.00 93.31 320 ARG A O 1
ATOM 2584 N N . CYS A 1 321 ? -33.995 -4.088 65.782 1.00 92.44 321 CYS A N 1
ATOM 2585 C CA . CYS A 1 321 ? -32.971 -3.082 65.477 1.00 92.44 321 CYS A CA 1
ATOM 2586 C C . CYS A 1 321 ? -31.674 -3.717 64.945 1.00 92.44 321 CYS A C 1
ATOM 2588 O O . CYS A 1 321 ? -31.042 -3.199 64.023 1.00 92.44 321 CYS A O 1
ATOM 2590 N N . SER A 1 322 ? -31.274 -4.855 65.514 1.00 91.75 322 SER A N 1
ATOM 2591 C CA . SER A 1 322 ? -30.070 -5.574 65.089 1.00 91.75 322 SER A CA 1
ATOM 2592 C C . SER A 1 322 ? -30.259 -6.222 63.714 1.00 91.75 322 SER A C 1
ATOM 2594 O O . SER A 1 322 ? -29.376 -6.122 62.867 1.00 91.75 322 SER A O 1
ATOM 2596 N N . THR A 1 323 ? -31.429 -6.811 63.456 1.00 92.81 323 THR A N 1
ATOM 2597 C CA . THR A 1 323 ? -31.783 -7.375 62.140 1.00 92.81 323 THR A CA 1
ATOM 2598 C C . THR A 1 323 ? -31.877 -6.303 61.054 1.00 92.81 323 THR A C 1
ATOM 2600 O O . THR A 1 323 ? -31.368 -6.517 59.956 1.00 92.81 323 THR A O 1
ATOM 2603 N N . ASP A 1 324 ? -32.411 -5.114 61.353 1.00 93.38 324 ASP A N 1
ATOM 2604 C CA . ASP A 1 324 ? -32.419 -3.991 60.406 1.00 93.38 324 ASP A CA 1
ATOM 2605 C C . ASP A 1 324 ? -30.996 -3.520 60.042 1.00 93.38 324 ASP A C 1
ATOM 2607 O O . ASP A 1 324 ? -30.730 -3.215 58.877 1.00 93.38 324 ASP A O 1
ATOM 2611 N N . LYS A 1 325 ? -30.063 -3.501 61.008 1.00 95.62 325 LYS A N 1
ATOM 2612 C CA . LYS A 1 325 ? -28.646 -3.178 60.754 1.00 95.62 325 LYS A CA 1
ATOM 2613 C C . LYS A 1 325 ? -27.948 -4.238 59.909 1.00 95.62 325 LYS A C 1
ATOM 2615 O O . LYS A 1 325 ? -27.219 -3.874 58.992 1.00 95.62 325 LYS A O 1
ATOM 2620 N N . ILE A 1 326 ? -28.177 -5.521 60.199 1.00 93.56 326 ILE A N 1
ATOM 2621 C CA . ILE A 1 326 ? -27.625 -6.635 59.412 1.00 93.56 326 ILE A CA 1
ATOM 2622 C C . ILE A 1 326 ? -28.095 -6.521 57.962 1.00 93.56 326 ILE A C 1
ATOM 2624 O O . ILE A 1 326 ? -27.261 -6.486 57.064 1.00 93.56 326 ILE A O 1
ATOM 2628 N N . ARG A 1 327 ? -29.399 -6.317 57.740 1.00 95.75 327 ARG A N 1
ATOM 2629 C CA . ARG A 1 327 ? -29.960 -6.128 56.396 1.00 95.75 327 ARG A CA 1
ATOM 2630 C C . ARG A 1 327 ? -29.360 -4.919 55.672 1.00 95.75 327 ARG A C 1
ATOM 2632 O O . ARG A 1 327 ? -29.132 -4.970 54.469 1.00 95.75 327 ARG A O 1
ATOM 2639 N N . GLY A 1 328 ? -29.113 -3.818 56.385 1.00 95.75 328 GLY A N 1
ATOM 2640 C CA . GLY A 1 328 ? -28.446 -2.644 55.816 1.00 95.75 328 GLY A CA 1
ATOM 2641 C C . GLY A 1 328 ? -27.022 -2.947 55.342 1.00 95.75 328 GLY A C 1
ATOM 2642 O O . GLY A 1 328 ? -26.657 -2.573 54.231 1.00 95.75 328 GLY A O 1
ATOM 2643 N N . LEU A 1 329 ? -26.247 -3.667 56.159 1.00 95.19 329 LEU A N 1
ATOM 2644 C CA . LEU A 1 329 ? -24.886 -4.085 55.813 1.00 95.19 329 LEU A CA 1
ATOM 2645 C C . LEU A 1 329 ? -24.865 -5.106 54.668 1.00 95.19 329 LEU A C 1
ATOM 2647 O O . LEU A 1 329 ? -24.002 -5.011 53.804 1.00 95.19 329 LEU A O 1
ATOM 2651 N N . GLU A 1 330 ? -25.816 -6.040 54.622 1.00 94.94 330 GLU A N 1
ATOM 2652 C CA . GLU A 1 330 ? -25.965 -6.996 53.513 1.00 94.94 330 GLU A CA 1
ATOM 2653 C C . GLU A 1 330 ? -26.186 -6.274 52.177 1.00 94.94 330 GLU A C 1
ATOM 2655 O O . GLU A 1 330 ? -25.480 -6.543 51.208 1.00 94.94 330 GLU A O 1
ATOM 2660 N N . LEU A 1 331 ? -27.083 -5.280 52.141 1.00 94.12 331 LEU A N 1
ATOM 2661 C CA . LEU A 1 331 ? -27.318 -4.473 50.937 1.00 94.12 331 LEU A CA 1
ATOM 2662 C C . LEU A 1 331 ? -26.080 -3.669 50.510 1.00 94.12 331 LEU A C 1
ATOM 2664 O O . LEU A 1 331 ? -25.844 -3.469 49.316 1.00 94.12 331 LEU A O 1
ATOM 2668 N N . GLU A 1 332 ? -25.286 -3.188 51.468 1.00 96.50 332 GLU A N 1
ATOM 2669 C CA . GLU A 1 332 ? -24.041 -2.476 51.176 1.00 96.50 332 GLU A CA 1
ATOM 2670 C C . GLU A 1 332 ? -22.957 -3.421 50.639 1.00 96.50 332 GLU A C 1
ATOM 2672 O O . GLU A 1 332 ? -22.277 -3.074 49.671 1.00 96.50 332 GLU A O 1
ATOM 2677 N N . ILE A 1 333 ? -22.850 -4.638 51.185 1.00 94.12 333 ILE A N 1
ATOM 2678 C CA . ILE A 1 333 ? -21.975 -5.700 50.666 1.00 94.12 333 ILE A CA 1
ATOM 2679 C C . ILE A 1 333 ? -22.364 -6.066 49.230 1.00 94.12 333 ILE A C 1
ATOM 2681 O O . ILE A 1 333 ? -21.487 -6.143 48.370 1.00 94.12 333 ILE A O 1
ATOM 2685 N N . ASP A 1 334 ? -23.655 -6.231 48.940 1.00 96.06 334 ASP A N 1
ATOM 2686 C CA . ASP A 1 334 ? -24.135 -6.542 47.589 1.00 96.06 334 ASP A CA 1
ATOM 2687 C C . ASP A 1 334 ? -23.803 -5.418 46.596 1.00 96.06 334 ASP A C 1
ATOM 2689 O O . ASP A 1 334 ? -23.286 -5.671 45.506 1.00 96.06 334 ASP A O 1
ATOM 2693 N N . SER A 1 335 ? -24.022 -4.161 46.992 1.00 96.50 335 SER A N 1
ATOM 2694 C CA . SER A 1 335 ? -23.664 -2.981 46.192 1.00 96.50 335 SER A CA 1
ATOM 2695 C C . SER A 1 335 ? -22.159 -2.900 45.914 1.00 96.50 335 SER A C 1
ATOM 2697 O O . SER A 1 335 ? -21.737 -2.611 44.791 1.00 96.50 335 SER A O 1
ATOM 2699 N N . LEU A 1 336 ? -21.331 -3.186 46.923 1.00 95.25 336 LEU A N 1
ATOM 2700 C CA . LEU A 1 336 ? -19.878 -3.229 46.773 1.00 95.25 336 LEU A CA 1
ATOM 2701 C C . LEU A 1 336 ? -19.427 -4.390 45.883 1.00 95.25 336 LEU A C 1
ATOM 2703 O O . LEU A 1 336 ? -18.520 -4.201 45.077 1.00 95.25 336 LEU A O 1
ATOM 2707 N N . ASN A 1 337 ? -20.066 -5.556 45.975 1.00 93.69 337 ASN A N 1
ATOM 2708 C CA . ASN A 1 337 ? -19.760 -6.705 45.124 1.00 93.69 337 ASN A CA 1
ATOM 2709 C C . ASN A 1 337 ? -20.087 -6.439 43.650 1.00 93.69 337 ASN A C 1
ATOM 2711 O O . ASN A 1 337 ? -19.294 -6.810 42.788 1.00 93.69 337 ASN A O 1
ATOM 2715 N N . ILE A 1 338 ? -21.195 -5.750 43.352 1.00 96.12 338 ILE A N 1
ATOM 2716 C CA . ILE A 1 338 ? -21.528 -5.343 41.977 1.00 96.12 338 ILE A CA 1
ATOM 2717 C C . ILE A 1 338 ? -20.453 -4.400 41.428 1.00 96.12 338 ILE A C 1
ATOM 2719 O O . ILE A 1 338 ? -19.875 -4.672 40.380 1.00 96.12 338 ILE A O 1
ATOM 2723 N N . LYS A 1 339 ? -20.109 -3.340 42.174 1.00 95.88 339 LYS A N 1
ATOM 2724 C CA . LYS A 1 339 ? -19.054 -2.394 41.766 1.00 95.88 339 LYS A CA 1
ATOM 2725 C C . LYS A 1 339 ? -17.692 -3.067 41.609 1.00 95.88 339 LYS A C 1
ATOM 2727 O O . LYS A 1 339 ? -16.924 -2.702 40.725 1.00 95.88 339 LYS A O 1
ATOM 2732 N N . LYS A 1 340 ? -17.375 -4.037 42.472 1.00 95.00 340 LYS A N 1
ATOM 2733 C CA . LYS A 1 340 ? -16.157 -4.843 42.365 1.00 95.00 340 LYS A CA 1
ATOM 2734 C C . LYS A 1 340 ? -16.142 -5.622 41.046 1.00 95.00 340 LYS A C 1
ATOM 2736 O O . LYS A 1 340 ? -15.142 -5.550 40.342 1.00 95.00 340 LYS A O 1
ATOM 2741 N N . GLY A 1 341 ? -17.245 -6.283 40.691 1.00 95.19 341 GLY A N 1
ATOM 2742 C CA . GLY A 1 341 ? -17.375 -6.997 39.418 1.00 95.19 341 GLY A CA 1
ATOM 2743 C C . GLY A 1 341 ? -17.223 -6.080 38.200 1.00 95.19 341 GLY A C 1
ATOM 2744 O O . GLY A 1 341 ? -16.472 -6.402 37.286 1.00 95.19 341 GLY A O 1
ATOM 2745 N N . GLU A 1 342 ? -17.847 -4.897 38.216 1.00 96.38 342 GLU A N 1
ATOM 2746 C CA . GLU A 1 342 ? -17.708 -3.900 37.138 1.00 96.38 342 GLU A CA 1
ATOM 2747 C C . GLU A 1 342 ? -16.251 -3.442 36.949 1.00 96.38 342 GLU A C 1
ATOM 2749 O O . GLU A 1 342 ? -15.779 -3.285 35.821 1.00 96.38 342 GLU A O 1
ATOM 2754 N N . LEU A 1 343 ? -15.517 -3.233 38.048 1.00 94.31 343 LEU A N 1
ATOM 2755 C CA . LEU A 1 343 ? -14.101 -2.859 38.001 1.00 94.31 343 LEU A CA 1
ATOM 2756 C C . LEU A 1 343 ? -13.212 -4.007 37.507 1.00 94.31 343 LEU A C 1
ATOM 2758 O O . LEU A 1 343 ? -12.288 -3.763 36.731 1.00 94.31 343 LEU A O 1
ATOM 2762 N N . GLU A 1 344 ? -13.486 -5.243 37.927 1.00 94.81 344 GLU A N 1
ATOM 2763 C CA . GLU A 1 344 ? -12.785 -6.438 37.440 1.00 94.81 344 GLU A CA 1
ATOM 2764 C C . GLU A 1 344 ? -12.997 -6.620 35.929 1.00 94.81 344 GLU A C 1
ATOM 2766 O O . GLU A 1 344 ? -12.039 -6.847 35.190 1.00 94.81 344 GLU A O 1
ATOM 2771 N N . GLU A 1 345 ? -14.220 -6.419 35.439 1.00 95.88 345 GLU A N 1
ATOM 2772 C CA . GLU A 1 345 ? -14.547 -6.518 34.015 1.00 95.88 345 GLU A CA 1
ATOM 2773 C C . GLU A 1 345 ? -13.873 -5.412 33.184 1.00 95.88 345 GLU A C 1
ATOM 2775 O O . GLU A 1 345 ? -13.297 -5.684 32.124 1.00 95.88 345 GLU A O 1
ATOM 2780 N N . GLN A 1 346 ? -13.834 -4.174 33.693 1.00 97.19 346 GLN A N 1
ATOM 2781 C CA . GLN A 1 346 ? -13.049 -3.094 33.082 1.00 97.19 346 GLN A CA 1
ATOM 2782 C C . GLN A 1 346 ? -11.553 -3.419 33.043 1.00 97.19 346 GLN A C 1
ATOM 2784 O O . GLN A 1 346 ? -10.892 -3.145 32.039 1.00 97.19 346 GLN A O 1
ATOM 2789 N N . MET A 1 347 ? -11.013 -4.021 34.105 1.00 92.81 347 MET A N 1
ATOM 2790 C CA . MET A 1 347 ? -9.605 -4.405 34.169 1.00 92.81 347 MET A CA 1
ATOM 2791 C C . MET A 1 347 ? -9.276 -5.506 33.152 1.00 92.81 347 MET A C 1
ATOM 2793 O O . MET A 1 347 ? -8.259 -5.415 32.462 1.00 92.81 347 MET A O 1
ATOM 2797 N N . ILE A 1 348 ? -10.151 -6.506 32.997 1.00 96.06 348 ILE A N 1
ATOM 2798 C CA . ILE A 1 348 ? -10.010 -7.555 31.976 1.00 96.06 348 ILE A CA 1
ATOM 2799 C C . ILE A 1 348 ? -10.022 -6.938 30.576 1.00 96.06 348 ILE A C 1
ATOM 2801 O O . ILE A 1 348 ? -9.127 -7.225 29.777 1.00 96.06 348 ILE A O 1
ATOM 2805 N N . LYS A 1 349 ? -10.983 -6.053 30.286 1.00 96.69 349 LYS A N 1
ATOM 2806 C CA . LYS A 1 349 ? -11.086 -5.387 28.982 1.00 96.69 349 LYS A CA 1
ATOM 2807 C C . LYS A 1 349 ? -9.848 -4.542 28.672 1.00 96.69 349 LYS A C 1
ATOM 2809 O O . LYS A 1 349 ? -9.271 -4.665 27.595 1.00 96.69 349 LYS A O 1
ATOM 2814 N N . MET A 1 350 ? -9.386 -3.746 29.636 1.00 96.00 350 MET A N 1
ATOM 2815 C CA . MET A 1 350 ? -8.183 -2.925 29.484 1.00 96.00 350 MET A CA 1
ATOM 2816 C C . MET A 1 350 ? -6.927 -3.780 29.260 1.00 96.00 350 MET A C 1
ATOM 2818 O O . MET A 1 350 ? -6.073 -3.423 28.450 1.00 96.00 350 MET A O 1
ATOM 2822 N N . ASN A 1 351 ? -6.813 -4.926 29.938 1.00 92.81 351 ASN A N 1
ATOM 2823 C CA . ASN A 1 351 ? -5.710 -5.861 29.722 1.00 92.81 351 ASN A CA 1
ATOM 2824 C C . ASN A 1 351 ? -5.759 -6.488 28.322 1.00 92.81 351 ASN A C 1
ATOM 2826 O O . ASN A 1 351 ? -4.719 -6.578 27.673 1.00 92.81 351 ASN A O 1
ATOM 2830 N N . GLN A 1 352 ? -6.939 -6.877 27.828 1.00 95.75 352 GLN A N 1
ATOM 2831 C CA . GLN A 1 352 ? -7.099 -7.389 26.461 1.00 95.75 352 GLN A CA 1
ATOM 2832 C C . GLN A 1 352 ? -6.677 -6.346 25.417 1.00 95.75 352 GLN A C 1
ATOM 2834 O O . GLN A 1 352 ? -5.829 -6.639 24.576 1.00 95.75 352 GLN A O 1
ATOM 2839 N N . GLU A 1 353 ? -7.170 -5.109 25.533 1.00 96.56 353 GLU A N 1
ATOM 2840 C CA . GLU A 1 353 ? -6.788 -3.998 24.648 1.00 96.56 353 GLU A CA 1
ATOM 2841 C C . GLU A 1 353 ? -5.273 -3.719 24.699 1.00 96.56 353 GLU A C 1
ATOM 2843 O O . GLU A 1 353 ? -4.637 -3.455 23.675 1.00 96.56 353 GLU A O 1
ATOM 2848 N N . MET A 1 354 ? -4.656 -3.829 25.882 1.00 94.44 354 MET A N 1
ATOM 2849 C CA . MET A 1 354 ? -3.208 -3.682 26.050 1.00 94.44 354 MET A CA 1
ATOM 2850 C C . MET A 1 354 ? -2.425 -4.795 25.341 1.00 94.44 354 MET A C 1
ATOM 2852 O O . MET A 1 354 ? -1.423 -4.504 24.683 1.00 94.44 354 MET A O 1
ATOM 2856 N N . TYR A 1 355 ? -2.869 -6.051 25.450 1.00 94.81 355 TYR A N 1
ATOM 2857 C CA . TYR A 1 355 ? -2.250 -7.189 24.765 1.00 94.81 355 TYR A CA 1
ATOM 2858 C C . TYR A 1 355 ? -2.356 -7.063 23.243 1.00 94.81 355 TYR A C 1
ATOM 2860 O O . TYR A 1 355 ? -1.362 -7.262 22.542 1.00 94.81 355 TYR A O 1
ATOM 2868 N N . GLU A 1 356 ? -3.527 -6.683 22.731 1.00 95.44 356 GLU A N 1
ATOM 2869 C CA . GLU A 1 356 ? -3.742 -6.453 21.300 1.00 95.44 356 GLU A CA 1
ATOM 2870 C C . GLU A 1 356 ? -2.858 -5.313 20.777 1.00 95.44 356 GLU A C 1
ATOM 2872 O O . GLU A 1 356 ? -2.158 -5.474 19.775 1.00 95.44 356 GLU A O 1
ATOM 2877 N N . SER A 1 357 ? -2.796 -4.192 21.502 1.00 93.25 357 SER A N 1
ATOM 2878 C CA . SER A 1 357 ? -1.934 -3.061 21.143 1.00 93.25 357 SER A CA 1
ATOM 2879 C C . SER A 1 357 ? -0.442 -3.420 21.190 1.00 93.25 357 SER A C 1
ATOM 2881 O O . SER A 1 357 ? 0.341 -2.981 20.342 1.00 93.25 357 SER A O 1
ATOM 2883 N N . ALA A 1 358 ? -0.024 -4.248 22.154 1.00 94.75 358 ALA A N 1
ATOM 2884 C CA . ALA A 1 358 ? 1.350 -4.733 22.246 1.00 94.75 358 ALA A CA 1
ATOM 2885 C C . ALA A 1 358 ? 1.728 -5.625 21.051 1.00 94.75 358 ALA A C 1
ATOM 2887 O O . ALA A 1 358 ? 2.836 -5.488 20.521 1.00 94.75 358 ALA A O 1
ATOM 2888 N N . LEU A 1 359 ? 0.808 -6.487 20.604 1.00 95.31 359 LEU A N 1
ATOM 2889 C CA . LEU A 1 359 ? 1.000 -7.332 19.427 1.00 95.31 359 LEU A CA 1
ATOM 2890 C C . LEU A 1 359 ? 1.096 -6.487 18.148 1.00 95.31 359 LEU A C 1
ATOM 2892 O O . LEU A 1 359 ? 2.065 -6.624 17.401 1.00 95.31 359 LEU A O 1
ATOM 2896 N N . GLU A 1 360 ? 0.175 -5.538 17.947 1.00 95.88 360 GLU A N 1
ATOM 2897 C CA . GLU A 1 360 ? 0.200 -4.624 16.794 1.00 95.88 360 GLU A CA 1
ATOM 2898 C C . GLU A 1 360 ? 1.507 -3.813 16.758 1.00 95.88 360 GLU A C 1
ATOM 2900 O O . GLU A 1 360 ? 2.144 -3.664 15.712 1.00 95.88 360 GLU A O 1
ATOM 2905 N N . LYS A 1 361 ? 1.986 -3.344 17.917 1.00 95.06 361 LYS A N 1
ATOM 2906 C CA . LYS A 1 361 ? 3.273 -2.643 18.023 1.00 95.06 361 LYS A CA 1
ATOM 2907 C C . LYS A 1 361 ? 4.455 -3.533 17.635 1.00 95.06 361 LYS A C 1
ATOM 2909 O O . LYS A 1 361 ? 5.405 -3.045 17.020 1.00 95.06 361 LYS A O 1
ATOM 2914 N N . GLN A 1 362 ? 4.431 -4.816 17.991 1.00 94.62 362 GLN A N 1
ATOM 2915 C CA . GLN A 1 362 ? 5.477 -5.762 17.606 1.00 94.62 362 GLN A CA 1
ATOM 2916 C C . GLN A 1 362 ? 5.483 -6.003 16.091 1.00 94.62 362 GLN A C 1
ATOM 2918 O O . GLN A 1 362 ? 6.552 -5.971 15.479 1.00 94.62 362 GLN A O 1
ATOM 2923 N N . GLU A 1 363 ? 4.310 -6.179 15.483 1.00 95.94 363 GLU A N 1
ATOM 2924 C CA . GLU A 1 363 ? 4.161 -6.345 14.034 1.00 95.94 363 GLU A CA 1
ATOM 2925 C C . GLU A 1 363 ? 4.629 -5.102 13.265 1.00 95.94 363 GLU A C 1
ATOM 2927 O O . GLU A 1 363 ? 5.403 -5.208 12.310 1.00 95.94 363 GLU A O 1
ATOM 2932 N N . LEU A 1 364 ? 4.239 -3.908 13.722 1.00 96.06 364 LEU A N 1
ATOM 2933 C CA . LEU A 1 364 ? 4.700 -2.647 13.140 1.00 96.06 364 LEU A CA 1
ATOM 2934 C C . LEU A 1 364 ? 6.217 -2.487 13.262 1.00 96.06 364 LEU A C 1
ATOM 2936 O O . LEU A 1 364 ? 6.867 -2.092 12.296 1.00 96.06 364 LEU A O 1
ATOM 2940 N N . ASN A 1 365 ? 6.804 -2.836 14.409 1.00 95.56 365 ASN A N 1
ATOM 2941 C CA . ASN A 1 365 ? 8.255 -2.797 14.588 1.00 95.56 365 ASN A CA 1
ATOM 2942 C C . ASN A 1 365 ? 8.980 -3.770 13.649 1.00 95.56 365 ASN A C 1
ATOM 2944 O O . ASN A 1 365 ? 9.994 -3.392 13.062 1.00 95.56 365 ASN A O 1
ATOM 2948 N N . ALA A 1 366 ? 8.455 -4.985 13.459 1.00 95.62 366 ALA A N 1
ATOM 2949 C CA . ALA A 1 366 ? 9.010 -5.939 12.501 1.00 95.62 366 ALA A CA 1
ATOM 2950 C C . ALA A 1 366 ? 8.976 -5.372 11.074 1.00 95.62 366 ALA A C 1
ATOM 2952 O O . ALA A 1 366 ? 9.983 -5.421 10.365 1.00 95.62 366 ALA A O 1
ATOM 2953 N N . ARG A 1 367 ? 7.861 -4.739 10.683 1.00 97.38 367 ARG A N 1
ATOM 2954 C CA . ARG A 1 367 ? 7.736 -4.096 9.369 1.00 97.38 367 ARG A CA 1
ATOM 2955 C C . ARG A 1 367 ? 8.679 -2.905 9.201 1.00 97.38 367 ARG A C 1
ATOM 2957 O O . ARG A 1 367 ? 9.222 -2.711 8.118 1.00 97.38 367 ARG A O 1
ATOM 2964 N N . ILE A 1 368 ? 8.896 -2.117 10.255 1.00 96.00 368 ILE A N 1
ATOM 2965 C CA . ILE A 1 368 ? 9.875 -1.020 10.250 1.00 96.00 368 ILE A CA 1
ATOM 2966 C C . ILE A 1 368 ? 11.288 -1.571 10.043 1.00 96.00 368 ILE A C 1
ATOM 2968 O O . ILE A 1 368 ? 12.021 -1.035 9.215 1.00 96.00 368 ILE A O 1
ATOM 2972 N N . SER A 1 369 ? 11.665 -2.647 10.741 1.00 95.44 369 SER A N 1
ATOM 2973 C CA . SER A 1 369 ? 12.976 -3.283 10.557 1.00 95.44 369 SER A CA 1
ATOM 2974 C C . SER A 1 369 ? 13.165 -3.818 9.135 1.00 95.44 369 SER A C 1
ATOM 2976 O O . SER A 1 369 ? 14.214 -3.591 8.541 1.00 95.44 369 SER A O 1
ATOM 2978 N N . GLU A 1 370 ? 12.146 -4.456 8.556 1.00 96.69 370 GLU A N 1
ATOM 2979 C CA . GLU A 1 370 ? 12.177 -4.932 7.165 1.00 96.69 370 GLU A CA 1
ATOM 2980 C C . GLU A 1 370 ? 12.368 -3.769 6.173 1.00 96.69 370 GLU A C 1
ATOM 2982 O O . GLU A 1 370 ? 13.283 -3.786 5.350 1.00 96.69 370 GLU A O 1
ATOM 2987 N N . LEU A 1 371 ? 11.584 -2.694 6.314 1.00 96.31 371 LEU A N 1
ATOM 2988 C CA . LEU A 1 371 ? 11.716 -1.504 5.466 1.00 96.31 371 LEU A CA 1
ATOM 2989 C C . LEU A 1 371 ? 13.085 -0.825 5.610 1.00 96.31 371 LEU A C 1
ATOM 2991 O O . LEU A 1 371 ? 13.618 -0.314 4.629 1.00 96.31 371 LEU A O 1
ATOM 2995 N N . GLN A 1 372 ? 13.680 -0.829 6.805 1.00 96.56 372 GLN A N 1
ATOM 2996 C CA . GLN A 1 372 ? 15.044 -0.336 7.009 1.00 96.56 372 GLN A CA 1
ATOM 2997 C C . GLN A 1 372 ? 16.076 -1.209 6.282 1.00 96.56 372 GLN A C 1
ATOM 2999 O O . GLN A 1 372 ? 17.005 -0.678 5.670 1.00 96.56 372 GLN A O 1
ATOM 3004 N N . THR A 1 373 ? 15.915 -2.536 6.295 1.00 94.69 373 THR A N 1
ATOM 3005 C CA . THR A 1 373 ? 16.808 -3.431 5.541 1.00 94.69 373 THR A CA 1
ATOM 3006 C C . THR A 1 373 ? 16.683 -3.231 4.031 1.00 94.69 373 THR A C 1
ATOM 3008 O O . THR A 1 373 ? 17.699 -3.153 3.344 1.00 94.69 373 THR A O 1
ATOM 3011 N N . ASP A 1 374 ? 15.468 -3.034 3.519 1.00 95.69 374 ASP A N 1
ATOM 3012 C CA . ASP A 1 374 ? 15.246 -2.748 2.099 1.00 95.69 374 ASP A CA 1
ATOM 3013 C C . ASP A 1 374 ? 15.817 -1.385 1.690 1.00 95.69 374 ASP A C 1
ATOM 3015 O O . ASP A 1 374 ? 16.454 -1.269 0.640 1.00 95.69 374 ASP A O 1
ATOM 3019 N N . LEU A 1 375 ? 15.641 -0.360 2.532 1.00 95.62 375 LEU A N 1
ATOM 3020 C CA . LEU A 1 375 ? 16.183 0.975 2.288 1.00 95.62 375 LEU A CA 1
ATOM 3021 C C . LEU A 1 375 ? 17.711 0.934 2.209 1.00 95.62 375 LEU A C 1
ATOM 3023 O O . LEU A 1 375 ? 18.276 1.411 1.232 1.00 95.62 375 LEU A O 1
ATOM 3027 N N . THR A 1 376 ? 18.372 0.304 3.186 1.00 94.00 376 THR A N 1
ATOM 3028 C CA . THR A 1 376 ? 19.842 0.192 3.195 1.00 94.00 376 THR A CA 1
ATOM 3029 C C . THR A 1 376 ? 20.362 -0.605 2.000 1.00 94.00 376 THR A C 1
ATOM 3031 O O . THR A 1 376 ? 21.392 -0.258 1.423 1.00 94.00 376 THR A O 1
ATOM 3034 N N . LYS A 1 377 ? 19.642 -1.646 1.563 1.00 96.50 377 LYS A N 1
ATOM 3035 C CA . LYS A 1 377 ? 19.971 -2.380 0.336 1.00 96.50 377 LYS A CA 1
ATOM 3036 C C . LYS A 1 377 ? 19.871 -1.484 -0.901 1.00 96.50 377 LYS A C 1
ATOM 3038 O O . LYS A 1 377 ? 20.824 -1.426 -1.674 1.00 96.50 377 LYS A O 1
ATOM 3043 N N . SER A 1 378 ? 18.764 -0.759 -1.063 1.00 94.44 378 SER A N 1
ATOM 3044 C CA . SER A 1 378 ? 18.581 0.166 -2.188 1.00 94.44 378 SER A CA 1
ATOM 3045 C C . SER A 1 378 ? 19.605 1.305 -2.175 1.00 94.44 378 SER A C 1
ATOM 3047 O O . SER A 1 378 ? 20.041 1.738 -3.236 1.00 94.44 378 SER A O 1
ATOM 3049 N N . GLU A 1 379 ? 19.991 1.793 -0.998 1.00 96.50 379 GLU A N 1
ATOM 3050 C CA . GLU A 1 379 ? 20.982 2.857 -0.818 1.00 96.50 379 GLU A CA 1
ATOM 3051 C C . GLU A 1 379 ? 22.384 2.380 -1.231 1.00 96.50 379 GLU A C 1
ATOM 3053 O O . GLU A 1 379 ? 23.087 3.062 -1.977 1.00 96.50 379 GLU A O 1
ATOM 3058 N N . ASN A 1 380 ? 22.747 1.148 -0.860 1.00 94.31 380 ASN A N 1
ATOM 3059 C CA . ASN A 1 380 ? 23.981 0.505 -1.314 1.00 94.31 380 ASN A CA 1
ATOM 3060 C C . ASN A 1 380 ? 23.988 0.254 -2.833 1.00 94.31 380 ASN A C 1
ATOM 3062 O O . ASN A 1 380 ? 25.007 0.472 -3.489 1.00 94.31 380 ASN A O 1
ATOM 3066 N N . GLU A 1 381 ? 22.867 -0.188 -3.412 1.00 96.69 381 GLU A N 1
ATOM 3067 C CA . GLU A 1 381 ? 22.729 -0.370 -4.864 1.00 96.69 381 GLU A CA 1
ATOM 3068 C C . GLU A 1 381 ? 22.867 0.959 -5.620 1.00 96.69 381 GLU A C 1
ATOM 3070 O O . GLU A 1 381 ? 23.538 1.015 -6.654 1.00 96.69 381 GLU A O 1
ATOM 3075 N N . LEU A 1 382 ? 22.282 2.035 -5.089 1.00 95.38 382 LEU A N 1
ATOM 3076 C CA . LEU A 1 382 ? 22.363 3.373 -5.669 1.00 95.38 382 LEU A CA 1
ATOM 3077 C C . LEU A 1 382 ? 23.796 3.914 -5.601 1.00 95.38 382 LEU A C 1
ATOM 3079 O O . LEU A 1 382 ? 24.321 4.343 -6.626 1.00 95.38 382 LEU A O 1
ATOM 3083 N N . SER A 1 383 ? 24.474 3.765 -4.460 1.00 95.44 383 SER A N 1
ATOM 3084 C CA . SER A 1 383 ? 25.898 4.103 -4.322 1.00 95.44 383 SER A CA 1
ATOM 3085 C C . SER A 1 383 ? 26.780 3.311 -5.297 1.00 95.44 383 SER A C 1
ATOM 3087 O O . SER A 1 383 ? 27.694 3.857 -5.919 1.00 95.44 383 SER A O 1
ATOM 3089 N N . ALA A 1 384 ? 26.492 2.022 -5.506 1.00 95.19 384 ALA A N 1
ATOM 3090 C CA . ALA A 1 384 ? 27.215 1.212 -6.481 1.00 95.19 384 ALA A CA 1
ATOM 3091 C C . ALA A 1 384 ? 27.009 1.707 -7.926 1.00 95.19 384 ALA A C 1
ATOM 3093 O O . ALA A 1 384 ? 27.949 1.668 -8.722 1.00 95.19 384 ALA A O 1
ATOM 3094 N N . GLN A 1 385 ? 25.808 2.174 -8.277 1.00 94.50 385 GLN A N 1
ATOM 3095 C CA . GLN A 1 385 ? 25.533 2.766 -9.592 1.00 94.50 385 GLN A CA 1
ATOM 3096 C C . GLN A 1 385 ? 26.178 4.145 -9.758 1.00 94.50 385 GLN A C 1
ATOM 3098 O O . GLN A 1 385 ? 26.762 4.406 -10.808 1.00 94.50 385 GLN A O 1
ATOM 3103 N N . GLU A 1 386 ? 26.143 4.996 -8.730 1.00 94.38 386 GLU A N 1
ATOM 3104 C CA . GLU A 1 386 ? 26.835 6.291 -8.729 1.00 94.38 386 GLU A CA 1
ATOM 3105 C C . GLU A 1 386 ? 28.337 6.119 -8.966 1.00 94.38 386 GLU A C 1
ATOM 3107 O O . GLU A 1 386 ? 28.903 6.789 -9.827 1.00 94.38 386 GLU A O 1
ATOM 3112 N N . ASN A 1 387 ? 28.969 5.151 -8.295 1.00 94.12 387 ASN A N 1
ATOM 3113 C CA . ASN A 1 387 ? 30.383 4.841 -8.508 1.00 94.12 387 ASN A CA 1
ATOM 3114 C C . ASN A 1 387 ? 30.667 4.370 -9.943 1.00 94.12 387 ASN A C 1
ATOM 3116 O O . ASN A 1 387 ? 31.643 4.805 -10.550 1.00 94.12 387 ASN A O 1
ATOM 3120 N N . LYS A 1 388 ? 29.810 3.516 -10.523 1.00 95.94 388 LYS A N 1
ATOM 3121 C CA . LYS A 1 388 ? 29.953 3.091 -11.929 1.00 95.94 388 LYS A CA 1
ATOM 3122 C C . LYS A 1 388 ? 29.831 4.268 -12.892 1.00 95.94 388 LYS A C 1
ATOM 3124 O O . LYS A 1 388 ? 30.606 4.354 -13.842 1.00 95.94 388 LYS A O 1
ATOM 3129 N N . PHE A 1 389 ? 28.877 5.165 -12.651 1.00 93.50 389 PHE A N 1
ATOM 3130 C CA . PHE A 1 389 ? 28.690 6.352 -13.479 1.00 93.50 389 PHE A CA 1
ATOM 3131 C C . PHE A 1 389 ? 29.880 7.309 -13.363 1.00 93.50 389 PHE A C 1
ATOM 3133 O O . PHE A 1 389 ? 30.329 7.835 -14.376 1.00 93.50 389 PHE A O 1
ATOM 3140 N N . HIS A 1 390 ? 30.434 7.475 -12.159 1.00 94.88 390 HIS A N 1
ATOM 3141 C CA . HIS A 1 390 ? 31.629 8.284 -11.936 1.00 94.88 390 HIS A CA 1
ATOM 3142 C C . HIS A 1 390 ? 32.839 7.737 -12.703 1.00 94.88 390 HIS A C 1
ATOM 3144 O O . HIS A 1 390 ? 33.490 8.491 -13.421 1.00 94.88 390 HIS A O 1
ATOM 3150 N N . ILE A 1 391 ? 33.098 6.426 -12.620 1.00 95.25 391 ILE A N 1
ATOM 3151 C CA . ILE A 1 391 ? 34.185 5.775 -13.372 1.00 95.25 391 ILE A CA 1
ATOM 3152 C C . ILE A 1 391 ? 33.980 5.969 -14.881 1.00 95.25 391 ILE A C 1
ATOM 3154 O O . ILE A 1 391 ? 34.890 6.391 -15.586 1.00 95.25 391 ILE A O 1
ATOM 3158 N N . PHE A 1 392 ? 32.761 5.743 -15.380 1.00 95.06 392 PHE A N 1
ATOM 3159 C CA . PHE A 1 392 ? 32.446 5.949 -16.796 1.00 95.06 392 PHE A CA 1
ATOM 3160 C C . PHE A 1 392 ? 32.635 7.409 -17.241 1.00 95.06 392 PHE A C 1
ATOM 3162 O O . PHE A 1 392 ? 33.101 7.678 -18.349 1.00 95.06 392 PHE A O 1
ATOM 3169 N N . GLN A 1 393 ? 32.284 8.368 -16.385 1.00 95.81 393 GLN A N 1
ATOM 3170 C CA . GLN A 1 393 ? 32.481 9.789 -16.647 1.00 95.81 393 GLN A CA 1
ATOM 3171 C C . GLN A 1 393 ? 33.970 10.159 -16.691 1.00 95.81 393 GLN A C 1
ATOM 3173 O O . GLN A 1 393 ? 34.371 10.935 -17.562 1.00 95.81 393 GLN A O 1
ATOM 3178 N N . GLU A 1 394 ? 34.787 9.608 -15.792 1.00 95.12 394 GLU A N 1
ATOM 3179 C CA . GLU A 1 394 ? 36.245 9.770 -15.817 1.00 95.12 394 GLU A CA 1
ATOM 3180 C C . GLU A 1 394 ? 36.851 9.188 -17.102 1.00 95.12 394 GLU A C 1
ATOM 3182 O O . GLU A 1 394 ? 37.628 9.877 -17.766 1.00 95.12 394 GLU A O 1
ATOM 3187 N N . ASP A 1 395 ? 36.428 7.989 -17.512 1.00 95.56 395 ASP A N 1
ATOM 3188 C CA . ASP A 1 395 ? 36.878 7.340 -18.750 1.00 95.56 395 ASP A CA 1
ATOM 3189 C C . ASP A 1 395 ? 36.506 8.158 -19.998 1.00 95.56 395 ASP A C 1
ATOM 3191 O O . ASP A 1 395 ? 37.353 8.418 -20.860 1.00 95.56 395 ASP A O 1
ATOM 3195 N N . MET A 1 396 ? 35.258 8.634 -20.092 1.00 93.75 396 MET A N 1
ATOM 3196 C CA . MET A 1 396 ? 34.836 9.517 -21.186 1.00 93.75 396 MET A CA 1
ATOM 3197 C C . MET A 1 396 ? 35.617 10.830 -21.190 1.00 93.75 396 MET A C 1
ATOM 3199 O O . MET A 1 396 ? 36.005 11.310 -22.255 1.00 93.75 396 MET A O 1
ATOM 3203 N N . SER A 1 397 ? 35.863 11.417 -20.017 1.00 95.50 397 SER A N 1
ATOM 3204 C CA . SER A 1 397 ? 36.656 12.642 -19.892 1.00 95.50 397 SER A CA 1
ATOM 3205 C C . SER A 1 397 ? 38.088 12.428 -20.394 1.00 95.50 397 SER A C 1
ATOM 3207 O O . SER A 1 397 ? 38.599 13.230 -21.181 1.00 95.50 397 SER A O 1
ATOM 3209 N N . ALA A 1 398 ? 38.711 11.301 -20.033 1.00 94.69 398 ALA A N 1
ATOM 3210 C CA . ALA A 1 398 ? 40.030 10.920 -20.525 1.00 94.69 398 ALA A CA 1
ATOM 3211 C C . ALA A 1 398 ? 40.043 10.739 -22.055 1.00 94.69 398 ALA A C 1
ATOM 3213 O O . ALA A 1 398 ? 40.947 11.239 -22.731 1.00 94.69 398 ALA A O 1
ATOM 3214 N N . GLN A 1 399 ? 39.018 10.097 -22.626 1.00 96.25 399 GLN A N 1
ATOM 3215 C CA . GLN A 1 399 ? 38.895 9.926 -24.076 1.00 96.25 399 GLN A CA 1
ATOM 3216 C C . GLN A 1 399 ? 38.683 11.259 -24.811 1.00 96.25 399 GLN A C 1
ATOM 3218 O O . GLN A 1 399 ? 39.306 11.493 -25.849 1.00 96.25 399 GLN A O 1
ATOM 3223 N N . ILE A 1 400 ? 37.847 12.152 -24.271 1.00 94.31 400 ILE A N 1
ATOM 3224 C CA . ILE A 1 400 ? 37.646 13.504 -24.812 1.00 94.31 400 ILE A CA 1
ATOM 3225 C C . ILE A 1 400 ? 38.964 14.280 -24.783 1.00 94.31 400 ILE A C 1
ATOM 3227 O O . ILE A 1 400 ? 39.309 14.907 -25.785 1.00 94.31 400 ILE A O 1
ATOM 3231 N N . SER A 1 401 ? 39.725 14.212 -23.686 1.00 94.81 401 SER A N 1
ATOM 3232 C CA . SER A 1 401 ? 41.045 14.848 -23.589 1.00 94.81 401 SER A CA 1
ATOM 3233 C C . SER A 1 401 ? 41.989 14.336 -24.676 1.00 94.81 401 SER A C 1
ATOM 3235 O O . SER A 1 401 ? 42.586 15.134 -25.394 1.00 94.81 401 SER A O 1
ATOM 3237 N N . PHE A 1 402 ? 42.066 13.016 -24.866 1.00 95.69 402 PHE A N 1
ATOM 3238 C CA . PHE A 1 402 ? 42.912 12.407 -25.892 1.00 95.69 402 PHE A CA 1
ATOM 3239 C C . PHE A 1 402 ? 42.530 12.850 -27.313 1.00 95.69 402 PHE A C 1
ATOM 3241 O O . PHE A 1 402 ? 43.392 13.251 -28.096 1.00 95.69 402 PHE A O 1
ATOM 3248 N N . LEU A 1 403 ? 41.236 12.826 -27.651 1.00 94.75 403 LEU A N 1
ATOM 3249 C CA . LEU A 1 403 ? 40.751 13.287 -28.956 1.00 94.75 403 LEU A CA 1
ATOM 3250 C C . LEU A 1 403 ? 40.973 14.792 -29.155 1.00 94.75 403 LEU A C 1
ATOM 3252 O O . LEU A 1 403 ? 41.284 15.232 -30.261 1.00 94.75 403 LEU A O 1
ATOM 3256 N N . THR A 1 404 ? 40.849 15.584 -28.090 1.00 95.62 404 THR A N 1
ATOM 3257 C CA . THR A 1 404 ? 41.127 17.025 -28.114 1.00 95.62 404 THR A CA 1
ATOM 3258 C C . THR A 1 404 ? 42.598 17.289 -28.433 1.00 95.62 404 THR A C 1
ATOM 3260 O O . THR A 1 404 ? 42.898 18.120 -29.292 1.00 95.62 404 THR A O 1
ATOM 3263 N N . ASP A 1 405 ? 43.514 16.539 -27.819 1.00 94.25 405 ASP A N 1
ATOM 3264 C CA . ASP A 1 405 ? 44.948 16.632 -28.105 1.00 94.25 405 ASP A CA 1
ATOM 3265 C C . ASP A 1 405 ? 45.283 16.188 -29.537 1.00 94.25 405 ASP A C 1
ATOM 3267 O O . ASP A 1 405 ? 46.069 16.849 -30.224 1.00 94.25 405 ASP A O 1
ATOM 3271 N N . GLN A 1 406 ? 44.651 15.118 -30.034 1.00 96.00 406 GLN A N 1
ATOM 3272 C CA . GLN A 1 406 ? 44.802 14.691 -31.429 1.00 96.00 406 GLN A CA 1
ATOM 3273 C C . GLN A 1 406 ? 44.320 15.757 -32.416 1.00 96.00 406 GLN A C 1
ATOM 3275 O O . GLN A 1 406 ? 45.039 16.070 -33.366 1.00 96.00 406 GLN A O 1
ATOM 3280 N N . ASN A 1 407 ? 43.144 16.347 -32.185 1.00 93.44 407 ASN A N 1
ATOM 3281 C CA . ASN A 1 407 ? 42.621 17.428 -33.021 1.00 93.44 407 ASN A CA 1
ATOM 3282 C C . ASN A 1 407 ? 43.557 18.636 -33.021 1.00 93.44 407 ASN A C 1
ATOM 3284 O O . ASN A 1 407 ? 43.866 19.164 -34.086 1.00 93.44 407 ASN A O 1
ATOM 3288 N N . LYS A 1 408 ? 44.082 19.021 -31.852 1.00 95.62 408 LYS A N 1
ATOM 3289 C CA . LYS A 1 408 ? 45.054 20.113 -31.733 1.00 95.62 408 LYS A CA 1
ATOM 3290 C C . LYS A 1 408 ? 46.333 19.833 -32.526 1.00 95.62 408 LYS A C 1
ATOM 3292 O O . LYS A 1 408 ? 46.869 20.734 -33.168 1.00 95.62 408 LYS A O 1
ATOM 3297 N N . ASN A 1 409 ? 46.816 18.590 -32.509 1.00 94.50 409 ASN A N 1
ATOM 3298 C CA . ASN A 1 409 ? 47.976 18.191 -33.300 1.00 94.50 409 ASN A CA 1
ATOM 3299 C C . ASN A 1 409 ? 47.678 18.237 -34.809 1.00 94.50 409 ASN A C 1
ATOM 3301 O O . ASN A 1 409 ? 48.438 18.835 -35.569 1.00 94.50 409 ASN A O 1
ATOM 3305 N N . LEU A 1 410 ? 46.550 17.665 -35.243 1.00 94.31 410 LEU A N 1
ATOM 3306 C CA . LEU A 1 410 ? 46.124 17.698 -36.645 1.00 94.31 410 LEU A CA 1
ATOM 3307 C C . LEU A 1 410 ? 45.967 19.133 -37.151 1.00 94.31 410 LEU A C 1
ATOM 3309 O O . LEU A 1 410 ? 46.465 19.456 -38.226 1.00 94.31 410 LEU A O 1
ATOM 3313 N N . GLU A 1 411 ? 45.353 20.009 -36.364 1.00 94.19 411 GLU A N 1
ATOM 3314 C CA . GLU A 1 411 ? 45.194 21.424 -36.692 1.00 94.19 411 GLU A CA 1
ATOM 3315 C C . GLU A 1 411 ? 46.550 22.135 -36.825 1.00 94.19 411 GLU A C 1
ATOM 3317 O O . GLU A 1 411 ? 46.769 22.877 -37.785 1.00 94.19 411 GLU A O 1
ATOM 3322 N N . GLY A 1 412 ? 47.511 21.815 -35.949 1.00 93.06 412 GLY A N 1
ATOM 3323 C CA . GLY A 1 412 ? 48.901 22.260 -36.076 1.00 93.06 412 GLY A CA 1
ATOM 3324 C C . GLY A 1 412 ? 49.567 21.795 -37.377 1.00 93.06 412 GLY A C 1
ATOM 3325 O O . GLY A 1 412 ? 50.164 22.604 -38.088 1.00 93.06 412 GLY A O 1
ATOM 3326 N N . THR A 1 413 ? 49.428 20.514 -37.739 1.00 93.81 413 THR A N 1
ATOM 3327 C CA . THR A 1 413 ? 49.980 19.987 -39.004 1.00 93.81 413 THR A CA 1
ATOM 3328 C C . THR A 1 413 ? 49.308 20.594 -40.234 1.00 93.81 413 THR A C 1
ATOM 3330 O O . THR A 1 413 ? 49.981 20.906 -41.215 1.00 93.81 413 THR A O 1
ATOM 3333 N N . PHE A 1 414 ? 47.994 20.821 -40.180 1.00 93.56 414 PHE A N 1
ATOM 3334 C CA . PHE A 1 414 ? 47.245 21.456 -41.256 1.00 93.56 414 PHE A CA 1
ATOM 3335 C C . PHE A 1 414 ? 47.707 22.897 -41.472 1.00 93.56 414 PHE A C 1
ATOM 3337 O O . PHE A 1 414 ? 47.897 23.315 -42.615 1.00 93.56 414 PHE A O 1
ATOM 3344 N N . GLN A 1 415 ? 47.937 23.644 -40.389 1.00 94.25 415 GLN A N 1
ATOM 3345 C CA . GLN A 1 415 ? 48.464 25.001 -40.476 1.00 94.25 415 GLN A CA 1
ATOM 3346 C C . GLN A 1 415 ? 49.882 25.017 -41.065 1.00 94.25 415 GLN A C 1
ATOM 3348 O O . GLN A 1 415 ? 50.137 25.798 -41.977 1.00 94.25 415 GLN A O 1
ATOM 3353 N N . ALA A 1 416 ? 50.764 24.101 -40.649 1.00 93.44 416 ALA A N 1
ATOM 3354 C CA . ALA A 1 416 ? 52.106 23.981 -41.224 1.00 93.44 416 ALA A CA 1
ATOM 3355 C C . ALA A 1 416 ? 52.076 23.677 -42.737 1.00 93.44 416 ALA A C 1
ATOM 3357 O O . ALA A 1 416 ? 52.761 24.338 -43.516 1.00 93.44 416 ALA A O 1
ATOM 3358 N N . LEU A 1 417 ? 51.229 22.737 -43.175 1.00 93.56 417 LEU A N 1
ATOM 3359 C CA . LEU A 1 417 ? 51.042 22.425 -44.599 1.00 93.56 417 LEU A CA 1
ATOM 3360 C C . LEU A 1 417 ? 50.445 23.599 -45.382 1.00 93.56 417 LEU A C 1
ATOM 3362 O O . LEU A 1 417 ? 50.769 23.811 -46.552 1.00 93.56 417 LEU A O 1
ATOM 3366 N N . LYS A 1 418 ? 49.551 24.369 -44.759 1.00 93.69 418 LYS A N 1
ATOM 3367 C CA . LYS A 1 418 ? 48.986 25.580 -45.356 1.00 93.69 418 LYS A CA 1
ATOM 3368 C C . LYS A 1 418 ? 50.070 26.634 -45.569 1.00 93.69 418 LYS A C 1
ATOM 3370 O O . LYS A 1 418 ? 50.119 27.218 -46.652 1.00 93.69 418 LYS A O 1
ATOM 3375 N N . ASP A 1 419 ? 50.948 26.828 -44.592 1.00 92.56 419 ASP A N 1
ATOM 3376 C CA . ASP A 1 419 ? 52.074 27.756 -44.692 1.00 92.56 419 ASP A CA 1
ATOM 3377 C C . ASP A 1 419 ? 53.062 27.300 -45.783 1.00 92.56 419 ASP A C 1
ATOM 3379 O O . ASP A 1 419 ? 53.421 28.088 -46.662 1.00 92.56 419 ASP A O 1
ATOM 3383 N N . GLU A 1 420 ? 53.397 26.007 -45.841 1.00 93.94 420 GLU A N 1
ATOM 3384 C CA . GLU A 1 420 ? 54.222 25.424 -46.911 1.00 93.94 420 GLU A CA 1
ATOM 3385 C C . GLU A 1 420 ? 53.595 25.626 -48.301 1.00 93.94 420 GLU A C 1
ATOM 3387 O O . GLU A 1 420 ? 54.260 26.095 -49.228 1.00 93.94 420 GLU A O 1
ATOM 3392 N N . LYS A 1 421 ? 52.285 25.373 -48.445 1.00 92.94 421 LYS A N 1
ATOM 3393 C CA . LYS A 1 421 ? 51.542 25.622 -49.691 1.00 92.94 421 LYS A CA 1
ATOM 3394 C C . LYS A 1 421 ? 51.624 27.087 -50.120 1.00 92.94 421 LYS A C 1
ATOM 3396 O O . LYS A 1 421 ? 51.738 27.360 -51.316 1.00 92.94 421 LYS A O 1
ATOM 3401 N N . THR A 1 422 ? 51.544 28.033 -49.181 1.00 90.75 422 THR A N 1
ATOM 3402 C CA . THR A 1 422 ? 51.694 29.459 -49.513 1.00 90.75 422 THR A CA 1
ATOM 3403 C C . THR A 1 422 ? 53.113 29.796 -49.965 1.00 90.75 422 THR A C 1
ATOM 3405 O O . THR A 1 422 ? 53.259 30.509 -50.957 1.00 90.75 422 THR A O 1
ATOM 3408 N N . SER A 1 423 ? 54.137 29.227 -49.322 1.00 92.88 423 SER A N 1
ATOM 3409 C CA . SER A 1 423 ? 55.545 29.402 -49.699 1.00 92.88 423 SER A CA 1
ATOM 3410 C C . SER A 1 423 ? 55.831 28.872 -51.110 1.00 92.88 423 SER A C 1
ATOM 3412 O O . SER A 1 423 ? 56.298 29.617 -51.973 1.00 92.88 423 SER A O 1
ATOM 3414 N N . LEU A 1 424 ? 55.429 27.628 -51.398 1.00 92.50 424 LEU A N 1
ATOM 3415 C CA . LEU A 1 424 ? 55.553 27.029 -52.734 1.00 92.50 424 LEU A CA 1
ATOM 3416 C C . LEU A 1 424 ? 54.764 27.810 -53.795 1.00 92.50 424 LEU A C 1
ATOM 3418 O O . LEU A 1 424 ? 55.193 27.920 -54.942 1.00 92.50 424 LEU A O 1
ATOM 3422 N N . GLY A 1 425 ? 53.615 28.387 -53.426 1.00 91.81 425 GLY A N 1
ATOM 3423 C CA . GLY A 1 425 ? 52.848 29.277 -54.298 1.00 91.81 425 GLY A CA 1
ATOM 3424 C C . GLY A 1 425 ? 53.626 30.535 -54.698 1.00 91.81 425 GLY A C 1
ATOM 3425 O O . GLY A 1 425 ? 53.590 30.928 -55.866 1.00 91.81 425 GLY A O 1
ATOM 3426 N N . MET A 1 426 ? 54.363 31.141 -53.761 1.00 89.81 426 MET A N 1
ATOM 3427 C CA . MET A 1 426 ? 55.240 32.281 -54.052 1.00 89.81 426 MET A CA 1
ATOM 3428 C C . MET A 1 426 ? 56.413 31.878 -54.954 1.00 89.81 426 MET A C 1
ATOM 3430 O O . MET A 1 426 ? 56.732 32.599 -55.900 1.00 89.81 426 MET A O 1
ATOM 3434 N N . GLU A 1 427 ? 57.018 30.714 -54.707 1.00 91.19 427 GLU A N 1
ATOM 3435 C CA . GLU A 1 427 ? 58.130 30.193 -55.510 1.00 91.19 427 GLU A CA 1
ATOM 3436 C C . GLU A 1 427 ? 57.701 29.857 -56.949 1.00 91.19 427 GLU A C 1
ATOM 3438 O O . GLU A 1 427 ? 58.384 30.221 -57.908 1.00 91.19 427 GLU A O 1
ATOM 3443 N N . LEU A 1 428 ? 56.516 29.264 -57.135 1.00 88.38 428 LEU A N 1
ATOM 3444 C CA . LEU A 1 428 ? 55.938 29.029 -58.462 1.00 88.38 428 LEU A CA 1
ATOM 3445 C C . LEU A 1 428 ? 55.687 30.330 -59.233 1.00 88.38 428 LEU A C 1
ATOM 3447 O O . LEU A 1 428 ? 55.925 30.375 -60.442 1.00 88.38 428 LEU A O 1
ATOM 3451 N N . GLU A 1 429 ? 55.208 31.388 -58.575 1.00 89.50 429 GLU A N 1
ATOM 3452 C CA . GLU A 1 429 ? 55.041 32.694 -59.226 1.00 89.50 429 GLU A CA 1
ATOM 3453 C C . GLU A 1 429 ? 56.385 33.341 -59.592 1.00 89.50 429 GLU A C 1
ATOM 3455 O O . GLU A 1 429 ? 56.509 33.929 -60.672 1.00 89.50 429 GLU A O 1
ATOM 3460 N N . ALA A 1 430 ? 57.419 33.175 -58.762 1.00 90.69 430 ALA A N 1
ATOM 3461 C CA . ALA A 1 430 ? 58.776 33.602 -59.098 1.00 90.69 430 ALA A CA 1
ATOM 3462 C C . ALA A 1 430 ? 59.305 32.862 -60.340 1.00 90.69 430 ALA A C 1
ATOM 3464 O O . ALA A 1 430 ? 59.696 33.502 -61.319 1.00 90.69 430 ALA A O 1
ATOM 3465 N N . LEU A 1 431 ? 59.197 31.529 -60.371 1.00 89.00 431 LEU A N 1
ATOM 3466 C CA . LEU A 1 431 ? 59.606 30.713 -61.518 1.00 89.00 431 LEU A CA 1
ATOM 3467 C C . LEU A 1 431 ? 58.808 31.029 -62.788 1.00 89.00 431 LEU A C 1
ATOM 3469 O O . LEU A 1 431 ? 59.371 31.036 -63.881 1.00 89.00 431 LEU A O 1
ATOM 3473 N N . LYS A 1 432 ? 57.508 31.343 -62.687 1.00 88.50 432 LYS A N 1
ATOM 3474 C CA . LYS A 1 432 ? 56.720 31.818 -63.840 1.00 88.50 432 LYS A CA 1
ATOM 3475 C C . LYS A 1 432 ? 57.262 33.133 -64.396 1.00 88.50 432 LYS A C 1
ATOM 3477 O O . LYS A 1 432 ? 57.268 33.326 -65.613 1.00 88.50 432 LYS A O 1
ATOM 3482 N N . LYS A 1 433 ? 57.685 34.051 -63.525 1.00 88.06 433 LYS A N 1
ATOM 3483 C CA . LYS A 1 433 ? 58.271 35.332 -63.931 1.00 88.06 433 LYS A CA 1
ATOM 3484 C C . LYS A 1 433 ? 59.623 35.129 -64.615 1.00 88.06 433 LYS A C 1
ATOM 3486 O O . LYS A 1 433 ? 59.864 35.753 -65.648 1.00 88.06 433 LYS A O 1
ATOM 3491 N N . ASP A 1 434 ? 60.450 34.230 -64.093 1.00 86.50 434 ASP A N 1
ATOM 3492 C CA . ASP A 1 434 ? 61.744 33.880 -64.686 1.00 86.50 434 ASP A CA 1
ATOM 3493 C C . ASP A 1 434 ? 61.582 33.138 -66.016 1.00 86.50 434 ASP A C 1
ATOM 3495 O O . ASP A 1 434 ? 62.245 33.484 -66.992 1.00 86.50 434 ASP A O 1
ATOM 3499 N N . LYS A 1 435 ? 60.617 32.215 -66.117 1.00 88.88 435 LYS A N 1
ATOM 3500 C CA . LYS A 1 435 ? 60.235 31.578 -67.385 1.00 88.88 435 LYS A CA 1
ATOM 3501 C C . LYS A 1 435 ? 59.880 32.619 -68.449 1.00 88.88 435 LYS A C 1
ATOM 3503 O O . LYS A 1 435 ? 60.408 32.548 -69.552 1.00 88.88 435 LYS A O 1
ATOM 3508 N N . LYS A 1 436 ? 59.038 33.607 -68.121 1.00 85.31 436 LYS A N 1
ATOM 3509 C CA . LYS A 1 436 ? 58.687 34.692 -69.059 1.00 85.31 436 LYS A CA 1
ATOM 3510 C C . LYS A 1 436 ? 59.903 35.517 -69.487 1.00 85.31 436 LYS A C 1
ATOM 3512 O O . LYS A 1 436 ? 59.950 35.986 -70.619 1.00 85.31 436 LYS A O 1
ATOM 3517 N N . ARG A 1 437 ? 60.877 35.733 -68.594 1.00 87.38 437 ARG A N 1
ATOM 3518 C CA . ARG A 1 437 ? 62.133 36.417 -68.945 1.00 87.38 437 ARG A CA 1
ATOM 3519 C C . ARG A 1 437 ? 62.949 35.599 -69.941 1.00 87.38 437 ARG A C 1
ATOM 3521 O O . ARG A 1 437 ? 63.324 36.141 -70.971 1.00 87.38 437 ARG A O 1
ATOM 3528 N N . LEU A 1 438 ? 63.138 34.310 -69.669 1.00 85.25 438 LEU A N 1
ATOM 3529 C CA . LEU A 1 438 ? 63.861 33.404 -70.561 1.00 85.25 438 LEU A CA 1
ATOM 3530 C C . LEU A 1 438 ? 63.168 33.251 -71.920 1.00 85.25 438 LEU A C 1
ATOM 3532 O O . LEU A 1 438 ? 63.847 33.275 -72.935 1.00 85.25 438 LEU A O 1
ATOM 3536 N N . GLU A 1 439 ? 61.835 33.157 -71.967 1.00 86.62 439 GLU A N 1
ATOM 3537 C CA . GLU A 1 439 ? 61.076 33.150 -73.230 1.00 86.62 439 GLU A CA 1
ATOM 3538 C C . GLU A 1 439 ? 61.356 34.412 -74.062 1.00 86.62 439 GLU A C 1
ATOM 3540 O O . GLU A 1 439 ? 61.594 34.315 -75.264 1.00 86.62 439 GLU A O 1
ATOM 3545 N N . ASN A 1 440 ? 61.405 35.586 -73.422 1.00 83.69 440 ASN A N 1
ATOM 3546 C CA . ASN A 1 440 ? 61.759 36.832 -74.104 1.00 83.69 440 ASN A CA 1
ATOM 3547 C C . ASN A 1 440 ? 63.220 36.854 -74.580 1.00 83.69 440 ASN A C 1
ATOM 3549 O O . ASN A 1 440 ? 63.506 37.447 -75.616 1.00 83.69 440 ASN A O 1
ATOM 3553 N N . ASP A 1 441 ? 64.150 36.262 -73.830 1.00 83.50 441 ASP A N 1
ATOM 3554 C CA . ASP A 1 441 ? 65.564 36.209 -74.215 1.00 83.50 441 ASP A CA 1
ATOM 3555 C C . ASP A 1 441 ? 65.812 35.199 -75.350 1.00 83.50 441 ASP A C 1
ATOM 3557 O O . ASP A 1 441 ? 66.540 35.514 -76.289 1.00 83.50 441 ASP A O 1
ATOM 3561 N N . VAL A 1 442 ? 65.123 34.051 -75.346 1.00 84.19 442 VAL A N 1
ATOM 3562 C CA . VAL A 1 442 ? 65.127 33.084 -76.460 1.00 84.19 442 VAL A CA 1
ATOM 3563 C C . VAL A 1 442 ? 64.577 33.714 -77.740 1.00 84.19 442 VAL A C 1
ATOM 3565 O O . VAL A 1 442 ? 65.134 33.493 -78.811 1.00 84.19 442 VAL A O 1
ATOM 3568 N N . GLU A 1 443 ? 63.519 34.526 -77.661 1.00 81.94 443 GLU A N 1
ATOM 3569 C CA . GLU A 1 443 ? 62.982 35.211 -78.844 1.00 81.94 443 GLU A CA 1
ATOM 3570 C C . GLU A 1 443 ? 63.998 36.204 -79.444 1.00 81.94 443 GLU A C 1
ATOM 3572 O O . GLU A 1 443 ? 64.135 36.282 -80.665 1.00 81.94 443 GLU A O 1
ATOM 3577 N N . LYS A 1 444 ? 64.790 36.895 -78.606 1.00 81.69 444 LYS A N 1
ATOM 3578 C CA . LYS A 1 444 ? 65.891 37.758 -79.076 1.00 81.69 444 LYS A CA 1
ATOM 3579 C C . LYS A 1 444 ? 67.002 36.955 -79.761 1.00 81.69 444 LYS A C 1
ATOM 3581 O O . LYS A 1 444 ? 67.487 37.369 -80.812 1.00 81.69 444 LYS A O 1
ATOM 3586 N N . GLU A 1 445 ? 67.405 35.811 -79.203 1.00 76.06 445 GLU A N 1
ATOM 3587 C CA . GLU A 1 445 ? 68.403 34.927 -79.834 1.00 76.06 445 GLU A CA 1
ATOM 3588 C C . GLU A 1 445 ? 67.897 34.326 -81.155 1.00 76.06 445 GLU A C 1
ATOM 3590 O O . GLU A 1 445 ? 68.650 34.175 -82.121 1.00 76.06 445 GLU A O 1
ATOM 3595 N N . LYS A 1 446 ? 66.598 34.027 -81.235 1.00 78.69 446 LYS A N 1
ATOM 3596 C CA . LYS A 1 446 ? 65.949 33.554 -82.460 1.00 78.69 446 LYS A CA 1
ATOM 3597 C C . LYS A 1 446 ? 65.957 34.618 -83.564 1.00 78.69 446 LYS A C 1
ATOM 3599 O O . LYS A 1 446 ? 66.161 34.295 -84.730 1.00 78.69 446 LYS A O 1
ATOM 3604 N N . GLN A 1 447 ? 65.813 35.892 -83.202 1.00 75.38 447 GLN A N 1
ATOM 3605 C CA . GLN A 1 447 ? 65.995 37.015 -84.126 1.00 75.38 447 GLN A CA 1
ATOM 3606 C C . GLN A 1 447 ? 67.446 37.129 -84.625 1.00 75.38 447 GLN A C 1
ATOM 3608 O O . GLN A 1 447 ? 67.662 37.268 -85.826 1.00 75.38 447 GLN A O 1
ATOM 3613 N N . ALA A 1 448 ? 68.438 36.966 -83.744 1.00 74.62 448 ALA A N 1
ATOM 3614 C CA . ALA A 1 448 ? 69.857 37.010 -84.118 1.00 74.62 448 ALA A CA 1
ATOM 3615 C C . ALA A 1 448 ? 70.294 35.837 -85.024 1.00 74.62 448 ALA A C 1
ATOM 3617 O O . ALA A 1 448 ? 71.144 35.991 -85.900 1.00 74.62 448 ALA A O 1
ATOM 3618 N N . THR A 1 449 ? 69.708 34.650 -84.843 1.00 70.25 449 THR A N 1
ATOM 3619 C CA . THR A 1 449 ? 69.976 33.486 -85.709 1.00 70.25 449 THR A CA 1
ATOM 3620 C C . THR A 1 449 ? 69.345 33.625 -87.094 1.00 70.25 449 THR A C 1
ATOM 3622 O O . THR A 1 449 ? 69.958 33.207 -88.074 1.00 70.25 449 THR A O 1
ATOM 3625 N N . MET A 1 450 ? 68.189 34.285 -87.203 1.00 75.75 450 MET A N 1
ATOM 3626 C CA . MET A 1 450 ? 67.568 34.617 -88.490 1.00 75.75 450 MET A CA 1
ATOM 3627 C C . MET A 1 450 ? 68.431 35.598 -89.309 1.00 75.75 450 MET A C 1
ATOM 3629 O O . MET A 1 450 ? 68.583 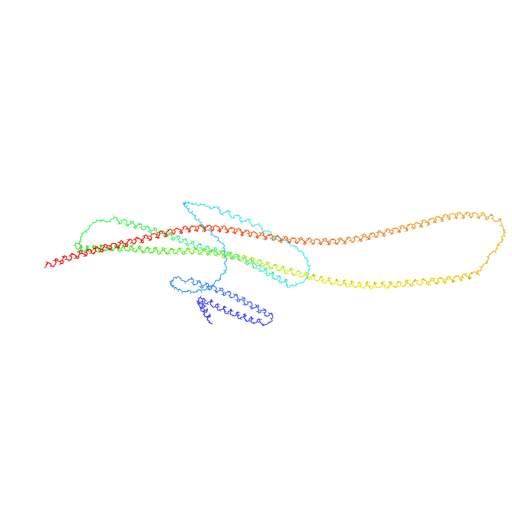35.419 -90.514 1.00 75.75 450 MET A O 1
ATOM 3633 N N . GLU A 1 451 ? 69.087 36.563 -88.654 1.00 70.50 451 GLU A N 1
ATOM 3634 C CA . GLU A 1 451 ? 70.048 37.476 -89.300 1.00 70.50 451 GLU A CA 1
ATOM 3635 C C . GLU A 1 451 ? 71.317 36.751 -89.802 1.00 70.50 451 GLU A C 1
ATOM 3637 O O . GLU A 1 451 ? 71.856 37.101 -90.853 1.00 70.50 451 GLU A O 1
ATOM 3642 N N . LEU A 1 452 ? 71.780 35.700 -89.109 1.00 66.38 452 LEU A N 1
ATOM 3643 C CA . LEU A 1 452 ? 72.888 34.847 -89.571 1.00 66.38 452 LEU A CA 1
ATOM 3644 C C . LEU A 1 452 ? 72.483 33.930 -90.740 1.00 66.38 452 LEU A C 1
ATOM 3646 O O . LEU A 1 452 ? 73.285 33.712 -91.652 1.00 66.38 452 LEU A O 1
ATOM 3650 N N . GLU A 1 453 ? 71.249 33.423 -90.763 1.00 71.25 453 GLU A N 1
ATOM 3651 C CA . GLU A 1 453 ? 70.712 32.594 -91.856 1.00 71.25 453 GLU A CA 1
ATOM 3652 C C . GLU A 1 453 ? 70.660 33.371 -93.193 1.00 71.25 453 GLU A C 1
ATOM 3654 O O . GLU A 1 453 ? 71.024 32.833 -94.246 1.00 71.25 453 GLU A O 1
ATOM 3659 N N . ASP A 1 454 ? 70.346 34.670 -93.160 1.00 62.91 454 ASP A N 1
ATOM 3660 C CA . ASP A 1 454 ? 70.367 35.551 -94.341 1.00 62.91 454 ASP A CA 1
ATOM 3661 C C . ASP A 1 454 ? 71.794 35.806 -94.883 1.00 62.91 454 ASP A C 1
ATOM 3663 O O . ASP A 1 454 ? 72.000 35.942 -96.097 1.00 62.91 454 ASP A O 1
ATOM 3667 N N . THR A 1 455 ? 72.820 35.764 -94.021 1.00 62.91 455 THR A N 1
ATOM 3668 C CA . THR A 1 455 ? 74.235 35.833 -94.450 1.00 62.91 455 THR A CA 1
ATOM 3669 C C . THR A 1 455 ? 74.756 34.524 -95.061 1.00 62.91 455 THR A C 1
ATOM 3671 O O . THR A 1 455 ? 75.664 34.536 -95.890 1.00 62.91 455 THR A O 1
ATOM 3674 N N . ILE A 1 456 ? 74.153 33.379 -94.725 1.00 58.84 456 ILE A N 1
ATOM 3675 C CA . ILE A 1 456 ? 74.500 32.067 -95.303 1.00 58.84 456 ILE A CA 1
ATOM 3676 C C . ILE A 1 456 ? 73.859 31.888 -96.687 1.00 58.84 456 ILE A C 1
ATOM 3678 O O . ILE A 1 456 ? 74.460 31.291 -97.587 1.00 58.84 456 ILE A O 1
ATOM 3682 N N . ASN A 1 457 ? 72.667 32.448 -96.899 1.00 56.81 457 ASN A N 1
ATOM 3683 C CA . ASN A 1 457 ? 71.964 32.369 -98.180 1.00 56.81 457 ASN A CA 1
ATOM 3684 C C . ASN A 1 457 ? 72.571 33.267 -99.275 1.00 56.81 457 ASN A C 1
ATOM 3686 O O . ASN A 1 457 ? 72.420 32.961 -100.457 1.00 56.81 457 ASN A O 1
ATOM 3690 N N . THR A 1 458 ? 73.349 34.293 -98.915 1.00 57.75 458 THR A N 1
ATOM 3691 C CA . THR A 1 458 ? 74.125 35.120 -99.863 1.00 57.75 458 THR A CA 1
ATOM 3692 C C . THR A 1 458 ? 75.436 34.466 -100.332 1.00 57.75 458 THR A C 1
ATOM 3694 O O . THR A 1 458 ? 75.958 34.843 -101.377 1.00 57.75 458 THR A O 1
ATOM 3697 N N . LEU A 1 459 ? 75.931 33.425 -99.646 1.00 49.50 459 LEU A N 1
ATOM 3698 C CA . LEU A 1 459 ? 77.137 32.664 -100.030 1.00 49.50 459 LEU A CA 1
ATOM 3699 C C . LEU A 1 459 ? 76.843 31.367 -100.813 1.00 49.50 459 LEU A C 1
ATOM 3701 O O . LEU A 1 459 ? 77.764 30.707 -101.294 1.00 49.50 459 LEU A O 1
ATOM 3705 N N . LYS A 1 460 ? 75.567 30.992 -100.981 1.00 47.81 460 LYS A N 1
ATOM 3706 C CA . LYS A 1 460 ? 75.145 29.780 -101.713 1.00 47.81 460 LYS A CA 1
ATOM 3707 C C . LYS A 1 460 ? 74.813 30.002 -103.197 1.00 47.81 460 LYS A C 1
ATOM 3709 O O . LYS A 1 460 ? 74.567 29.022 -103.897 1.00 47.81 460 LYS A O 1
ATOM 3714 N N . SER A 1 461 ? 74.833 31.237 -103.708 1.00 43.59 461 SER A N 1
ATOM 3715 C CA . SER A 1 461 ? 74.444 31.552 -105.095 1.00 43.59 461 SER A CA 1
ATOM 3716 C C . SER A 1 461 ? 75.556 31.442 -106.161 1.00 43.59 461 SER A C 1
ATOM 3718 O O . SER A 1 461 ? 75.304 31.797 -107.307 1.00 43.59 461 SER A O 1
ATOM 3720 N N . GLU A 1 462 ? 76.748 30.906 -105.858 1.00 42.00 462 GLU A N 1
ATOM 3721 C CA . GLU A 1 462 ? 77.867 30.772 -106.828 1.00 42.00 462 GLU A CA 1
ATOM 3722 C C . GLU A 1 462 ? 78.297 29.315 -107.160 1.00 42.00 462 GLU A C 1
ATOM 3724 O O . GLU A 1 462 ? 79.453 29.051 -107.488 1.00 42.00 462 GLU A O 1
ATOM 3729 N N . GLY A 1 463 ? 77.391 28.323 -107.134 1.00 32.62 463 GLY A N 1
ATOM 3730 C CA . GLY A 1 463 ? 77.774 26.901 -107.258 1.00 32.62 463 GLY A CA 1
ATOM 3731 C C . GLY A 1 463 ? 76.994 25.999 -108.230 1.00 32.62 463 GLY A C 1
ATOM 3732 O O . GLY A 1 463 ? 76.189 25.200 -107.770 1.00 32.62 463 GLY A O 1
ATOM 3733 N N . LYS A 1 464 ? 77.409 25.995 -109.514 1.00 32.88 464 LYS A N 1
ATOM 3734 C CA . LYS A 1 464 ? 77.377 24.895 -110.533 1.00 32.88 464 LYS A CA 1
ATOM 3735 C C . LYS A 1 464 ? 76.075 24.514 -111.272 1.00 32.88 464 LYS A C 1
ATOM 3737 O O . LYS A 1 464 ? 75.079 24.171 -110.649 1.00 32.88 464 LYS A O 1
ATOM 3742 N N . ASN A 1 465 ? 76.180 24.346 -112.609 1.00 31.02 465 ASN A N 1
ATOM 3743 C CA . ASN A 1 465 ? 75.386 23.372 -113.395 1.00 31.02 465 ASN A CA 1
ATOM 3744 C C . ASN A 1 465 ? 75.936 23.095 -114.828 1.00 31.02 465 ASN A C 1
ATOM 3746 O O . ASN A 1 465 ? 76.080 24.067 -115.561 1.00 31.02 465 ASN A O 1
ATOM 3750 N N . VAL A 1 466 ? 76.164 21.825 -115.250 1.00 31.56 466 VAL A N 1
ATOM 3751 C CA . VAL A 1 466 ? 76.288 21.344 -116.668 1.00 31.56 466 VAL A CA 1
ATOM 3752 C C . VAL A 1 466 ? 76.078 19.796 -116.804 1.00 31.56 466 VAL A C 1
ATOM 3754 O O . VAL A 1 466 ? 76.711 19.055 -116.055 1.00 31.56 466 VAL A O 1
ATOM 3757 N N . GLN A 1 467 ? 75.261 19.330 -117.793 1.00 29.34 467 GLN A N 1
ATOM 3758 C CA . GLN A 1 467 ? 75.534 18.290 -118.857 1.00 29.34 467 GLN A CA 1
ATOM 3759 C C . GLN A 1 467 ? 74.438 17.211 -119.153 1.00 29.34 467 GLN A C 1
ATOM 3761 O O . GLN A 1 467 ? 74.085 16.494 -118.227 1.00 29.34 467 GLN A O 1
ATOM 3766 N N . ILE A 1 468 ? 74.039 16.976 -120.444 1.00 33.69 468 ILE A N 1
ATOM 3767 C CA . ILE A 1 468 ? 73.555 15.674 -121.052 1.00 33.69 468 ILE A CA 1
ATOM 3768 C C . ILE A 1 468 ? 73.686 15.610 -122.623 1.00 33.69 468 ILE A C 1
ATOM 3770 O O . ILE A 1 468 ? 73.369 16.599 -123.283 1.00 33.69 468 ILE A O 1
ATOM 3774 N N . LYS A 1 469 ? 73.986 14.395 -123.175 1.00 35.78 469 LYS A N 1
ATOM 3775 C CA . LYS A 1 469 ? 73.531 13.666 -124.435 1.00 35.78 469 LYS A CA 1
ATOM 3776 C C . LYS A 1 469 ? 74.665 13.255 -125.438 1.00 35.78 469 LYS A C 1
ATOM 3778 O O . LYS A 1 469 ? 75.699 13.899 -125.384 1.00 35.78 469 LYS A O 1
ATOM 3783 N N . PHE A 1 470 ? 74.635 12.231 -126.339 1.00 23.92 470 PHE A N 1
ATOM 3784 C CA . PHE A 1 470 ? 73.611 11.632 -127.256 1.00 23.92 470 PHE A CA 1
ATOM 3785 C C . PHE A 1 470 ? 74.056 10.261 -127.936 1.00 23.92 470 PHE A C 1
ATOM 3787 O O . PHE A 1 470 ? 75.201 9.854 -127.783 1.00 23.92 470 PHE A O 1
ATOM 3794 N N . ASN A 1 471 ? 73.117 9.636 -128.690 1.00 27.38 471 ASN A N 1
ATOM 3795 C CA . ASN A 1 471 ? 72.843 8.323 -129.387 1.00 27.38 471 ASN A CA 1
ATOM 3796 C C . ASN A 1 471 ? 73.797 7.416 -130.262 1.00 27.38 471 ASN A C 1
ATOM 3798 O O . ASN A 1 471 ? 74.747 7.879 -130.879 1.00 27.38 471 ASN A O 1
ATOM 3802 N N . ASP A 1 472 ? 73.331 6.138 -130.371 1.00 35.41 472 ASP A N 1
ATOM 3803 C CA . ASP A 1 472 ? 73.174 5.042 -131.414 1.00 35.41 472 ASP A CA 1
ATOM 3804 C C . ASP A 1 472 ? 73.449 5.259 -132.943 1.00 35.41 472 ASP A C 1
ATOM 3806 O O . ASP A 1 472 ? 73.392 6.426 -133.346 1.00 35.41 472 ASP A O 1
ATOM 3810 N N . PRO A 1 473 ? 73.636 4.217 -133.846 1.00 48.03 473 PRO A N 1
ATOM 3811 C CA . PRO A 1 473 ? 72.546 3.301 -134.359 1.00 48.03 473 PRO A CA 1
ATOM 3812 C C . PRO A 1 473 ? 72.854 1.889 -135.047 1.00 48.03 473 PRO A C 1
ATOM 3814 O O . PRO A 1 473 ? 73.944 1.664 -135.560 1.00 48.03 473 PRO A O 1
ATOM 3817 N N . LYS A 1 474 ? 71.818 0.991 -135.116 1.00 37.03 474 LYS A N 1
ATOM 3818 C CA . LYS A 1 474 ? 71.271 -0.029 -136.130 1.00 37.03 474 LYS A CA 1
ATOM 3819 C C . LYS A 1 474 ? 72.117 -0.654 -137.302 1.00 37.03 474 LYS A C 1
ATOM 3821 O O . LYS A 1 474 ? 73.005 0.013 -137.795 1.00 37.03 474 LYS A O 1
ATOM 3826 N N . SER A 1 475 ? 71.861 -1.813 -137.985 1.00 33.22 475 SER A N 1
ATOM 3827 C CA . SER A 1 475 ? 70.849 -2.929 -138.085 1.00 33.22 475 SER A CA 1
ATOM 3828 C C . SER A 1 475 ? 71.212 -3.968 -139.213 1.00 33.22 475 SER A C 1
ATOM 3830 O O . SER A 1 475 ? 71.781 -3.520 -140.203 1.00 33.22 475 SER A O 1
ATOM 3832 N N . SER A 1 476 ? 70.805 -5.270 -139.171 1.00 25.55 476 SER A N 1
ATOM 3833 C CA . SER A 1 476 ? 70.234 -6.106 -140.300 1.00 25.55 476 SER A CA 1
ATOM 3834 C C . SER A 1 476 ? 70.066 -7.625 -139.971 1.00 25.55 476 SER A C 1
ATOM 3836 O O . SER A 1 476 ? 71.008 -8.217 -139.458 1.00 25.55 476 SER A O 1
ATOM 3838 N N . SER A 1 477 ? 68.898 -8.250 -140.270 1.00 37.34 477 SER A N 1
ATOM 3839 C CA . SER A 1 477 ? 68.649 -9.691 -140.624 1.00 37.34 477 SER A CA 1
ATOM 3840 C C . SER A 1 477 ? 67.198 -10.138 -140.285 1.00 37.34 477 SER A C 1
ATOM 3842 O O . SER A 1 477 ? 66.882 -10.318 -139.115 1.00 37.34 477 SER A O 1
ATOM 3844 N N . GLN A 1 478 ? 66.305 -10.328 -141.277 1.00 49.81 478 GLN A N 1
ATOM 3845 C CA . GLN A 1 478 ? 64.851 -10.587 -141.075 1.00 49.81 478 GLN A CA 1
ATOM 3846 C C . GLN A 1 478 ? 64.269 -11.787 -141.866 1.00 49.81 478 GLN A C 1
ATOM 3848 O O . GLN A 1 478 ? 63.214 -11.681 -142.493 1.00 49.81 478 GLN A O 1
ATOM 3853 N N . LEU A 1 479 ? 64.922 -12.956 -141.883 1.00 45.88 479 LEU A N 1
ATOM 3854 C CA . LEU A 1 479 ? 64.345 -14.148 -142.553 1.00 45.88 479 LEU A CA 1
ATOM 3855 C C . LEU A 1 479 ? 64.250 -15.403 -141.671 1.00 45.88 479 LEU A C 1
ATOM 3857 O O . LEU A 1 479 ? 63.389 -16.246 -141.896 1.00 45.88 479 LEU A O 1
ATOM 3861 N N . ILE A 1 480 ? 65.047 -15.483 -140.604 1.00 57.25 480 ILE A N 1
ATOM 3862 C CA . ILE A 1 480 ? 64.886 -16.475 -139.521 1.00 57.25 480 ILE A CA 1
ATOM 3863 C C . ILE A 1 480 ? 63.809 -16.016 -138.515 1.00 57.25 480 ILE A C 1
ATOM 3865 O O . ILE A 1 480 ? 63.182 -16.835 -137.843 1.00 57.25 480 ILE A O 1
ATOM 3869 N N . GLU A 1 481 ? 63.531 -14.709 -138.498 1.00 56.25 481 GLU A N 1
ATOM 3870 C CA . GLU A 1 481 ? 62.580 -14.025 -137.617 1.00 56.25 481 GLU A CA 1
ATOM 3871 C C . GLU A 1 481 ? 61.171 -14.636 -137.712 1.00 56.25 481 GLU A C 1
ATOM 3873 O O . GLU A 1 481 ? 60.595 -14.980 -136.693 1.00 56.25 481 GLU A O 1
ATOM 3878 N N . ARG A 1 482 ? 60.657 -14.937 -138.916 1.00 59.72 482 ARG A N 1
ATOM 3879 C CA . ARG A 1 482 ? 59.259 -15.392 -139.093 1.00 59.72 482 ARG A CA 1
ATOM 3880 C C . ARG A 1 482 ? 58.923 -16.789 -138.549 1.00 59.72 482 ARG A C 1
ATOM 3882 O O . ARG A 1 482 ? 57.779 -17.006 -138.176 1.00 59.72 482 ARG A O 1
ATOM 3889 N N . LYS A 1 483 ? 59.874 -17.731 -138.475 1.00 60.09 483 LYS A N 1
ATOM 3890 C CA . LYS A 1 483 ? 59.636 -19.059 -137.856 1.00 60.09 483 LYS A CA 1
ATOM 3891 C C . LYS A 1 483 ? 59.969 -19.091 -136.361 1.00 60.09 483 LYS A C 1
ATOM 3893 O O . LYS A 1 483 ? 59.385 -19.891 -135.634 1.00 60.09 483 LYS A O 1
ATOM 3898 N N . MET A 1 484 ? 60.872 -18.221 -135.895 1.00 59.09 484 MET A N 1
ATOM 3899 C CA . MET A 1 484 ? 60.998 -17.935 -134.460 1.00 59.09 484 MET A CA 1
ATOM 3900 C C . MET A 1 484 ? 59.747 -17.227 -133.931 1.00 59.09 484 MET A C 1
ATOM 3902 O O . MET A 1 484 ? 59.338 -17.520 -132.814 1.00 59.09 484 MET A O 1
ATOM 3906 N N . GLU A 1 485 ? 59.114 -16.368 -134.734 1.00 68.81 485 GLU A N 1
ATOM 3907 C CA . GLU A 1 485 ? 57.915 -15.617 -134.353 1.00 68.81 485 GLU A CA 1
ATOM 3908 C C . GLU A 1 485 ? 56.720 -16.533 -134.066 1.00 68.81 485 GLU A C 1
ATOM 3910 O O . GLU A 1 485 ? 56.086 -16.378 -133.032 1.00 68.81 485 GLU A O 1
ATOM 3915 N N . GLU A 1 486 ? 56.442 -17.532 -134.912 1.00 65.75 486 GLU A N 1
ATOM 3916 C CA . GLU A 1 486 ? 55.305 -18.446 -134.697 1.00 65.75 486 GLU A CA 1
ATOM 3917 C C . GLU A 1 486 ? 55.486 -19.341 -133.461 1.00 65.75 486 GLU A C 1
ATOM 3919 O O . GLU A 1 486 ? 54.567 -19.455 -132.649 1.00 65.75 486 GLU A O 1
ATOM 3924 N N . MET A 1 487 ? 56.678 -19.923 -133.254 1.00 68.00 487 MET A N 1
ATOM 3925 C CA . MET A 1 487 ? 56.957 -20.664 -132.014 1.00 68.00 487 MET A CA 1
ATOM 3926 C C . MET A 1 487 ? 56.924 -19.741 -130.790 1.00 68.00 487 MET A C 1
ATOM 3928 O O . MET A 1 487 ? 56.413 -20.134 -129.742 1.00 68.00 487 MET A O 1
ATOM 3932 N N . ALA A 1 488 ? 57.423 -18.507 -130.906 1.00 68.81 488 ALA A N 1
ATOM 3933 C CA . ALA A 1 488 ? 57.329 -17.518 -129.839 1.00 68.81 488 ALA A CA 1
ATOM 3934 C C . ALA A 1 488 ? 55.870 -17.139 -129.537 1.00 68.81 488 ALA A C 1
ATOM 3936 O O . ALA A 1 488 ? 55.535 -16.984 -128.367 1.00 68.81 488 ALA A O 1
ATOM 3937 N N . GLU A 1 489 ? 54.994 -17.053 -130.540 1.00 75.94 489 GLU A N 1
ATOM 3938 C CA . GLU A 1 489 ? 53.572 -16.720 -130.381 1.00 75.94 489 GLU A CA 1
ATOM 3939 C C . GLU A 1 489 ? 52.797 -17.810 -129.631 1.00 75.94 489 GLU A C 1
ATOM 3941 O O . GLU A 1 489 ? 51.979 -17.525 -128.755 1.00 75.94 489 GLU A O 1
ATOM 3946 N N . GLU A 1 490 ? 53.085 -19.080 -129.909 1.00 76.69 490 GLU A N 1
ATOM 3947 C CA . GLU A 1 490 ? 52.419 -20.194 -129.234 1.00 76.69 490 GLU A CA 1
ATOM 3948 C C . GLU A 1 490 ? 52.894 -20.343 -127.776 1.00 76.69 490 GLU A C 1
ATOM 3950 O O . GLU A 1 490 ? 52.085 -20.579 -126.868 1.00 76.69 490 GLU A O 1
ATOM 3955 N N . PHE A 1 491 ? 54.182 -20.071 -127.513 1.00 75.88 491 PHE A N 1
ATOM 3956 C CA . PHE A 1 491 ? 54.690 -19.887 -126.151 1.00 75.88 491 PHE A CA 1
ATOM 3957 C C . PHE A 1 491 ? 54.052 -18.670 -125.463 1.00 75.88 491 PHE A C 1
ATOM 3959 O O . PHE A 1 491 ? 53.617 -18.802 -124.316 1.00 75.88 491 PHE A O 1
ATOM 3966 N N . ARG A 1 492 ? 53.919 -17.521 -126.146 1.00 81.31 492 ARG A N 1
ATOM 3967 C CA . ARG A 1 492 ? 53.233 -16.322 -125.626 1.00 81.31 492 ARG A CA 1
ATOM 3968 C C . ARG A 1 492 ? 51.811 -16.663 -125.185 1.00 81.31 492 ARG A C 1
ATOM 3970 O O . ARG A 1 492 ? 51.459 -16.372 -124.046 1.00 81.31 492 ARG A O 1
ATOM 3977 N N . LYS A 1 493 ? 51.046 -17.387 -126.006 1.00 81.69 493 LYS A N 1
ATOM 3978 C CA . LYS A 1 493 ? 49.661 -17.779 -125.700 1.00 81.69 493 LYS A CA 1
ATOM 3979 C C . LYS A 1 493 ? 49.547 -18.730 -124.499 1.00 81.69 493 LYS A C 1
ATOM 3981 O O . LYS A 1 493 ? 48.686 -18.532 -123.643 1.00 81.69 493 LYS A O 1
ATOM 3986 N N . GLN A 1 494 ? 50.431 -19.729 -124.373 1.00 82.25 494 GLN A N 1
ATOM 3987 C CA . GLN A 1 494 ? 50.461 -20.600 -123.185 1.00 82.25 494 GLN A CA 1
ATOM 3988 C C . GLN A 1 494 ? 50.819 -19.842 -121.905 1.00 82.25 494 GLN A C 1
ATOM 3990 O O . GLN A 1 494 ? 50.247 -20.112 -120.842 1.00 82.25 494 GLN A O 1
ATOM 3995 N N . PHE A 1 495 ? 51.789 -18.930 -121.982 1.00 81.56 495 PHE A N 1
ATOM 3996 C CA . PHE A 1 495 ? 52.129 -18.078 -120.852 1.00 81.56 495 PHE A CA 1
ATOM 3997 C C . PHE A 1 495 ? 50.964 -17.158 -120.513 1.00 81.56 495 PHE A C 1
ATOM 3999 O O . PHE A 1 495 ? 50.620 -17.057 -119.343 1.00 81.56 495 PHE A O 1
ATOM 4006 N N . GLU A 1 496 ? 50.299 -16.569 -121.499 1.00 86.12 496 GLU A N 1
ATOM 4007 C CA . GLU A 1 496 ? 49.178 -15.654 -121.301 1.00 86.12 496 GLU A CA 1
ATOM 4008 C C . GLU A 1 496 ? 47.971 -16.328 -120.634 1.00 86.12 496 GLU A C 1
ATOM 4010 O O . GLU A 1 496 ? 47.400 -15.779 -119.690 1.00 86.12 496 GLU A O 1
ATOM 4015 N N . ASP A 1 497 ? 47.640 -17.569 -121.005 1.00 85.25 497 ASP A N 1
ATOM 4016 C CA . ASP A 1 497 ? 46.605 -18.347 -120.317 1.00 85.25 497 ASP A CA 1
ATOM 4017 C C . ASP A 1 497 ? 46.989 -18.693 -118.868 1.00 85.25 497 ASP A C 1
ATOM 4019 O O . ASP A 1 497 ? 46.162 -18.563 -117.956 1.00 85.25 497 ASP A O 1
ATOM 4023 N N . LYS A 1 498 ? 48.251 -19.075 -118.623 1.00 88.31 498 LYS A N 1
ATOM 4024 C CA . LYS A 1 498 ? 48.774 -19.311 -117.265 1.00 88.31 498 LYS A CA 1
ATOM 4025 C C . LYS A 1 498 ? 48.790 -18.023 -116.434 1.00 88.31 498 LYS A C 1
ATOM 4027 O O . LYS A 1 498 ? 48.366 -18.058 -115.279 1.00 88.31 498 LYS A O 1
ATOM 4032 N N . TYR A 1 499 ? 49.197 -16.894 -117.014 1.00 87.81 499 TYR A N 1
ATOM 4033 C CA . TYR A 1 499 ? 49.160 -15.570 -116.391 1.00 87.81 499 TYR A CA 1
ATOM 4034 C C . TYR A 1 499 ? 47.725 -15.162 -116.068 1.00 87.81 499 TYR A C 1
ATOM 4036 O O . TYR A 1 499 ? 47.461 -14.736 -114.951 1.00 87.81 499 TYR A O 1
ATOM 4044 N N . ARG A 1 500 ? 46.763 -15.383 -116.971 1.00 91.56 500 ARG A N 1
ATOM 4045 C CA . ARG A 1 500 ? 45.341 -15.095 -116.733 1.00 91.56 500 ARG A CA 1
ATOM 4046 C C . ARG A 1 500 ? 44.773 -15.904 -115.567 1.00 91.56 500 ARG A C 1
ATOM 4048 O O . ARG A 1 500 ? 44.051 -15.354 -114.733 1.00 91.56 500 ARG A O 1
ATOM 4055 N N . ILE A 1 501 ? 45.087 -17.200 -115.490 1.00 89.25 501 ILE A N 1
ATOM 4056 C CA . ILE A 1 501 ? 44.671 -18.059 -114.368 1.00 89.25 501 ILE A CA 1
ATOM 4057 C C . ILE A 1 501 ? 45.337 -17.596 -113.069 1.00 89.25 501 ILE A C 1
ATOM 4059 O O . ILE A 1 501 ? 44.662 -17.489 -112.045 1.00 89.25 501 ILE A O 1
ATOM 4063 N N . LEU A 1 502 ? 46.633 -17.280 -113.108 1.00 92.00 502 LEU A N 1
ATOM 4064 C CA . LEU A 1 502 ? 47.368 -16.766 -111.957 1.00 92.00 502 LEU A CA 1
ATOM 4065 C C . LEU A 1 502 ? 46.784 -15.433 -111.470 1.00 92.00 502 LEU A C 1
ATOM 4067 O O . LEU A 1 502 ? 46.490 -15.304 -110.289 1.00 92.00 502 LEU A O 1
ATOM 4071 N N . SER A 1 503 ? 46.504 -14.486 -112.366 1.00 89.44 503 SER A N 1
ATOM 4072 C CA . SER A 1 503 ? 45.856 -13.215 -112.034 1.00 89.44 503 SER A CA 1
ATOM 4073 C C . SER A 1 503 ? 44.461 -13.405 -111.433 1.00 89.44 503 SER A C 1
ATOM 4075 O O . SER A 1 503 ? 44.100 -12.681 -110.509 1.00 89.44 503 SER A O 1
ATOM 4077 N N . ARG A 1 504 ? 43.668 -14.380 -111.906 1.00 93.06 504 ARG A N 1
ATOM 4078 C CA . ARG A 1 504 ? 42.374 -14.721 -111.281 1.00 93.06 504 ARG A CA 1
ATOM 4079 C C . ARG A 1 504 ? 42.555 -15.296 -109.875 1.00 93.06 504 ARG A C 1
ATOM 4081 O O . ARG A 1 504 ? 41.827 -14.899 -108.973 1.00 93.06 504 ARG A O 1
ATOM 4088 N N . ARG A 1 505 ? 43.531 -16.189 -109.674 1.00 93.94 505 ARG A N 1
ATOM 4089 C CA . ARG A 1 505 ? 43.863 -16.744 -108.349 1.00 93.94 505 ARG A CA 1
ATOM 4090 C C . ARG A 1 505 ? 44.345 -15.666 -107.380 1.00 93.94 505 ARG A C 1
ATOM 4092 O O . ARG A 1 505 ? 43.919 -15.687 -106.234 1.00 93.94 505 ARG A O 1
ATOM 4099 N N . ILE A 1 506 ? 45.162 -14.719 -107.845 1.00 91.38 506 ILE A N 1
ATOM 4100 C CA . ILE A 1 506 ? 45.620 -13.571 -107.050 1.00 91.38 506 ILE A CA 1
ATOM 4101 C C . ILE A 1 506 ? 44.424 -12.735 -106.595 1.00 91.38 506 ILE A C 1
ATOM 4103 O O . ILE A 1 506 ? 44.293 -12.512 -105.401 1.00 91.38 506 ILE A O 1
ATOM 4107 N N . ARG A 1 507 ? 43.490 -12.381 -107.491 1.00 93.75 507 ARG A N 1
ATOM 4108 C CA . ARG A 1 507 ? 42.286 -11.620 -107.102 1.00 93.75 507 ARG A CA 1
ATOM 4109 C C . ARG A 1 507 ? 41.420 -12.348 -106.080 1.00 93.75 507 ARG A C 1
ATOM 4111 O O . ARG A 1 507 ? 40.916 -11.722 -105.160 1.00 93.75 507 ARG A O 1
ATOM 4118 N N . VAL A 1 508 ? 41.231 -13.661 -106.235 1.00 95.00 508 VAL A N 1
ATOM 4119 C CA . VAL A 1 508 ? 40.469 -14.459 -105.258 1.00 95.00 508 VAL A CA 1
ATOM 4120 C C . VAL A 1 508 ? 41.201 -14.512 -103.915 1.00 95.00 508 VAL A C 1
ATOM 4122 O O . VAL A 1 508 ? 40.566 -14.358 -102.878 1.00 95.00 508 VAL A O 1
ATOM 4125 N N . ALA A 1 509 ? 42.525 -14.682 -103.913 1.00 90.81 509 ALA A N 1
ATOM 4126 C CA . ALA A 1 509 ? 43.320 -14.654 -102.688 1.00 90.81 509 ALA A CA 1
ATOM 4127 C C . ALA A 1 509 ? 43.278 -13.272 -102.014 1.00 90.81 509 ALA A C 1
ATOM 4129 O O . ALA A 1 509 ? 43.063 -13.198 -100.810 1.00 90.81 509 ALA A O 1
ATOM 4130 N N . GLU A 1 510 ? 43.421 -12.185 -102.775 1.00 91.81 510 GLU A N 1
ATOM 4131 C CA . GLU A 1 510 ? 43.279 -10.805 -102.297 1.00 91.81 510 GLU A CA 1
ATOM 4132 C C . GLU A 1 510 ? 41.894 -10.568 -101.693 1.00 91.81 510 GLU A C 1
ATOM 4134 O O . GLU A 1 510 ? 41.803 -10.062 -100.578 1.00 91.81 510 GLU A O 1
ATOM 4139 N N . GLN A 1 511 ? 40.829 -11.007 -102.372 1.00 94.19 511 GLN A N 1
ATOM 4140 C CA . GLN A 1 511 ? 39.459 -10.913 -101.870 1.00 94.19 511 GLN A CA 1
ATOM 4141 C C . GLN A 1 511 ? 39.294 -11.669 -100.544 1.00 94.19 511 GLN A C 1
ATOM 4143 O O . GLN A 1 511 ? 38.825 -11.087 -99.571 1.00 94.19 511 GLN A O 1
ATOM 4148 N N . ILE A 1 512 ? 39.752 -12.924 -100.463 1.00 91.94 512 ILE A N 1
ATOM 4149 C CA . ILE A 1 512 ? 39.712 -13.720 -99.224 1.00 91.94 512 ILE A CA 1
ATOM 4150 C C . ILE A 1 512 ? 40.540 -13.053 -98.116 1.00 91.94 512 ILE A C 1
ATOM 4152 O O . ILE A 1 512 ? 40.139 -13.053 -96.955 1.00 91.94 512 ILE A O 1
ATOM 4156 N N . HIS A 1 513 ? 41.693 -12.463 -98.437 1.00 91.94 513 HIS A N 1
ATOM 4157 C CA . HIS A 1 513 ? 42.509 -11.741 -97.462 1.00 91.94 513 HIS A CA 1
ATOM 4158 C C . HIS A 1 513 ? 41.811 -10.482 -96.935 1.00 91.94 513 HIS A C 1
ATOM 4160 O O . HIS A 1 513 ? 41.883 -10.217 -95.732 1.00 91.94 513 HIS A O 1
ATOM 4166 N N . VAL A 1 514 ? 41.127 -9.728 -97.800 1.00 93.62 514 VAL A N 1
ATOM 4167 C CA . VAL A 1 514 ? 40.321 -8.564 -97.405 1.00 93.62 514 VAL A CA 1
ATOM 4168 C C . VAL A 1 514 ? 39.144 -9.006 -96.533 1.00 93.62 514 VAL A C 1
ATOM 4170 O O . VAL A 1 514 ? 38.999 -8.495 -95.425 1.00 93.62 514 VAL A O 1
ATOM 4173 N N . GLU A 1 515 ? 38.384 -10.018 -96.954 1.00 93.19 515 GLU A N 1
ATOM 4174 C CA . GLU A 1 515 ? 37.253 -10.567 -96.193 1.00 93.19 515 GLU A CA 1
ATOM 4175 C C . GLU A 1 515 ? 37.682 -11.108 -94.821 1.00 93.19 515 GLU A C 1
ATOM 4177 O O . GLU A 1 515 ? 37.034 -10.826 -93.810 1.00 93.19 515 GLU A O 1
ATOM 4182 N N . ASN A 1 516 ? 38.812 -11.820 -94.748 1.00 92.56 516 ASN A N 1
ATOM 4183 C CA . ASN A 1 516 ? 39.378 -12.297 -93.486 1.00 92.56 516 ASN A CA 1
ATOM 4184 C C . ASN A 1 516 ? 39.788 -11.131 -92.583 1.00 92.56 516 ASN A C 1
ATOM 4186 O O . ASN A 1 516 ? 39.455 -11.126 -91.398 1.00 92.56 516 ASN A O 1
ATOM 4190 N N . LYS A 1 517 ? 40.480 -10.119 -93.124 1.00 93.44 517 LYS A N 1
ATOM 4191 C CA . LYS A 1 517 ? 40.869 -8.917 -92.373 1.00 93.44 517 LYS A CA 1
ATOM 4192 C C . LYS A 1 517 ? 39.642 -8.196 -91.812 1.00 93.44 517 LYS A C 1
ATOM 4194 O O . LYS A 1 517 ? 39.637 -7.837 -90.636 1.00 93.44 517 LYS A O 1
ATOM 4199 N N . GLU A 1 518 ? 38.599 -8.031 -92.617 1.00 92.00 518 GLU A N 1
ATOM 4200 C CA . GLU A 1 518 ? 37.331 -7.436 -92.191 1.00 92.00 518 GLU A CA 1
ATOM 4201 C C . GLU A 1 518 ? 36.605 -8.296 -91.145 1.00 92.00 518 GLU A C 1
ATOM 4203 O O . GLU A 1 518 ? 36.023 -7.757 -90.205 1.00 92.00 518 GLU A O 1
ATOM 4208 N N . CYS A 1 519 ? 36.655 -9.628 -91.253 1.00 91.94 519 CYS A N 1
ATOM 4209 C CA . CYS A 1 519 ? 36.098 -10.547 -90.256 1.00 91.94 519 CYS A CA 1
ATOM 4210 C C . CYS A 1 519 ? 36.834 -10.451 -88.907 1.00 91.94 519 CYS A C 1
ATOM 4212 O O . CYS A 1 519 ? 36.199 -10.382 -87.850 1.00 91.94 519 CYS A O 1
ATOM 4214 N N . TYR A 1 520 ? 38.169 -10.381 -88.916 1.00 89.25 520 TYR A N 1
ATOM 4215 C CA . TYR A 1 520 ? 38.961 -10.168 -87.700 1.00 89.25 520 TYR A CA 1
ATOM 4216 C C . TYR A 1 520 ? 38.697 -8.798 -87.069 1.00 89.25 520 TYR A C 1
ATOM 4218 O O . TYR A 1 520 ? 38.585 -8.687 -85.851 1.00 89.25 520 TYR A O 1
ATOM 4226 N N . GLN A 1 521 ? 38.545 -7.749 -87.880 1.00 91.88 521 GLN A N 1
ATOM 4227 C CA . GLN A 1 521 ? 38.201 -6.419 -87.375 1.00 91.88 521 GLN A CA 1
ATOM 4228 C C . GLN A 1 521 ? 36.797 -6.379 -86.756 1.00 91.88 521 GLN A C 1
ATOM 4230 O O . GLN A 1 521 ? 36.633 -5.818 -85.672 1.00 91.88 521 GLN A O 1
ATOM 4235 N N . ARG A 1 522 ? 35.800 -7.015 -87.390 1.00 91.81 522 ARG A N 1
ATOM 4236 C CA . ARG A 1 522 ? 34.437 -7.139 -86.843 1.00 91.81 522 ARG A CA 1
ATOM 4237 C C . ARG A 1 522 ? 34.424 -7.876 -85.505 1.00 91.81 522 ARG A C 1
ATOM 4239 O O . ARG A 1 522 ? 33.938 -7.326 -84.522 1.00 91.81 522 ARG A O 1
ATOM 4246 N N . THR A 1 523 ? 35.039 -9.056 -85.435 1.00 89.06 523 THR A N 1
ATOM 4247 C CA . THR A 1 523 ? 35.121 -9.842 -84.188 1.00 89.06 523 THR A CA 1
ATOM 4248 C C . THR A 1 523 ? 35.896 -9.114 -83.085 1.00 89.06 523 THR A C 1
ATOM 4250 O O . THR A 1 523 ? 35.511 -9.169 -81.918 1.00 89.06 523 THR A O 1
ATOM 4253 N N . ALA A 1 524 ? 36.954 -8.368 -83.419 1.00 89.75 524 ALA A N 1
ATOM 4254 C CA . ALA A 1 524 ? 37.680 -7.544 -82.453 1.00 89.75 524 ALA A CA 1
ATOM 4255 C C . ALA A 1 524 ? 36.815 -6.403 -81.885 1.00 89.75 524 ALA A C 1
ATOM 4257 O O . ALA A 1 524 ? 36.818 -6.173 -80.672 1.00 89.75 524 ALA A O 1
ATOM 4258 N N . GLN A 1 525 ? 36.044 -5.718 -82.734 1.00 90.94 525 GLN A N 1
ATOM 4259 C CA . GLN A 1 525 ? 35.142 -4.647 -82.308 1.00 90.94 525 GLN A CA 1
ATOM 4260 C C . GLN A 1 525 ? 33.962 -5.183 -81.481 1.00 90.94 525 GLN A C 1
ATOM 4262 O O . GLN A 1 525 ? 33.620 -4.606 -80.447 1.00 90.94 525 GLN A O 1
ATOM 4267 N N . GLU A 1 526 ? 33.381 -6.318 -81.877 1.00 90.50 526 GLU A N 1
ATOM 4268 C CA . GLU A 1 526 ? 32.351 -7.019 -81.102 1.00 90.50 526 GLU A CA 1
ATOM 4269 C C . GLU A 1 526 ? 32.880 -7.427 -79.723 1.00 90.50 526 GLU A C 1
ATOM 4271 O O . GLU A 1 526 ? 32.241 -7.127 -78.714 1.00 90.50 526 GLU A O 1
ATOM 4276 N N . ASN A 1 527 ? 34.086 -7.997 -79.647 1.00 89.62 527 ASN A N 1
ATOM 4277 C CA . ASN A 1 527 ? 34.742 -8.340 -78.382 1.00 89.62 527 ASN A CA 1
ATOM 4278 C C . ASN A 1 527 ? 35.001 -7.115 -77.496 1.00 89.62 527 ASN A C 1
ATOM 4280 O O . ASN A 1 527 ? 34.855 -7.198 -76.275 1.00 89.62 527 ASN A O 1
ATOM 4284 N N . LYS A 1 528 ? 35.355 -5.967 -78.087 1.00 93.31 528 LYS A N 1
ATOM 4285 C CA . LYS A 1 528 ? 35.489 -4.705 -77.349 1.00 93.31 528 LYS A CA 1
ATOM 4286 C C . LYS A 1 528 ? 34.144 -4.271 -76.756 1.00 93.31 528 LYS A C 1
ATOM 4288 O O . LYS A 1 528 ? 34.072 -4.016 -75.556 1.00 93.31 528 LYS A O 1
ATOM 4293 N N . SER A 1 529 ? 33.075 -4.287 -77.555 1.00 92.00 529 SER A N 1
ATOM 4294 C CA . SER A 1 529 ? 31.723 -3.945 -77.089 1.00 92.00 529 SER A CA 1
ATOM 4295 C C . SER A 1 529 ? 31.198 -4.914 -76.017 1.00 92.00 529 SER A C 1
ATOM 4297 O O . SER A 1 529 ? 30.557 -4.502 -75.051 1.00 92.00 529 SER A O 1
ATOM 4299 N N . LEU A 1 530 ? 31.502 -6.211 -76.141 1.00 92.69 530 LEU A N 1
ATOM 4300 C CA . LEU A 1 530 ? 31.177 -7.238 -75.153 1.00 92.69 530 LEU A CA 1
ATOM 4301 C C . LEU A 1 530 ? 31.903 -6.979 -73.837 1.00 92.69 530 LEU A C 1
ATOM 4303 O O . LEU A 1 530 ? 31.269 -7.004 -72.788 1.00 92.69 530 LEU A O 1
ATOM 4307 N N . ARG A 1 531 ? 33.201 -6.670 -73.891 1.00 92.25 531 ARG A N 1
ATOM 4308 C CA . ARG A 1 531 ? 34.001 -6.342 -72.707 1.00 92.25 531 ARG A CA 1
ATOM 4309 C C . ARG A 1 531 ? 33.464 -5.108 -71.985 1.00 92.25 531 ARG A C 1
ATOM 4311 O O . ARG A 1 531 ? 33.327 -5.131 -70.768 1.00 92.25 531 ARG A O 1
ATOM 4318 N N . GLU A 1 532 ? 33.102 -4.059 -72.720 1.00 92.31 532 GLU A N 1
ATOM 4319 C CA . GLU A 1 532 ? 32.485 -2.859 -72.143 1.00 92.31 532 GLU A CA 1
ATOM 4320 C C . GLU A 1 532 ? 31.133 -3.170 -71.478 1.00 92.31 532 GLU A C 1
ATOM 4322 O O . GLU A 1 532 ? 30.873 -2.704 -70.367 1.00 92.31 532 GLU A O 1
ATOM 4327 N N . ARG A 1 533 ? 30.292 -4.012 -72.100 1.00 92.94 533 ARG A N 1
ATOM 4328 C CA . ARG A 1 533 ? 29.033 -4.471 -71.487 1.00 92.94 533 ARG A CA 1
ATOM 4329 C C . ARG A 1 533 ? 29.265 -5.297 -70.225 1.00 92.94 533 ARG A C 1
ATOM 4331 O O . ARG A 1 533 ? 28.595 -5.033 -69.232 1.00 92.94 533 ARG A O 1
ATOM 4338 N N . VAL A 1 534 ? 30.209 -6.241 -70.250 1.00 92.75 534 VAL A N 1
ATOM 4339 C CA . VAL A 1 534 ? 30.574 -7.068 -69.087 1.00 92.75 534 VAL A CA 1
ATOM 4340 C C . VAL A 1 534 ? 31.046 -6.186 -67.934 1.00 92.75 534 VAL A C 1
ATOM 4342 O O . VAL A 1 534 ? 30.520 -6.305 -66.830 1.00 92.75 534 VAL A O 1
ATOM 4345 N N . ASN A 1 535 ? 31.933 -5.225 -68.200 1.00 92.88 535 ASN A N 1
ATOM 4346 C CA . ASN A 1 535 ? 32.399 -4.277 -67.187 1.00 92.88 535 ASN A CA 1
ATOM 4347 C C . ASN A 1 535 ? 31.238 -3.453 -66.607 1.00 92.88 535 ASN A C 1
ATOM 4349 O O . ASN A 1 535 ? 31.150 -3.270 -65.396 1.00 92.88 535 ASN A O 1
ATOM 4353 N N . LYS A 1 536 ? 30.307 -2.983 -67.450 1.00 93.19 536 LYS A N 1
ATOM 4354 C CA . LYS A 1 536 ? 29.122 -2.245 -66.985 1.00 93.19 536 LYS A CA 1
ATOM 4355 C C . LYS A 1 536 ? 28.221 -3.110 -66.099 1.00 93.19 536 LYS A C 1
ATOM 4357 O O . LYS A 1 536 ? 27.735 -2.628 -65.078 1.00 93.19 536 LYS A O 1
ATOM 4362 N N . THR A 1 537 ? 28.007 -4.375 -66.462 1.00 92.44 537 THR A N 1
ATOM 4363 C CA . THR A 1 537 ? 27.231 -5.313 -65.639 1.00 92.44 537 THR A CA 1
ATOM 4364 C C . THR A 1 537 ? 27.943 -5.674 -64.338 1.00 92.44 537 THR A C 1
ATOM 4366 O O . THR A 1 537 ? 27.286 -5.781 -63.310 1.00 92.44 537 THR A O 1
ATOM 4369 N N . GLU A 1 538 ? 29.270 -5.801 -64.347 1.00 93.00 538 GLU A N 1
ATOM 4370 C CA . GLU A 1 538 ? 30.070 -6.088 -63.153 1.00 93.00 538 GLU A CA 1
ATOM 4371 C C . GLU A 1 538 ? 30.043 -4.917 -62.163 1.00 93.00 538 GLU A C 1
ATOM 4373 O O . GLU A 1 538 ? 29.861 -5.126 -60.964 1.00 93.00 538 GLU A O 1
ATOM 4378 N N . LEU A 1 539 ? 30.136 -3.679 -62.663 1.00 93.31 539 LEU A N 1
ATOM 4379 C CA . LEU A 1 539 ? 29.945 -2.474 -61.852 1.00 93.31 539 LEU A CA 1
ATOM 4380 C C . LEU A 1 539 ? 28.534 -2.416 -61.256 1.00 93.31 539 LEU A C 1
ATOM 4382 O O . LEU A 1 539 ? 28.388 -2.134 -60.069 1.00 93.31 539 LEU A O 1
ATOM 4386 N N . GLY A 1 540 ? 27.506 -2.731 -62.052 1.00 92.50 540 GLY A N 1
ATOM 4387 C CA . GLY A 1 540 ? 26.130 -2.839 -61.562 1.00 92.50 540 GLY A CA 1
ATOM 4388 C C . GLY A 1 540 ? 25.981 -3.899 -60.467 1.00 92.50 540 GLY A C 1
ATOM 4389 O O . GLY A 1 540 ? 25.347 -3.641 -59.449 1.00 92.50 540 GLY A O 1
ATOM 4390 N N . LEU A 1 541 ? 26.617 -5.062 -60.626 1.00 94.31 541 LEU A N 1
ATOM 4391 C CA . LEU A 1 541 ? 26.597 -6.133 -59.629 1.00 94.31 541 LEU A CA 1
ATOM 4392 C C . LEU A 1 541 ? 27.328 -5.740 -58.339 1.00 94.31 541 LEU A C 1
ATOM 4394 O O . LEU A 1 541 ? 26.868 -6.089 -57.255 1.00 94.31 541 LEU A O 1
ATOM 4398 N N . ARG A 1 542 ? 28.449 -5.015 -58.440 1.00 94.44 542 ARG A N 1
ATOM 4399 C CA . ARG A 1 542 ? 29.170 -4.493 -57.271 1.00 94.44 542 ARG A CA 1
ATOM 4400 C C . ARG A 1 542 ? 28.305 -3.502 -56.496 1.00 94.44 542 ARG A C 1
ATOM 4402 O O . ARG A 1 542 ? 28.150 -3.670 -55.297 1.00 94.44 542 ARG A O 1
ATOM 4409 N N . LEU A 1 543 ? 27.655 -2.571 -57.196 1.00 95.62 543 LEU A N 1
ATOM 4410 C CA . LEU A 1 543 ? 26.726 -1.628 -56.575 1.00 95.62 543 LEU A CA 1
ATOM 4411 C C . LEU A 1 543 ? 25.564 -2.345 -55.872 1.00 95.62 543 LEU A C 1
ATOM 4413 O O . LEU A 1 543 ? 25.222 -1.994 -54.751 1.00 95.62 543 LEU A O 1
ATOM 4417 N N . VAL A 1 544 ? 24.972 -3.364 -56.504 1.00 95.06 544 VAL A N 1
ATOM 4418 C CA . VAL A 1 544 ? 23.907 -4.164 -55.877 1.00 95.06 544 VAL A CA 1
ATOM 4419 C C . VAL A 1 544 ? 24.411 -4.857 -54.612 1.00 95.06 544 VAL A C 1
ATOM 4421 O O . VAL A 1 544 ? 23.715 -4.818 -53.606 1.00 95.06 544 VAL A O 1
ATOM 4424 N N . LYS A 1 545 ? 25.621 -5.433 -54.624 1.00 95.88 545 LYS A N 1
ATOM 4425 C CA . LYS A 1 545 ? 26.223 -6.039 -53.425 1.00 95.88 545 LYS A CA 1
ATOM 4426 C C . LYS A 1 545 ? 26.421 -5.028 -52.299 1.00 95.88 545 LYS A C 1
ATOM 4428 O O . LYS A 1 545 ? 26.070 -5.338 -51.167 1.00 95.88 545 LYS A O 1
ATOM 4433 N N . ASP A 1 546 ? 26.937 -3.841 -52.607 1.00 94.88 546 ASP A N 1
ATOM 4434 C CA . ASP A 1 546 ? 27.146 -2.785 -51.611 1.00 94.88 546 ASP A CA 1
ATOM 4435 C C . ASP A 1 546 ? 25.804 -2.330 -51.008 1.00 94.88 546 ASP A C 1
ATOM 4437 O O . ASP A 1 546 ? 25.694 -2.148 -49.798 1.00 94.88 546 ASP A O 1
ATOM 4441 N N . ILE A 1 547 ? 24.756 -2.222 -51.836 1.00 95.88 547 ILE A N 1
ATOM 4442 C CA . ILE A 1 547 ? 23.392 -1.918 -51.378 1.00 95.88 547 ILE A CA 1
ATOM 4443 C C . ILE A 1 547 ? 22.840 -3.041 -50.492 1.00 95.88 547 ILE A C 1
ATOM 4445 O O . ILE A 1 547 ? 22.236 -2.742 -49.467 1.00 95.88 547 ILE A O 1
ATOM 4449 N N . THR A 1 548 ? 23.032 -4.313 -50.856 1.00 95.00 548 THR A N 1
ATOM 4450 C CA . THR A 1 548 ? 22.574 -5.450 -50.040 1.00 95.00 548 THR A CA 1
ATOM 4451 C C . THR A 1 548 ? 23.267 -5.473 -48.682 1.00 95.00 548 THR A C 1
ATOM 4453 O O . THR A 1 548 ? 22.584 -5.580 -47.673 1.00 95.00 548 THR A O 1
ATOM 4456 N N . LEU A 1 549 ? 24.591 -5.292 -48.641 1.00 95.94 549 LEU A N 1
ATOM 4457 C CA . LEU A 1 549 ? 25.335 -5.234 -47.379 1.00 95.94 549 LEU A CA 1
ATOM 4458 C C . LEU A 1 549 ? 24.861 -4.073 -46.500 1.00 95.94 549 LEU A C 1
ATOM 4460 O O . LEU A 1 549 ? 24.613 -4.257 -45.314 1.00 95.94 549 LEU A O 1
ATOM 4464 N N . HIS A 1 550 ? 24.655 -2.893 -47.091 1.00 96.25 550 HIS A N 1
ATOM 4465 C CA . HIS A 1 550 ? 24.117 -1.757 -46.350 1.00 96.25 550 HIS A CA 1
ATOM 4466 C C . HIS A 1 550 ? 22.692 -2.016 -45.833 1.00 96.25 550 HIS A C 1
ATOM 4468 O O . HIS A 1 550 ? 22.357 -1.606 -44.724 1.00 96.25 550 HIS A O 1
ATOM 4474 N N . ALA A 1 551 ? 21.848 -2.698 -46.611 1.00 96.00 551 ALA A N 1
ATOM 4475 C CA . ALA A 1 551 ? 20.510 -3.082 -46.175 1.00 96.00 551 ALA A CA 1
ATOM 4476 C C . ALA A 1 551 ? 20.556 -4.074 -45.002 1.00 96.00 551 ALA A C 1
ATOM 4478 O O . ALA A 1 551 ? 19.799 -3.897 -44.051 1.00 96.00 551 ALA A O 1
ATOM 4479 N N . ASP A 1 552 ? 21.460 -5.055 -45.032 1.00 95.50 552 ASP A N 1
ATOM 4480 C CA . ASP A 1 552 ? 21.656 -6.014 -43.937 1.00 95.50 552 ASP A CA 1
ATOM 4481 C C . ASP A 1 552 ? 22.137 -5.315 -42.649 1.00 95.50 552 ASP A C 1
ATOM 4483 O O . ASP A 1 552 ? 21.612 -5.585 -41.564 1.00 95.50 552 ASP A O 1
ATOM 4487 N N . ASP A 1 553 ? 23.061 -4.351 -42.757 1.00 95.94 553 ASP A N 1
ATOM 4488 C CA . ASP A 1 553 ? 23.499 -3.523 -41.623 1.00 95.94 553 ASP A CA 1
ATOM 4489 C C . ASP A 1 553 ? 22.329 -2.719 -41.032 1.00 95.94 553 ASP A C 1
ATOM 4491 O O . ASP A 1 553 ? 22.142 -2.662 -39.813 1.00 95.94 553 ASP A O 1
ATOM 4495 N N . VAL A 1 554 ? 21.504 -2.109 -41.893 1.00 96.69 554 VAL A N 1
ATOM 4496 C CA . VAL A 1 554 ? 20.321 -1.343 -41.474 1.00 96.69 554 VAL A CA 1
ATOM 4497 C C . VAL A 1 554 ? 19.275 -2.238 -40.811 1.00 96.69 554 VAL A C 1
ATOM 4499 O O . VAL A 1 554 ? 18.707 -1.838 -39.794 1.00 96.69 554 VAL A O 1
ATOM 4502 N N . LEU A 1 555 ? 19.036 -3.442 -41.332 1.00 96.31 555 LEU A N 1
ATOM 4503 C CA . LEU A 1 555 ? 18.124 -4.413 -40.722 1.00 96.31 555 LEU A CA 1
ATOM 4504 C C . LEU A 1 555 ? 18.627 -4.862 -39.347 1.00 96.31 555 LEU A C 1
ATOM 4506 O O . LEU A 1 555 ? 17.861 -4.858 -38.390 1.00 96.31 555 LEU A O 1
ATOM 4510 N N . THR A 1 556 ? 19.926 -5.128 -39.214 1.00 95.94 556 THR A N 1
ATOM 4511 C CA . THR A 1 556 ? 20.534 -5.499 -37.927 1.00 95.94 556 THR A CA 1
ATOM 4512 C C . THR A 1 556 ? 20.415 -4.368 -36.898 1.00 95.94 556 THR A C 1
ATOM 4514 O O . THR A 1 556 ? 20.108 -4.599 -35.726 1.00 95.94 556 THR A O 1
ATOM 4517 N N . MET A 1 557 ? 20.612 -3.114 -37.323 1.00 96.19 557 MET A N 1
ATOM 4518 C CA . MET A 1 557 ? 20.362 -1.952 -36.463 1.00 96.19 557 MET A CA 1
ATOM 4519 C C . MET A 1 557 ? 18.885 -1.841 -36.067 1.00 96.19 557 MET A C 1
ATOM 4521 O O . MET A 1 557 ? 18.587 -1.514 -34.918 1.00 96.19 557 MET A O 1
ATOM 4525 N N . LEU A 1 558 ? 17.963 -2.117 -36.991 1.00 96.38 558 LEU A N 1
ATOM 4526 C CA . LEU A 1 558 ? 16.529 -2.084 -36.721 1.00 96.38 558 LEU A CA 1
ATOM 4527 C C . LEU A 1 558 ? 16.111 -3.160 -35.709 1.00 96.38 558 LEU A C 1
ATOM 4529 O O . LEU A 1 558 ? 15.344 -2.848 -34.801 1.00 96.38 558 LEU A O 1
ATOM 4533 N N . ASP A 1 559 ? 16.656 -4.373 -35.805 1.00 95.69 559 ASP A N 1
ATOM 4534 C CA . ASP A 1 559 ? 16.418 -5.449 -34.836 1.00 95.69 559 ASP A CA 1
ATOM 4535 C C . ASP A 1 559 ? 16.897 -5.052 -33.432 1.00 95.69 559 ASP A C 1
ATOM 4537 O O . ASP A 1 559 ? 16.186 -5.237 -32.444 1.00 95.69 559 ASP A O 1
ATOM 4541 N N . SER A 1 560 ? 18.069 -4.414 -33.336 1.00 95.25 560 SER A N 1
ATOM 4542 C CA . SER A 1 560 ? 18.569 -3.861 -32.070 1.00 95.25 560 SER A CA 1
ATOM 4543 C C . SER A 1 560 ? 17.616 -2.810 -31.489 1.00 95.25 560 SER A C 1
ATOM 4545 O O . SER A 1 560 ? 17.286 -2.839 -30.301 1.00 95.25 560 SER A O 1
ATOM 4547 N N . VAL A 1 561 ? 17.102 -1.906 -32.328 1.00 95.69 561 VAL A N 1
ATOM 4548 C CA . VAL A 1 561 ? 16.099 -0.916 -31.914 1.00 95.69 561 VAL A CA 1
ATOM 4549 C C . VAL A 1 561 ? 14.803 -1.596 -31.455 1.00 95.69 561 VAL A C 1
ATOM 4551 O O . VAL A 1 561 ? 14.251 -1.202 -30.426 1.00 95.69 561 VAL A O 1
ATOM 4554 N N . ALA A 1 562 ? 14.337 -2.632 -32.155 1.00 94.94 562 ALA A N 1
ATOM 4555 C CA . ALA A 1 562 ? 13.147 -3.393 -31.781 1.00 94.94 562 ALA A CA 1
ATOM 4556 C C . ALA A 1 562 ? 13.300 -4.057 -30.401 1.00 94.94 562 ALA A C 1
ATOM 4558 O O . ALA A 1 562 ? 12.432 -3.882 -29.545 1.00 94.94 562 ALA A O 1
ATOM 4559 N N . LEU A 1 563 ? 14.441 -4.701 -30.129 1.00 95.25 563 LEU A N 1
ATOM 4560 C CA . LEU A 1 563 ? 14.739 -5.293 -28.817 1.00 95.25 563 LEU A CA 1
ATOM 4561 C C . LEU A 1 563 ? 14.723 -4.247 -27.691 1.00 95.25 563 LEU A C 1
ATOM 4563 O O . LEU A 1 563 ? 14.204 -4.497 -26.603 1.00 95.25 563 LEU A O 1
ATOM 4567 N N . ARG A 1 564 ? 15.228 -3.034 -27.951 1.00 95.69 564 ARG A N 1
ATOM 4568 C CA . ARG A 1 564 ? 15.177 -1.924 -26.982 1.00 95.69 564 ARG A CA 1
ATOM 4569 C C . ARG A 1 564 ? 13.750 -1.439 -26.726 1.00 95.69 564 ARG A C 1
ATOM 4571 O O . ARG A 1 564 ? 13.440 -1.040 -25.602 1.00 95.69 564 ARG A O 1
ATOM 4578 N N . PHE A 1 565 ? 12.872 -1.473 -27.729 1.00 94.62 565 PHE A N 1
ATOM 4579 C CA . PHE A 1 565 ? 11.449 -1.173 -27.547 1.00 94.62 565 PHE A CA 1
ATOM 4580 C C . PHE A 1 565 ? 10.728 -2.248 -26.734 1.00 94.62 565 PHE A C 1
ATOM 4582 O O . PHE A 1 565 ? 9.907 -1.904 -25.880 1.00 94.62 565 PHE A O 1
ATOM 4589 N N . GLU A 1 566 ? 11.040 -3.524 -26.953 1.00 94.62 566 GLU A N 1
ATOM 4590 C CA . GLU A 1 566 ? 10.500 -4.627 -26.153 1.00 94.62 566 GLU A CA 1
ATOM 4591 C C . GLU A 1 566 ? 10.929 -4.508 -24.687 1.00 94.62 566 GLU A C 1
ATOM 4593 O O . GLU A 1 566 ? 10.080 -4.547 -23.795 1.00 94.62 566 GLU A O 1
ATOM 4598 N N . GLU A 1 567 ? 12.215 -4.246 -24.433 1.00 95.06 567 GLU A N 1
ATOM 4599 C CA . GLU A 1 567 ? 12.756 -3.999 -23.091 1.00 95.06 567 GLU A CA 1
ATOM 4600 C C . GLU A 1 567 ? 12.058 -2.805 -22.414 1.00 95.06 567 GLU A C 1
ATOM 4602 O O . GLU A 1 567 ? 11.583 -2.907 -21.278 1.00 95.06 567 GLU A O 1
ATOM 4607 N N . CYS A 1 568 ? 11.925 -1.677 -23.123 1.00 93.94 568 CYS A N 1
ATOM 4608 C CA . CYS A 1 568 ? 11.189 -0.512 -22.633 1.00 93.94 568 CYS A CA 1
ATOM 4609 C C . CYS A 1 568 ? 9.741 -0.868 -22.282 1.00 93.94 568 CYS A C 1
ATOM 4611 O O . CYS A 1 568 ? 9.264 -0.520 -21.202 1.00 93.94 568 CYS A O 1
ATOM 4613 N N . THR A 1 569 ? 9.042 -1.573 -23.172 1.00 94.62 569 THR A N 1
ATOM 4614 C CA . THR A 1 569 ? 7.638 -1.959 -22.979 1.00 94.62 569 THR A CA 1
ATOM 4615 C C . THR A 1 569 ? 7.486 -2.884 -21.774 1.00 94.62 569 THR A C 1
ATOM 4617 O O . THR A 1 569 ? 6.603 -2.661 -20.945 1.00 94.62 569 THR A O 1
ATOM 4620 N N . GLY A 1 570 ? 8.387 -3.857 -21.610 1.00 96.12 570 GLY A N 1
ATOM 4621 C CA . GLY A 1 570 ? 8.444 -4.716 -20.427 1.00 96.12 570 GLY A CA 1
ATOM 4622 C C . GLY A 1 570 ? 8.642 -3.917 -19.137 1.00 96.12 570 GLY A C 1
ATOM 4623 O O . GLY A 1 570 ? 7.895 -4.094 -18.173 1.00 96.12 570 GLY A O 1
ATOM 4624 N N . ASN A 1 571 ? 9.575 -2.963 -19.135 1.00 96.19 571 ASN A N 1
ATOM 4625 C CA . ASN A 1 571 ? 9.820 -2.078 -17.993 1.00 96.19 571 ASN A CA 1
ATOM 4626 C C . ASN A 1 571 ? 8.603 -1.198 -17.658 1.00 96.19 571 ASN A C 1
ATOM 4628 O O . ASN A 1 571 ? 8.260 -1.036 -16.482 1.00 96.19 571 ASN A O 1
ATOM 4632 N N . PHE A 1 572 ? 7.915 -0.652 -18.667 1.00 96.31 572 PHE A N 1
ATOM 4633 C CA . PHE A 1 572 ? 6.678 0.110 -18.472 1.00 96.31 572 PHE A CA 1
ATOM 4634 C C . PHE A 1 572 ? 5.565 -0.757 -17.885 1.00 96.31 572 PHE A C 1
ATOM 4636 O O . PHE A 1 572 ? 4.942 -0.353 -16.904 1.00 96.31 572 PHE A O 1
ATOM 4643 N N . LEU A 1 573 ? 5.343 -1.956 -18.424 1.00 96.25 573 LEU A N 1
ATOM 4644 C CA . LEU A 1 573 ? 4.338 -2.890 -17.911 1.00 96.25 573 LEU A CA 1
ATOM 4645 C C . LEU A 1 573 ? 4.636 -3.320 -16.473 1.00 96.25 573 LEU A C 1
ATOM 4647 O O . LEU A 1 573 ? 3.716 -3.397 -15.657 1.00 96.25 573 LEU A O 1
ATOM 4651 N N . ASN A 1 574 ? 5.906 -3.535 -16.129 1.00 96.69 574 ASN A N 1
ATOM 4652 C CA . ASN A 1 574 ? 6.306 -3.866 -14.765 1.00 96.69 574 ASN A CA 1
ATOM 4653 C C . ASN A 1 574 ? 6.037 -2.696 -13.800 1.00 96.69 574 ASN A C 1
ATOM 4655 O O . ASN A 1 574 ? 5.428 -2.879 -12.746 1.00 96.69 574 ASN A O 1
ATOM 4659 N N . ARG A 1 575 ? 6.384 -1.460 -14.190 1.00 97.06 575 ARG A N 1
ATOM 4660 C CA . ARG A 1 575 ? 6.056 -0.251 -13.407 1.00 97.06 575 ARG A CA 1
ATOM 4661 C C . ARG A 1 575 ? 4.550 -0.070 -13.231 1.00 97.06 575 ARG A C 1
ATOM 4663 O O . ARG A 1 575 ? 4.109 0.228 -12.125 1.00 97.06 575 ARG A O 1
ATOM 4670 N N . ILE A 1 576 ? 3.769 -0.272 -14.293 1.00 96.69 576 ILE A N 1
ATOM 4671 C CA . ILE A 1 576 ? 2.302 -0.223 -14.240 1.00 96.69 576 ILE A CA 1
ATOM 4672 C C . ILE A 1 576 ? 1.771 -1.299 -13.288 1.00 96.69 576 ILE A C 1
ATOM 4674 O O . ILE A 1 576 ? 0.910 -1.007 -12.463 1.00 96.69 576 ILE A O 1
ATOM 4678 N N . SER A 1 577 ? 2.310 -2.517 -13.351 1.00 97.19 577 SER A N 1
ATOM 4679 C CA . SER A 1 577 ? 1.909 -3.623 -12.476 1.00 97.19 577 SER A C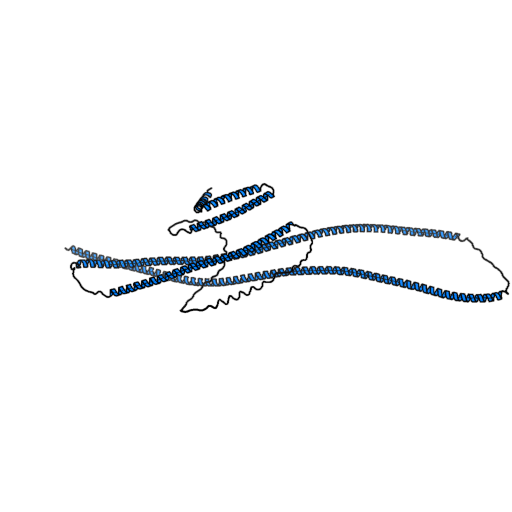A 1
ATOM 4680 C C . SER A 1 577 ? 2.211 -3.315 -11.009 1.00 97.19 577 SER A C 1
ATOM 4682 O O . SER A 1 577 ? 1.335 -3.472 -10.160 1.00 97.19 577 SER A O 1
ATOM 4684 N N . LYS A 1 578 ? 3.403 -2.783 -10.707 1.00 97.44 578 LYS A N 1
ATOM 4685 C CA . LYS A 1 578 ? 3.778 -2.353 -9.353 1.00 97.44 578 LYS A CA 1
ATOM 4686 C C . LYS A 1 578 ? 2.850 -1.252 -8.830 1.00 97.44 578 LYS A C 1
ATOM 4688 O O . LYS A 1 578 ? 2.274 -1.404 -7.756 1.00 97.44 578 LYS A O 1
ATOM 4693 N N . ALA A 1 579 ? 2.631 -0.200 -9.621 1.00 96.44 579 ALA A N 1
ATOM 4694 C CA . ALA A 1 579 ? 1.718 0.886 -9.264 1.00 96.44 579 ALA A CA 1
ATOM 4695 C C . ALA A 1 579 ? 0.270 0.393 -9.080 1.00 96.44 579 ALA A C 1
ATOM 4697 O O . ALA A 1 579 ? -0.443 0.858 -8.194 1.00 96.44 579 ALA A O 1
ATOM 4698 N N . SER A 1 580 ? -0.169 -0.580 -9.884 1.00 95.44 580 SER A N 1
ATOM 4699 C CA . SER A 1 580 ? -1.491 -1.199 -9.756 1.00 95.44 580 SER A CA 1
ATOM 4700 C C . SER A 1 580 ? -1.637 -1.982 -8.447 1.00 95.44 580 SER A C 1
ATOM 4702 O O . SER A 1 580 ? -2.657 -1.854 -7.765 1.00 95.44 580 SER A O 1
ATOM 4704 N N . CYS A 1 581 ? -0.610 -2.741 -8.050 1.00 96.50 581 CYS A N 1
ATOM 4705 C CA . CYS A 1 581 ? -0.579 -3.444 -6.767 1.00 96.50 581 CYS A CA 1
ATOM 4706 C C . CYS A 1 581 ? -0.615 -2.473 -5.579 1.00 96.50 581 CYS A C 1
ATOM 4708 O O . CYS A 1 581 ? -1.411 -2.666 -4.660 1.00 96.50 581 CYS A O 1
ATOM 4710 N N . GLU A 1 582 ? 0.191 -1.410 -5.618 1.00 96.94 582 GLU A N 1
ATOM 4711 C CA . GLU A 1 582 ? 0.198 -0.360 -4.590 1.00 96.94 582 GLU A CA 1
ATOM 4712 C C . GLU A 1 582 ? -1.172 0.328 -4.484 1.00 96.94 582 GLU A C 1
ATOM 4714 O O . GLU A 1 582 ? -1.726 0.449 -3.392 1.00 96.94 582 GLU A O 1
ATOM 4719 N N . LEU A 1 583 ? -1.787 0.681 -5.618 1.00 96.50 583 LEU A N 1
ATOM 4720 C CA . LEU A 1 583 ? -3.125 1.274 -5.650 1.00 96.50 583 LEU A CA 1
ATOM 4721 C C . LEU A 1 583 ? -4.189 0.334 -5.067 1.00 96.50 583 LEU A C 1
ATOM 4723 O O . LEU A 1 583 ? -5.081 0.777 -4.339 1.00 96.50 583 LEU A O 1
ATOM 4727 N N . LYS A 1 584 ? -4.103 -0.968 -5.363 1.00 96.75 584 LYS A N 1
ATOM 4728 C CA . LYS A 1 584 ? -5.010 -1.977 -4.803 1.00 96.75 584 LYS A CA 1
ATOM 4729 C C . LYS A 1 584 ? -4.849 -2.084 -3.289 1.00 96.75 584 LYS A C 1
ATOM 4731 O O . LYS A 1 584 ? -5.852 -2.101 -2.579 1.00 96.75 584 LYS A O 1
ATOM 4736 N N . PHE A 1 585 ? -3.615 -2.063 -2.793 1.00 97.25 585 PHE A N 1
ATOM 4737 C CA . PHE A 1 585 ? -3.348 -2.021 -1.360 1.00 97.25 585 PHE A CA 1
ATOM 4738 C C . PHE A 1 585 ? -3.950 -0.770 -0.705 1.00 97.25 585 PHE A C 1
ATOM 4740 O O . PHE A 1 585 ? -4.670 -0.891 0.286 1.00 97.25 585 PHE A O 1
ATOM 4747 N N . SER A 1 586 ? -3.734 0.421 -1.277 1.00 97.38 586 SER A N 1
ATOM 4748 C CA . SER A 1 586 ? -4.320 1.668 -0.764 1.00 97.38 586 SER A CA 1
ATOM 4749 C C . SER A 1 586 ? -5.849 1.630 -0.759 1.00 97.38 586 SER A C 1
ATOM 4751 O O . SER A 1 586 ? -6.474 2.070 0.207 1.00 97.38 586 SER A O 1
ATOM 4753 N N . LYS A 1 587 ? -6.465 1.058 -1.801 1.00 97.75 587 LYS A N 1
ATOM 4754 C CA . LYS A 1 587 ? -7.917 0.849 -1.870 1.00 97.75 587 LYS A CA 1
ATOM 4755 C C . LYS A 1 587 ? -8.402 -0.060 -0.741 1.00 97.75 587 LYS A C 1
ATOM 4757 O O . LYS A 1 587 ? -9.359 0.286 -0.052 1.00 97.75 587 LYS A O 1
ATOM 4762 N N . ASP A 1 588 ? -7.748 -1.198 -0.532 1.00 97.50 588 ASP A N 1
ATOM 4763 C CA . ASP A 1 588 ? -8.127 -2.154 0.510 1.00 97.50 588 ASP A CA 1
ATOM 4764 C C . ASP A 1 588 ? -7.922 -1.571 1.914 1.00 97.50 588 ASP A C 1
ATOM 4766 O O . ASP A 1 588 ? -8.756 -1.762 2.800 1.00 97.50 588 ASP A O 1
ATOM 4770 N N . TRP A 1 589 ? -6.845 -0.810 2.120 1.00 98.25 589 TRP A N 1
ATOM 4771 C CA . TRP A 1 589 ? -6.601 -0.070 3.356 1.00 98.25 589 TRP A CA 1
ATOM 4772 C 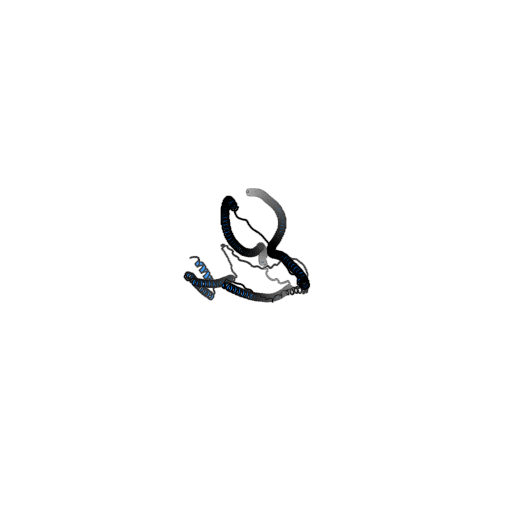C . TRP A 1 589 ? -7.720 0.941 3.641 1.00 98.25 589 TRP A C 1
ATOM 4774 O O . TRP A 1 589 ? -8.300 0.924 4.730 1.00 98.25 589 TRP A O 1
ATOM 4784 N N . ALA A 1 590 ? -8.094 1.752 2.648 1.00 96.50 590 ALA A N 1
ATOM 4785 C CA . ALA A 1 590 ? -9.179 2.722 2.777 1.00 96.50 590 ALA A CA 1
ATOM 4786 C C . ALA A 1 590 ? -10.530 2.039 3.047 1.00 96.50 590 ALA A C 1
ATOM 4788 O O . ALA A 1 590 ? -11.290 2.491 3.901 1.00 96.50 590 ALA A O 1
ATOM 4789 N N . MET A 1 591 ? -10.820 0.914 2.382 1.00 97.50 591 MET A N 1
ATOM 4790 C CA . MET A 1 591 ? -12.039 0.140 2.638 1.00 97.50 591 MET A CA 1
ATOM 4791 C C . MET A 1 591 ? -12.097 -0.389 4.074 1.00 97.50 591 MET A C 1
ATOM 4793 O O . MET A 1 591 ? -13.136 -0.261 4.723 1.00 97.50 591 MET A O 1
ATOM 4797 N N . ARG A 1 592 ? -10.995 -0.944 4.600 1.00 97.25 592 ARG A N 1
ATOM 4798 C CA . ARG A 1 592 ? -10.939 -1.420 5.994 1.00 97.25 592 ARG A CA 1
ATOM 4799 C C . ARG A 1 592 ? -11.144 -0.279 6.987 1.00 97.25 592 ARG A C 1
ATOM 4801 O O . ARG A 1 592 ? -11.949 -0.421 7.903 1.00 97.25 592 ARG A O 1
ATOM 4808 N N . LYS A 1 593 ? -10.477 0.863 6.783 1.00 97.25 593 LYS A N 1
ATOM 4809 C CA . LYS A 1 593 ? -10.641 2.045 7.644 1.00 97.25 593 LYS A CA 1
ATOM 4810 C C . LYS A 1 593 ? -12.058 2.612 7.586 1.00 97.25 593 LYS A C 1
ATOM 4812 O O . LYS A 1 593 ? -12.616 2.902 8.636 1.00 97.25 593 LYS A O 1
ATOM 4817 N N . ASN A 1 594 ? -12.675 2.681 6.408 1.00 97.62 594 ASN A N 1
ATOM 4818 C CA . ASN A 1 594 ? -14.069 3.113 6.277 1.00 97.62 594 ASN A CA 1
ATOM 4819 C C . ASN A 1 594 ? -15.043 2.154 6.971 1.00 97.62 594 ASN A C 1
ATOM 4821 O O . ASN A 1 594 ? -16.003 2.608 7.586 1.00 97.62 594 ASN A O 1
ATOM 4825 N N . LYS A 1 595 ? -14.795 0.839 6.913 1.00 97.88 595 LYS A N 1
ATOM 4826 C CA . LYS A 1 595 ? -15.600 -0.145 7.647 1.00 97.88 595 LYS A CA 1
ATOM 4827 C C . LYS A 1 595 ? -15.456 0.030 9.161 1.00 97.88 595 LYS A C 1
ATOM 4829 O O . LYS A 1 595 ? -16.464 0.059 9.853 1.00 97.88 595 LYS A O 1
ATOM 4834 N N . ALA A 1 596 ? -14.232 0.201 9.661 1.00 97.00 596 ALA A N 1
ATOM 4835 C CA . ALA A 1 596 ? -13.987 0.463 11.079 1.00 97.00 596 ALA A CA 1
ATOM 4836 C C . ALA A 1 596 ? -14.641 1.776 11.540 1.00 97.00 596 ALA A C 1
ATOM 4838 O O . ALA A 1 596 ? -15.306 1.803 12.567 1.00 97.00 596 ALA A O 1
ATOM 4839 N N . LEU A 1 597 ? -14.521 2.844 10.746 1.00 97.25 597 LEU A N 1
ATOM 4840 C CA . LEU A 1 597 ? -15.155 4.130 11.033 1.00 97.25 597 LEU A CA 1
ATOM 4841 C C . LEU A 1 597 ? -16.682 4.019 11.068 1.00 97.25 597 LEU A C 1
ATOM 4843 O O . LEU A 1 597 ? -17.319 4.654 11.902 1.00 97.25 597 LEU A O 1
ATOM 4847 N N . LYS A 1 598 ? -17.266 3.205 10.182 1.00 97.50 598 LYS A N 1
ATOM 4848 C CA . LYS A 1 598 ? -18.699 2.922 10.209 1.00 97.50 598 LYS A CA 1
ATOM 4849 C C . LYS A 1 598 ? -19.101 2.213 11.504 1.00 97.50 598 LYS A C 1
ATOM 4851 O O . LYS A 1 598 ? -20.042 2.666 12.131 1.00 97.50 598 LYS A O 1
ATOM 4856 N N . ASN A 1 599 ? -18.372 1.180 11.924 1.00 97.25 599 ASN A N 1
ATOM 4857 C CA . ASN A 1 599 ? -18.665 0.490 13.183 1.00 97.25 599 ASN A CA 1
ATOM 4858 C C . ASN A 1 599 ? -18.600 1.451 14.381 1.00 97.25 599 ASN A C 1
ATOM 4860 O O . ASN A 1 599 ? -19.533 1.499 15.164 1.00 97.25 599 ASN A O 1
ATOM 4864 N N . VAL A 1 600 ? -17.553 2.281 14.468 1.00 97.88 600 VAL A N 1
ATOM 4865 C CA . VAL A 1 600 ? -17.428 3.290 15.539 1.00 97.88 600 VAL A CA 1
ATOM 4866 C C . VAL A 1 600 ? -18.576 4.300 15.499 1.00 97.88 600 VAL A C 1
ATOM 4868 O O . VAL A 1 600 ? -19.048 4.745 16.541 1.00 97.88 600 VAL A O 1
ATOM 4871 N N . LYS A 1 601 ? -19.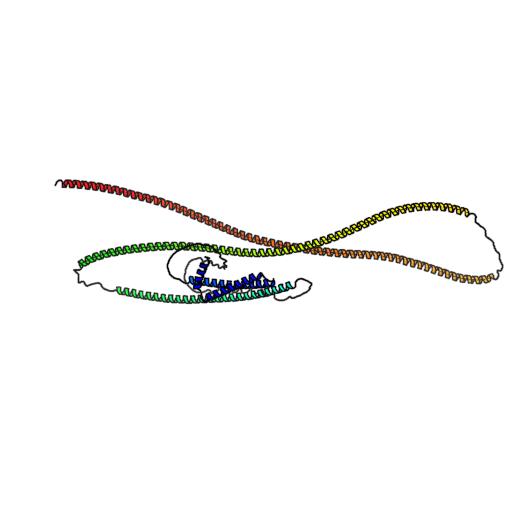033 4.681 14.302 1.00 97.94 601 LYS A N 1
ATOM 4872 C CA . LYS A 1 601 ? -20.206 5.541 14.157 1.00 97.94 601 LYS A CA 1
ATOM 4873 C C . LYS A 1 601 ? -21.472 4.844 14.664 1.00 97.94 601 LYS A C 1
ATOM 4875 O O . LYS A 1 601 ? -22.225 5.466 15.400 1.00 97.94 601 LYS A O 1
ATOM 4880 N N . ASP A 1 602 ? -21.680 3.585 14.292 1.00 97.69 602 ASP A N 1
ATOM 4881 C CA . ASP A 1 602 ? -22.840 2.802 14.721 1.00 97.69 602 ASP A CA 1
ATOM 4882 C C . ASP A 1 602 ? -22.834 2.620 16.262 1.00 97.69 602 ASP A C 1
ATOM 4884 O O . ASP A 1 602 ? -23.875 2.769 16.903 1.00 97.69 602 ASP A O 1
ATOM 4888 N N . ASP A 1 603 ? -21.660 2.408 16.875 1.00 97.50 603 ASP A N 1
ATOM 4889 C CA . ASP A 1 603 ? -21.486 2.365 18.336 1.00 97.50 603 ASP A CA 1
ATOM 4890 C C . ASP A 1 603 ? -21.812 3.718 18.992 1.00 97.50 603 ASP A C 1
ATOM 4892 O O . ASP A 1 603 ? -22.499 3.771 20.014 1.00 97.50 603 ASP A O 1
ATOM 4896 N N . LEU A 1 604 ? -21.354 4.827 18.399 1.00 97.44 604 LEU A N 1
ATOM 4897 C CA . LEU A 1 604 ? -21.658 6.175 18.884 1.00 97.44 604 LEU A CA 1
ATOM 4898 C C . LEU A 1 604 ? -23.159 6.474 18.808 1.00 97.44 604 LEU A C 1
ATOM 4900 O O . LEU A 1 604 ? -23.718 7.004 19.765 1.00 97.44 604 LEU A O 1
ATOM 4904 N N . ASP A 1 605 ? -23.812 6.111 17.704 1.00 97.75 605 ASP A N 1
ATOM 4905 C CA . ASP A 1 605 ? -25.257 6.274 17.528 1.00 97.75 605 ASP A CA 1
ATOM 4906 C C . ASP A 1 605 ? -26.032 5.436 18.571 1.00 97.75 605 ASP A C 1
ATOM 4908 O O . ASP A 1 605 ? -27.028 5.905 19.127 1.00 97.75 605 ASP A O 1
ATOM 4912 N N . CYS A 1 606 ? -25.545 4.236 18.917 1.00 98.06 606 CYS A N 1
ATOM 4913 C CA . CYS A 1 606 ? -26.109 3.417 19.995 1.00 98.06 606 CYS A CA 1
ATOM 4914 C C . CYS A 1 606 ? -25.956 4.078 21.375 1.00 98.06 606 CYS A C 1
ATOM 4916 O O . CYS A 1 606 ? -26.922 4.148 22.137 1.00 98.06 606 CYS A O 1
ATOM 4918 N N . LEU A 1 607 ? -24.767 4.600 21.693 1.00 97.81 607 LEU A N 1
ATOM 4919 C CA . LEU A 1 607 ? -24.514 5.293 22.960 1.00 97.81 607 LEU A CA 1
ATOM 4920 C C . LEU A 1 607 ? -25.340 6.576 23.094 1.00 97.81 607 LEU A C 1
ATOM 4922 O O . LEU A 1 607 ? -25.832 6.867 24.182 1.00 97.81 607 LEU A O 1
ATOM 4926 N N . LEU A 1 608 ? -25.524 7.324 22.004 1.00 97.56 608 LEU A N 1
ATOM 4927 C CA . LEU A 1 608 ? -26.389 8.504 21.989 1.00 97.56 608 LEU A CA 1
ATOM 4928 C C . LEU A 1 608 ? -27.839 8.131 22.322 1.00 97.56 608 LEU A C 1
ATOM 4930 O O . LEU A 1 608 ? -28.441 8.765 23.183 1.00 97.56 608 LEU A O 1
ATOM 4934 N N . ALA A 1 609 ? -28.367 7.053 21.736 1.00 97.12 609 ALA A N 1
ATOM 4935 C CA . ALA A 1 609 ? -29.713 6.577 22.052 1.00 97.12 609 ALA A CA 1
ATOM 4936 C C . ALA A 1 609 ? -29.861 6.137 23.523 1.00 97.12 609 ALA A C 1
ATOM 4938 O O . ALA A 1 609 ? -30.869 6.439 24.161 1.00 97.12 609 ALA A O 1
ATOM 4939 N N . GLN A 1 610 ? -28.851 5.463 24.087 1.00 97.31 610 GLN A N 1
ATOM 4940 C CA . GLN A 1 610 ? -28.846 5.105 25.514 1.00 97.31 610 GLN A CA 1
ATOM 4941 C C . GLN A 1 610 ? -28.818 6.344 26.415 1.00 97.31 610 GLN A C 1
ATOM 4943 O O . GLN A 1 610 ? -29.453 6.364 27.471 1.00 97.31 610 GLN A O 1
ATOM 4948 N N . LEU A 1 611 ? -28.085 7.383 26.011 1.00 97.00 611 LEU A N 1
ATOM 4949 C CA . LEU A 1 611 ? -28.011 8.635 26.753 1.00 97.00 611 LEU A CA 1
ATOM 4950 C C . LEU A 1 611 ? -29.360 9.366 26.752 1.00 97.00 611 LEU A C 1
ATOM 4952 O O . LEU A 1 611 ? -29.784 9.815 27.815 1.00 97.00 611 LEU A O 1
ATOM 4956 N N . ASP A 1 612 ? -30.068 9.393 25.620 1.00 95.81 612 ASP A N 1
ATOM 4957 C CA . ASP A 1 612 ? -31.425 9.952 25.517 1.00 95.81 612 ASP A CA 1
ATOM 4958 C C . ASP A 1 612 ? -32.432 9.200 26.416 1.00 95.81 612 ASP A C 1
ATOM 4960 O O . ASP A 1 612 ? -33.289 9.806 27.074 1.00 95.81 612 ASP A O 1
ATOM 4964 N N . GLU A 1 613 ? -32.324 7.868 26.498 1.00 96.88 613 GLU A N 1
ATOM 4965 C CA . GLU A 1 613 ? -33.153 7.048 27.390 1.00 96.88 613 GLU A CA 1
ATOM 4966 C C . GLU A 1 613 ? -32.854 7.348 28.867 1.00 96.88 613 GLU A C 1
ATOM 4968 O O . GLU A 1 613 ? -33.773 7.558 29.667 1.00 96.88 613 GLU A O 1
ATOM 4973 N N . LYS A 1 614 ? -31.571 7.451 29.231 1.00 96.81 614 LYS A N 1
ATOM 4974 C CA . LYS A 1 614 ? -31.154 7.808 30.594 1.00 96.81 614 LYS A CA 1
ATOM 4975 C C . LYS A 1 614 ? -31.545 9.233 30.965 1.00 96.81 614 LYS A C 1
ATOM 4977 O O . LYS A 1 614 ? -31.961 9.469 32.099 1.00 96.81 614 LYS A O 1
ATOM 4982 N N . GLU A 1 615 ? -31.472 10.178 30.034 1.00 97.38 615 GLU A N 1
ATOM 4983 C CA . GLU A 1 615 ? -31.961 11.541 30.243 1.00 97.38 615 GLU A CA 1
ATOM 4984 C C . GLU A 1 615 ? -33.471 11.544 30.520 1.00 97.38 615 GLU A C 1
ATOM 4986 O O . GLU A 1 615 ? -33.931 12.182 31.472 1.00 97.38 615 GLU A O 1
ATOM 4991 N N . SER A 1 616 ? -34.236 10.746 29.772 1.00 95.62 616 SER A N 1
ATOM 4992 C CA . SER A 1 616 ? -35.675 10.564 29.994 1.00 95.62 616 SER A CA 1
ATOM 4993 C C . SER A 1 616 ? -35.982 9.958 31.372 1.00 95.62 616 SER A C 1
ATOM 4995 O O . SER A 1 616 ? -36.872 10.431 32.084 1.00 95.62 616 SER A O 1
ATOM 4997 N N . GLU A 1 617 ? -35.214 8.953 31.796 1.00 97.44 617 GLU A N 1
ATOM 4998 C CA . GLU A 1 617 ? -35.328 8.335 33.121 1.00 97.44 617 GLU A CA 1
ATOM 4999 C C . GLU A 1 617 ? -35.023 9.340 34.251 1.00 97.44 617 GLU A C 1
ATOM 5001 O O . GLU A 1 617 ? -35.768 9.438 35.232 1.00 97.44 617 GLU A O 1
ATOM 5006 N N . ILE A 1 618 ? -33.978 10.159 34.091 1.00 96.56 618 ILE A N 1
ATOM 5007 C CA . ILE A 1 618 ? -33.632 11.232 35.034 1.00 96.56 618 ILE A CA 1
ATOM 5008 C C . ILE A 1 618 ? -34.779 12.240 35.162 1.00 96.56 618 ILE A C 1
ATOM 5010 O O . ILE A 1 618 ? -35.081 12.682 36.275 1.00 96.56 618 ILE A O 1
ATOM 5014 N N . LEU A 1 619 ? -35.440 12.604 34.060 1.00 96.44 619 LEU A N 1
ATOM 5015 C CA . LEU A 1 619 ? -36.594 13.507 34.094 1.00 96.44 619 LEU A CA 1
ATOM 5016 C C . LEU A 1 619 ? -37.762 12.911 34.891 1.00 96.44 619 LEU A C 1
ATOM 5018 O O . LEU A 1 619 ? -38.352 13.612 35.718 1.00 96.44 619 LEU A O 1
ATOM 5022 N N . LEU A 1 620 ? -38.044 11.615 34.731 1.00 97.06 620 LEU A N 1
ATOM 5023 C CA . LEU A 1 620 ? -39.070 10.920 35.516 1.00 97.06 620 LEU A CA 1
ATOM 5024 C C . LEU A 1 620 ? -38.733 10.890 37.012 1.00 97.06 620 LEU A C 1
ATOM 5026 O O . LEU A 1 620 ? -39.601 11.141 37.856 1.00 97.06 620 LEU A O 1
ATOM 5030 N N . TYR A 1 621 ? -37.475 10.613 37.364 1.00 96.56 621 TYR A N 1
ATOM 5031 C CA . TYR A 1 621 ? -37.036 10.661 38.758 1.00 96.56 621 TYR A CA 1
ATOM 5032 C C . TYR A 1 621 ? -37.128 12.073 39.337 1.00 96.56 621 TYR A C 1
ATOM 5034 O O . TYR A 1 621 ? -37.629 12.227 40.451 1.00 96.56 621 TYR A O 1
ATOM 5042 N N . ARG A 1 622 ? -36.734 13.107 38.583 1.00 96.50 622 ARG A N 1
ATOM 5043 C CA . ARG A 1 622 ? -36.894 14.511 38.995 1.00 96.50 622 ARG A CA 1
ATOM 5044 C C . ARG A 1 622 ? -38.353 14.856 39.273 1.00 96.50 622 ARG A C 1
ATOM 5046 O O . ARG A 1 622 ? -38.638 15.474 40.296 1.00 96.50 622 ARG A O 1
ATOM 5053 N N . GLU A 1 623 ? -39.282 14.423 38.423 1.00 97.12 623 GLU A N 1
ATOM 5054 C CA . GLU A 1 623 ? -40.713 14.652 38.643 1.00 97.12 623 GLU A CA 1
ATOM 5055 C C . GLU A 1 623 ? -41.217 13.941 39.912 1.00 97.12 623 GLU A C 1
ATOM 5057 O O . GLU A 1 623 ? -41.964 14.521 40.705 1.00 97.12 623 GLU A O 1
ATOM 5062 N N . ARG A 1 624 ? -40.793 12.692 40.145 1.00 97.06 624 ARG A N 1
ATOM 5063 C CA . ARG A 1 624 ? -41.163 11.935 41.351 1.00 97.06 624 ARG A CA 1
ATOM 5064 C C . ARG A 1 624 ? -40.625 12.588 42.623 1.00 97.06 624 ARG A C 1
ATOM 5066 O O . ARG A 1 624 ? -41.376 12.723 43.590 1.00 97.06 624 ARG A O 1
ATOM 5073 N N . VAL A 1 625 ? -39.359 13.006 42.610 1.00 97.00 625 VAL A N 1
ATOM 5074 C CA . VAL A 1 625 ? -38.727 13.730 43.720 1.00 97.00 625 VAL A CA 1
ATOM 5075 C C . VAL A 1 625 ? -39.505 15.009 44.001 1.00 97.00 625 VAL A C 1
ATOM 5077 O O . VAL A 1 625 ? -39.965 15.190 45.125 1.00 97.00 625 VAL A O 1
ATOM 5080 N N . TRP A 1 626 ? -39.787 15.813 42.974 1.00 97.88 626 TRP A N 1
ATOM 5081 C CA . TRP A 1 626 ? -40.563 17.045 43.117 1.00 97.88 626 TRP A CA 1
ATOM 5082 C C . TRP A 1 626 ? -41.947 16.810 43.751 1.00 97.88 626 TRP A C 1
ATOM 5084 O O . TRP A 1 626 ? -42.339 17.515 44.683 1.00 97.88 626 TRP A O 1
ATOM 5094 N N . LYS A 1 627 ? -42.678 15.770 43.317 1.00 97.19 627 LYS A N 1
ATOM 5095 C CA . LYS A 1 627 ? -43.971 15.390 43.923 1.00 97.19 627 LYS A CA 1
ATOM 5096 C C . LYS A 1 627 ? -43.826 15.022 45.403 1.00 97.19 627 LYS A C 1
ATOM 5098 O O . LYS A 1 627 ? -44.652 15.434 46.219 1.00 97.19 627 LYS A O 1
ATOM 5103 N N . SER A 1 628 ? -42.791 14.259 45.755 1.00 94.12 628 SER A N 1
ATOM 5104 C CA . SER A 1 628 ? -42.537 13.849 47.141 1.00 94.12 628 SER A CA 1
ATOM 5105 C C . SER A 1 628 ? -42.126 15.020 48.039 1.00 94.12 628 SER A C 1
ATOM 5107 O O . SER A 1 628 ? -42.664 15.154 49.135 1.00 94.12 628 SER A O 1
ATOM 5109 N N . GLU A 1 629 ? -41.277 15.927 47.551 1.00 95.88 629 GLU A N 1
ATOM 5110 C CA . GLU A 1 629 ? -40.889 17.155 48.250 1.00 95.88 629 GLU A CA 1
ATOM 5111 C C . GLU A 1 629 ? -42.100 18.049 48.520 1.00 95.88 629 GLU A C 1
ATOM 5113 O O . GLU A 1 629 ? -42.253 18.588 49.618 1.00 95.88 629 GLU A O 1
ATOM 5118 N N . ASN A 1 630 ? -43.006 18.178 47.544 1.00 96.88 630 ASN A N 1
ATOM 5119 C CA . ASN A 1 630 ? -44.236 18.934 47.742 1.00 96.88 630 ASN A CA 1
ATOM 5120 C C . ASN A 1 630 ? -45.127 18.288 48.814 1.00 96.88 630 ASN A C 1
ATOM 5122 O O . ASN A 1 630 ? -45.701 18.992 49.645 1.00 96.88 630 ASN A O 1
ATOM 5126 N N . LYS A 1 631 ? -45.195 16.949 48.857 1.00 97.31 631 LYS A N 1
ATOM 5127 C CA . LYS A 1 631 ? -45.964 16.250 49.890 1.00 97.31 631 LYS A CA 1
ATOM 5128 C C . LYS A 1 631 ? -45.359 16.407 51.282 1.00 97.31 631 LYS A C 1
ATOM 5130 O O . LYS A 1 631 ? -46.103 16.620 52.237 1.00 97.31 631 LYS A O 1
ATOM 5135 N N . ILE A 1 632 ? -44.033 16.346 51.394 1.00 95.38 632 ILE A N 1
ATOM 5136 C CA . ILE A 1 632 ? -43.314 16.622 52.644 1.00 95.38 632 ILE A CA 1
ATOM 5137 C C . ILE A 1 632 ? -43.647 18.035 53.128 1.00 95.38 632 ILE A C 1
ATOM 5139 O O . ILE A 1 632 ? -44.043 18.197 54.276 1.00 95.38 632 ILE A O 1
ATOM 5143 N N . ARG A 1 633 ? -43.614 19.036 52.241 1.00 96.50 633 ARG A N 1
ATOM 5144 C CA . ARG A 1 633 ? -43.961 20.425 52.580 1.00 96.50 633 ARG A CA 1
ATOM 5145 C C . ARG A 1 633 ? -45.392 20.574 53.118 1.00 96.50 633 ARG A C 1
ATOM 5147 O O . ARG A 1 633 ? -45.620 21.340 54.052 1.00 96.50 633 ARG A O 1
ATOM 5154 N N . GLU A 1 634 ? -46.363 19.852 52.554 1.00 96.81 634 GLU A N 1
ATOM 5155 C CA . GLU A 1 634 ? -47.740 19.819 53.077 1.00 96.81 634 GLU A CA 1
ATOM 5156 C C . GLU A 1 634 ? -47.818 19.176 54.466 1.00 96.81 634 GLU A C 1
ATOM 5158 O O . GLU A 1 634 ? -48.479 19.709 55.358 1.00 96.81 634 GLU A O 1
ATOM 5163 N N . LEU A 1 635 ? -47.148 18.034 54.652 1.00 94.94 635 LEU A N 1
ATOM 5164 C CA . LEU A 1 635 ? -47.106 17.331 55.935 1.00 94.94 635 LEU A CA 1
ATOM 5165 C C . LEU A 1 635 ? -46.444 18.196 57.016 1.00 94.94 635 LEU A C 1
ATOM 5167 O O . LEU A 1 635 ? -46.997 18.327 58.103 1.00 94.94 635 LEU A O 1
ATOM 5171 N N . GLU A 1 636 ? -45.321 18.846 56.706 1.00 96.56 636 GLU A N 1
ATOM 5172 C CA . GLU A 1 636 ? -44.640 19.791 57.599 1.00 96.56 636 GLU A CA 1
ATOM 5173 C C . GLU A 1 636 ? -45.557 20.940 58.025 1.00 96.56 636 GLU A C 1
ATOM 5175 O O . GLU A 1 636 ? -45.552 21.337 59.190 1.00 96.56 636 GLU A O 1
ATOM 5180 N N . LYS A 1 637 ? -46.370 21.469 57.101 1.00 97.69 637 LYS A N 1
ATOM 5181 C CA . LYS A 1 637 ? -47.349 22.512 57.421 1.00 97.69 637 LYS A CA 1
ATOM 5182 C C . LYS A 1 637 ? -48.421 21.998 58.386 1.00 97.69 637 LYS A C 1
ATOM 5184 O O . LYS A 1 637 ? -48.697 22.662 59.379 1.00 97.69 637 LYS A O 1
ATOM 5189 N N . MET A 1 638 ? -48.982 20.814 58.133 1.00 95.94 638 MET A N 1
ATOM 5190 C CA . MET A 1 638 ? -49.986 20.220 59.025 1.00 95.94 638 MET A CA 1
ATOM 5191 C C . MET A 1 638 ? -49.426 19.909 60.415 1.00 95.94 638 MET A C 1
ATOM 5193 O O . MET A 1 638 ? -50.130 20.094 61.404 1.00 95.94 638 MET A O 1
ATOM 5197 N N . VAL A 1 639 ? -48.175 19.446 60.506 1.00 95.88 639 VAL A N 1
ATOM 5198 C CA . VAL A 1 639 ? -47.504 19.217 61.794 1.00 95.88 639 VAL A CA 1
ATOM 5199 C C . VAL A 1 639 ? -47.362 20.532 62.556 1.00 95.88 639 VAL A C 1
ATOM 5201 O O . VAL A 1 639 ? -47.784 20.597 63.705 1.00 95.88 639 VAL A O 1
ATOM 5204 N N . LYS A 1 640 ? -46.897 21.606 61.903 1.00 96.81 640 LYS A N 1
ATOM 5205 C CA . LYS A 1 640 ? -46.813 22.936 62.532 1.00 96.81 640 LYS A CA 1
ATOM 5206 C C . LYS A 1 640 ? -48.167 23.431 63.043 1.00 96.81 640 LYS A C 1
ATOM 5208 O O . LYS A 1 640 ? -48.257 23.857 64.187 1.00 96.81 640 LYS A O 1
ATOM 5213 N N . GLU A 1 641 ? -49.226 23.320 62.240 1.00 96.19 641 GLU A N 1
ATOM 5214 C CA . GLU A 1 641 ? -50.586 23.708 62.650 1.00 96.19 641 GLU A CA 1
ATOM 5215 C C . GLU A 1 641 ? -51.084 22.885 63.857 1.00 96.19 641 GLU A C 1
ATOM 5217 O O . GLU A 1 641 ? -51.748 23.412 64.752 1.00 96.19 641 GLU A O 1
ATOM 5222 N N . LYS A 1 642 ? -50.757 21.586 63.912 1.00 95.75 642 LYS A N 1
ATOM 5223 C CA . LYS A 1 642 ? -51.089 20.712 65.049 1.00 95.75 642 LYS A CA 1
ATOM 5224 C C . LYS A 1 642 ? -50.305 21.075 66.305 1.00 95.75 642 LYS A C 1
ATOM 5226 O O . LYS A 1 642 ? -50.910 21.121 67.373 1.00 95.75 642 LYS A O 1
ATOM 5231 N N . ASP A 1 643 ? -49.010 21.344 66.180 1.00 95.88 643 ASP A N 1
ATOM 5232 C CA . ASP A 1 643 ? -48.151 21.751 67.294 1.00 95.88 643 ASP A CA 1
ATOM 5233 C C . ASP A 1 643 ? -48.607 23.096 67.877 1.00 95.88 643 ASP A C 1
ATOM 5235 O O . ASP A 1 643 ? -48.756 23.220 69.092 1.00 95.88 643 ASP A O 1
ATOM 5239 N N . GLU A 1 644 ? -48.931 24.074 67.024 1.00 95.69 644 GLU A N 1
ATOM 5240 C CA . GLU A 1 644 ? -49.531 25.351 67.437 1.00 95.69 644 GLU A CA 1
ATOM 5241 C C . GLU A 1 644 ? -50.865 25.138 68.171 1.00 95.69 644 GLU A C 1
ATOM 5243 O O . GLU A 1 644 ? -51.096 25.723 69.233 1.00 95.69 644 GLU A O 1
ATOM 5248 N N . GLY A 1 645 ? -51.723 24.247 67.659 1.00 94.75 645 GLY A N 1
ATOM 5249 C CA . GLY A 1 645 ? -52.971 23.864 68.321 1.00 94.75 645 GLY A CA 1
ATOM 5250 C C . GLY A 1 645 ? -52.759 23.189 69.683 1.00 94.75 645 GLY A C 1
ATOM 5251 O O . GLY A 1 645 ? -53.491 23.477 70.631 1.00 94.75 645 GLY A O 1
ATOM 5252 N N . MET A 1 646 ? -51.748 22.324 69.816 1.00 94.44 646 MET A N 1
ATOM 5253 C CA . MET A 1 646 ? -51.390 21.705 71.097 1.00 94.44 646 MET A CA 1
ATOM 5254 C C . MET A 1 646 ? -50.891 22.738 72.104 1.00 94.44 646 MET A C 1
ATOM 5256 O O . MET A 1 646 ? -51.347 22.721 73.245 1.00 94.44 646 MET A O 1
ATOM 5260 N N . VAL A 1 647 ? -50.017 23.660 71.691 1.00 94.06 647 VAL A N 1
ATOM 5261 C CA . VAL A 1 647 ? -49.543 24.753 72.557 1.00 94.06 647 VAL A CA 1
ATOM 5262 C C . VAL A 1 647 ? -50.718 25.613 73.031 1.00 94.06 647 VAL A C 1
ATOM 5264 O O . VAL A 1 647 ? -50.771 25.981 74.206 1.00 94.06 647 VAL A O 1
ATOM 5267 N N . GLY A 1 648 ? -51.693 25.876 72.155 1.00 94.44 648 GLY A N 1
ATOM 5268 C CA . GLY A 1 648 ? -52.947 26.540 72.518 1.00 94.44 648 GLY A CA 1
ATOM 5269 C C . GLY A 1 648 ? -53.724 25.787 73.603 1.00 94.44 648 GLY A C 1
ATOM 5270 O O . GLY A 1 648 ? -54.041 26.362 74.642 1.00 94.44 648 GLY A O 1
ATOM 5271 N N . LEU A 1 649 ? -53.961 24.484 73.416 1.00 94.56 649 LEU A N 1
ATOM 5272 C CA . LEU A 1 649 ? -54.648 23.635 74.403 1.00 94.56 649 LEU A CA 1
ATOM 5273 C C . LEU A 1 649 ? -53.892 23.529 75.732 1.00 94.56 649 LEU A C 1
ATOM 5275 O O . LEU A 1 649 ? -54.504 23.460 76.799 1.00 94.56 649 LEU A O 1
ATOM 5279 N N . GLU A 1 650 ? -52.563 23.476 75.695 1.00 94.06 650 GLU A N 1
ATOM 5280 C CA . GLU A 1 650 ? -51.756 23.519 76.908 1.00 94.06 650 GLU A CA 1
ATOM 5281 C C . GLU A 1 650 ? -51.947 24.832 77.661 1.00 94.06 650 GLU A C 1
ATOM 5283 O O . GLU A 1 650 ? -52.060 24.814 78.886 1.00 94.06 650 GLU A O 1
ATOM 5288 N N . GLU A 1 651 ? -52.008 25.959 76.953 1.00 95.06 651 GLU A N 1
ATOM 5289 C CA . GLU A 1 651 ? -52.251 27.257 77.574 1.00 95.06 651 GLU A CA 1
ATOM 5290 C C . GLU A 1 651 ? -53.665 27.354 78.152 1.00 95.06 651 GLU A C 1
ATOM 5292 O O . GLU A 1 651 ? -53.828 27.819 79.279 1.00 95.06 651 GLU A O 1
ATOM 5297 N N . GLU A 1 652 ? -54.675 26.826 77.456 1.00 95.62 652 GLU A N 1
ATOM 5298 C CA . GLU A 1 652 ? -56.039 26.701 77.984 1.00 95.62 652 GLU A CA 1
ATOM 5299 C C . GLU A 1 652 ? -56.082 25.839 79.253 1.00 95.62 652 GLU A C 1
ATOM 5301 O O . GLU A 1 652 ? -56.713 26.219 80.241 1.00 95.62 652 GLU A O 1
ATOM 5306 N N . LYS A 1 653 ? -55.367 24.704 79.280 1.00 97.00 653 LYS A N 1
ATOM 5307 C CA . LYS A 1 653 ? -55.226 23.878 80.491 1.00 97.00 653 LYS A CA 1
ATOM 5308 C C . LYS A 1 653 ? -54.524 24.642 81.611 1.00 97.00 653 LYS A C 1
ATOM 5310 O O . LYS A 1 653 ? -54.981 24.585 82.754 1.00 97.00 653 LYS A O 1
ATOM 5315 N N . ARG A 1 654 ? -53.433 25.358 81.309 1.00 96.56 654 ARG A N 1
ATOM 5316 C CA . ARG A 1 654 ? -52.720 26.203 82.282 1.00 96.56 654 ARG A CA 1
ATOM 5317 C C . ARG A 1 654 ? -53.645 27.281 82.849 1.00 96.56 654 ARG A C 1
ATOM 5319 O O . ARG A 1 654 ? -53.642 27.494 84.058 1.00 96.56 654 ARG A O 1
ATOM 5326 N N . GLU A 1 655 ? -54.465 27.920 82.022 1.00 96.56 655 GLU A N 1
ATOM 5327 C CA . GLU A 1 655 ? -55.447 28.923 82.446 1.00 96.56 655 GLU A CA 1
ATOM 5328 C C . GLU A 1 655 ? -56.589 28.312 83.276 1.00 96.56 655 GLU A C 1
ATOM 5330 O O . GLU A 1 655 ? -56.921 28.842 84.333 1.00 96.56 655 GLU A O 1
ATOM 5335 N N . ALA A 1 656 ? -57.136 27.157 82.891 1.00 96.56 656 ALA A N 1
ATOM 5336 C CA . ALA A 1 656 ? -58.151 26.457 83.683 1.00 96.56 656 ALA A CA 1
ATOM 5337 C C . ALA A 1 656 ? -57.626 26.072 85.079 1.00 96.56 656 ALA A C 1
ATOM 5339 O O . ALA A 1 656 ? -58.325 26.235 86.082 1.00 96.56 656 ALA A O 1
ATOM 5340 N N . ILE A 1 657 ? -56.369 25.618 85.165 1.00 96.25 657 ILE A N 1
ATOM 5341 C CA . ILE A 1 657 ? -55.692 25.365 86.444 1.00 96.25 657 ILE A CA 1
ATOM 5342 C C . ILE A 1 657 ? -55.561 26.668 87.245 1.00 96.25 657 ILE A C 1
ATOM 5344 O O . ILE A 1 657 ? -55.895 26.678 88.429 1.00 96.25 657 ILE A O 1
ATOM 5348 N N . ARG A 1 658 ? -55.137 27.778 86.618 1.00 97.31 658 ARG A N 1
ATOM 5349 C CA . ARG A 1 658 ? -55.069 29.099 87.273 1.00 97.31 658 ARG A CA 1
ATOM 5350 C C . ARG A 1 658 ? -56.427 29.515 87.850 1.00 97.31 658 ARG A C 1
ATOM 5352 O O . ARG A 1 658 ? -56.493 29.909 89.014 1.00 97.31 658 ARG A O 1
ATOM 5359 N N . GLN A 1 659 ? -57.507 29.365 87.085 1.00 97.00 659 GLN A N 1
ATOM 5360 C CA . GLN A 1 659 ? -58.872 29.681 87.523 1.00 97.00 659 GLN A CA 1
ATOM 5361 C C . GLN A 1 659 ? -59.329 28.807 88.699 1.00 97.00 659 GLN A C 1
ATOM 5363 O O . GLN A 1 659 ? -59.884 29.323 89.673 1.00 97.00 659 GLN A O 1
ATOM 5368 N N . LEU A 1 660 ? -59.057 27.498 88.653 1.00 96.50 660 LEU A N 1
ATOM 5369 C CA . LEU A 1 660 ? -59.354 26.581 89.756 1.00 96.50 660 LEU A CA 1
ATOM 5370 C C . LEU A 1 660 ? -58.588 26.950 91.031 1.00 96.50 660 LEU A C 1
ATOM 5372 O O . LEU A 1 660 ? -59.183 26.948 92.108 1.00 96.50 660 LEU A O 1
ATOM 5376 N N . CYS A 1 661 ? -57.306 27.309 90.924 1.00 95.81 661 CYS A N 1
ATOM 5377 C CA . CYS A 1 661 ? -56.513 27.772 92.065 1.00 95.81 661 CYS A CA 1
ATOM 5378 C C . CYS A 1 661 ? -57.139 29.010 92.724 1.00 95.81 661 CYS A C 1
ATOM 5380 O O . CYS A 1 661 ? -57.350 29.007 93.936 1.00 95.81 661 CYS A O 1
ATOM 5382 N N . VAL A 1 662 ? -57.534 30.020 91.935 1.00 96.50 662 VAL A N 1
ATOM 5383 C CA . VAL A 1 662 ? -58.223 31.224 92.446 1.00 96.50 662 VAL A CA 1
ATOM 5384 C C . VAL A 1 662 ? -59.520 30.858 93.175 1.00 96.50 662 VAL A C 1
ATOM 5386 O O . VAL A 1 662 ? -59.823 31.401 94.239 1.00 96.50 662 VAL A O 1
ATOM 5389 N N . TRP A 1 663 ? -60.289 29.912 92.631 1.00 96.19 663 TRP A N 1
ATOM 5390 C CA . TRP A 1 663 ? -61.538 29.457 93.240 1.00 96.19 663 TRP A CA 1
ATOM 5391 C C . TRP A 1 663 ? -61.308 28.709 94.562 1.00 96.19 663 TRP A C 1
ATOM 5393 O O . TRP A 1 663 ? -62.011 28.954 95.546 1.00 96.19 663 TRP A O 1
ATOM 5403 N N . ILE A 1 664 ? -60.297 27.836 94.614 1.00 95.50 664 ILE A N 1
ATOM 5404 C CA . ILE A 1 664 ? -59.881 27.139 95.838 1.00 95.50 664 ILE A CA 1
ATOM 5405 C C . ILE A 1 664 ? -59.462 28.151 96.911 1.00 95.50 664 ILE A C 1
ATOM 5407 O O . ILE A 1 664 ? -59.909 28.038 98.054 1.00 95.50 664 ILE A O 1
ATOM 5411 N N . ASP A 1 665 ? -58.662 29.159 96.559 1.00 95.12 665 ASP A N 1
ATOM 5412 C CA . ASP A 1 665 ? -58.199 30.189 97.495 1.00 95.12 665 ASP A CA 1
ATOM 5413 C C . ASP A 1 665 ? -59.345 31.065 98.020 1.00 95.12 665 ASP A C 1
ATOM 5415 O O . ASP A 1 665 ? -59.375 31.400 99.211 1.00 95.12 665 ASP A O 1
ATOM 5419 N N . TYR A 1 666 ? -60.343 31.364 97.181 1.00 95.75 666 TYR A N 1
ATOM 5420 C CA . TYR A 1 666 ? -61.578 32.026 97.608 1.00 95.75 666 TYR A CA 1
ATOM 5421 C C . TYR A 1 666 ? -62.330 31.196 98.659 1.00 95.75 666 TYR A C 1
ATOM 5423 O O . TYR A 1 666 ? -62.683 31.709 99.726 1.00 95.75 666 TYR A O 1
ATOM 5431 N N . HIS A 1 667 ? -62.551 29.903 98.394 1.00 94.38 667 HIS A N 1
ATOM 5432 C CA . HIS A 1 667 ? -63.258 29.020 99.329 1.00 94.38 667 HIS A CA 1
ATOM 5433 C C . HIS A 1 667 ? -62.480 28.765 100.609 1.00 94.38 667 HIS A C 1
ATOM 5435 O O . HIS A 1 667 ? -63.093 28.714 101.677 1.00 94.38 667 HIS A O 1
ATOM 5441 N N . ARG A 1 668 ? -61.149 28.653 100.537 1.00 93.94 668 ARG A N 1
ATOM 5442 C CA . ARG A 1 668 ? -60.281 28.583 101.721 1.00 93.94 668 ARG A CA 1
ATOM 5443 C C . ARG A 1 668 ? -60.414 29.844 102.563 1.00 93.94 668 ARG A C 1
ATOM 5445 O O . ARG A 1 668 ? -60.782 29.740 103.726 1.00 93.94 668 ARG A O 1
ATOM 5452 N N . SER A 1 669 ? -60.259 31.022 101.959 1.00 94.00 669 SER A N 1
ATOM 5453 C CA . SER A 1 669 ? -60.392 32.313 102.652 1.00 94.00 669 SER A CA 1
ATOM 5454 C C . SER A 1 669 ? -61.768 32.489 103.302 1.00 94.00 669 SER A C 1
ATOM 5456 O O . SER A 1 669 ? -61.879 32.936 104.444 1.00 94.00 669 SER A O 1
ATOM 5458 N N . ARG A 1 670 ? -62.839 32.101 102.599 1.00 93.12 670 ARG A N 1
ATOM 5459 C CA . ARG A 1 670 ? -64.216 32.150 103.110 1.00 93.12 670 ARG A CA 1
ATOM 5460 C C . ARG A 1 670 ? -64.453 31.135 104.232 1.00 93.12 670 ARG A C 1
ATOM 5462 O O . ARG A 1 670 ? -65.112 31.463 105.217 1.00 93.12 670 ARG A O 1
ATOM 5469 N N . SER A 1 671 ? -63.904 29.929 104.108 1.00 91.12 671 SER A N 1
ATOM 5470 C CA . SER A 1 671 ? -63.966 28.899 105.151 1.00 91.12 671 SER A CA 1
ATOM 5471 C C . SER A 1 671 ? -63.202 29.329 106.398 1.00 91.12 671 SER A C 1
ATOM 5473 O O . SER A 1 671 ? -63.737 29.216 107.497 1.00 91.12 671 SER A O 1
ATOM 5475 N N . ASP A 1 672 ? -62.004 29.891 106.244 1.00 91.94 672 ASP A N 1
ATOM 5476 C CA . ASP A 1 672 ? -61.207 30.437 107.342 1.00 91.94 672 ASP A CA 1
ATOM 5477 C C . ASP A 1 672 ? -61.913 31.619 108.012 1.00 91.94 672 ASP A C 1
ATOM 5479 O O . ASP A 1 672 ? -61.928 31.708 109.240 1.00 91.94 672 ASP A O 1
ATOM 5483 N N . TYR A 1 673 ? -62.581 32.480 107.236 1.00 92.31 673 TYR A N 1
ATOM 5484 C CA . TYR A 1 673 ? -63.436 33.544 107.763 1.00 92.31 673 TYR A CA 1
ATOM 5485 C C . TYR A 1 673 ? -64.580 32.990 108.627 1.00 92.31 673 TYR A C 1
ATOM 5487 O O . TYR A 1 673 ? -64.757 33.430 109.765 1.00 92.31 673 TYR A O 1
ATOM 5495 N N . TYR A 1 674 ? -65.326 31.993 108.137 1.00 90.81 674 TYR A N 1
ATOM 5496 C CA . TYR A 1 674 ? -66.399 31.362 108.914 1.00 90.81 674 TYR A CA 1
ATOM 5497 C C . TYR A 1 674 ? -65.876 30.605 110.132 1.00 90.81 674 TYR A C 1
ATOM 5499 O O . TYR A 1 674 ? -66.456 30.701 111.213 1.00 90.81 674 TYR A O 1
ATOM 5507 N N . LYS A 1 675 ? -64.756 29.895 109.993 1.00 89.31 675 LYS A N 1
ATOM 5508 C CA . LYS A 1 675 ? -64.089 29.198 111.092 1.00 89.31 675 LYS A CA 1
ATOM 5509 C C . LYS A 1 675 ? -63.668 30.193 112.172 1.00 89.31 675 LYS A C 1
ATOM 5511 O O . LYS A 1 675 ? -63.965 29.966 113.341 1.00 89.31 675 LYS A O 1
ATOM 5516 N N . LYS A 1 676 ? -63.064 31.326 111.797 1.00 89.56 676 LYS A N 1
ATOM 5517 C CA . LYS A 1 676 ? -62.706 32.415 112.719 1.00 89.56 676 LYS A CA 1
ATOM 5518 C C . LYS A 1 676 ? -63.935 33.010 113.408 1.00 89.56 676 LYS A C 1
ATOM 5520 O O . LYS A 1 676 ? -63.928 33.134 114.626 1.00 89.56 676 LYS A O 1
ATOM 5525 N N . MET A 1 677 ? -65.009 33.288 112.666 1.00 85.31 677 MET A N 1
ATOM 5526 C CA . MET A 1 677 ? -66.276 33.763 113.236 1.00 85.31 677 MET A CA 1
ATOM 5527 C C . MET A 1 677 ? -66.851 32.772 114.264 1.00 85.31 677 MET A C 1
ATOM 5529 O O . MET A 1 677 ? -67.280 33.182 115.340 1.00 85.31 677 MET A O 1
ATOM 5533 N N . LEU A 1 678 ? -66.822 31.467 113.972 1.00 81.88 678 LEU A N 1
ATOM 5534 C CA . LEU A 1 678 ? -67.261 30.420 114.900 1.00 81.88 678 LEU A CA 1
ATOM 5535 C C . LEU A 1 678 ? -66.359 30.325 116.140 1.00 81.88 678 LEU A C 1
ATOM 5537 O O . LEU A 1 678 ? -66.875 30.202 117.250 1.00 81.88 678 LEU A O 1
ATOM 5541 N N . TYR A 1 679 ? -65.034 30.428 115.989 1.00 80.75 679 TYR A N 1
ATOM 5542 C CA . TYR A 1 679 ? -64.101 30.506 117.123 1.00 80.75 679 TYR A CA 1
ATOM 5543 C C . TYR A 1 679 ? -64.350 31.752 117.992 1.00 80.75 679 TYR A C 1
ATOM 5545 O O . TYR A 1 679 ? -64.336 31.655 119.222 1.00 80.75 679 TYR A O 1
ATOM 5553 N N . ASP A 1 680 ? -64.641 32.905 117.388 1.00 80.00 680 ASP A N 1
ATOM 5554 C CA . ASP A 1 680 ? -64.985 34.138 118.104 1.00 80.00 680 ASP A CA 1
ATOM 5555 C C . ASP A 1 680 ? -66.332 34.015 118.846 1.00 80.00 680 ASP A C 1
ATOM 5557 O O . ASP A 1 680 ? -66.458 34.472 119.983 1.00 80.00 680 ASP A O 1
ATOM 5561 N N . MET A 1 681 ? -67.323 33.326 118.270 1.00 71.88 681 MET A N 1
ATOM 5562 C CA . MET A 1 681 ? -68.603 33.028 118.932 1.00 71.88 681 MET A CA 1
ATOM 5563 C C . MET A 1 681 ? -68.447 32.032 120.095 1.00 71.88 681 MET A C 1
ATOM 5565 O O . MET A 1 681 ? -68.964 32.272 121.187 1.00 71.88 681 MET A O 1
ATOM 5569 N N . ASN A 1 682 ? -67.669 30.958 119.919 1.00 66.00 682 ASN A N 1
ATOM 5570 C CA . ASN A 1 682 ? -67.402 29.982 120.983 1.00 66.00 682 ASN A CA 1
ATOM 5571 C C . ASN A 1 682 ? -66.537 30.559 122.117 1.00 66.00 682 ASN A C 1
ATOM 5573 O O . ASN A 1 682 ? -66.733 30.218 123.283 1.00 66.00 682 ASN A O 1
ATOM 5577 N N . SER A 1 683 ? -65.595 31.456 121.811 1.00 62.44 683 SER A N 1
ATOM 5578 C CA . SER A 1 683 ? -64.787 32.137 122.833 1.00 62.44 683 SER A CA 1
ATOM 5579 C C . SER A 1 683 ? -65.566 33.216 123.595 1.00 62.44 683 SER A C 1
ATOM 5581 O O . SER A 1 683 ? -65.243 33.482 124.754 1.00 62.44 683 SER A O 1
ATOM 5583 N N . ARG A 1 684 ? -66.620 33.796 122.998 1.00 59.00 684 ARG A N 1
ATOM 5584 C CA . ARG A 1 684 ? -67.621 34.610 123.712 1.00 59.00 684 ARG A CA 1
ATOM 5585 C C . ARG A 1 684 ? -68.513 33.750 124.611 1.00 59.00 684 ARG A C 1
ATOM 5587 O O . ARG A 1 684 ? -68.758 34.147 125.743 1.00 59.00 684 ARG A O 1
ATOM 5594 N N . SER A 1 685 ? -68.903 32.551 124.171 1.00 56.84 685 SER A N 1
ATOM 5595 C CA . SER A 1 685 ? -69.659 31.600 125.003 1.00 56.84 685 SER A CA 1
ATOM 5596 C C . SER A 1 685 ? -68.853 31.064 126.196 1.00 56.84 685 SER A C 1
ATOM 5598 O O . SER A 1 685 ? -69.429 30.856 127.255 1.00 56.84 685 SER A O 1
ATOM 5600 N N . ARG A 1 686 ? -67.530 30.876 126.061 1.00 53.66 686 ARG A N 1
ATOM 5601 C CA . ARG A 1 686 ? -66.632 30.456 127.163 1.00 53.66 686 ARG A CA 1
ATOM 5602 C C . ARG A 1 686 ? -66.215 31.579 128.121 1.00 53.66 686 ARG A C 1
ATOM 5604 O O . ARG A 1 686 ? -65.630 31.287 129.151 1.00 53.66 686 ARG A O 1
ATOM 5611 N N . ARG A 1 687 ? -66.467 32.849 127.784 1.00 51.94 687 ARG A N 1
ATOM 5612 C CA . ARG A 1 687 ? -66.250 34.003 128.682 1.00 51.94 687 ARG A CA 1
ATOM 5613 C C . ARG A 1 687 ? -67.504 34.396 129.475 1.00 51.94 687 ARG A C 1
ATOM 5615 O O . ARG A 1 687 ? -67.423 35.297 130.300 1.00 51.94 687 ARG A O 1
ATOM 5622 N N . ALA A 1 688 ? -68.640 33.751 129.205 1.00 51.16 688 ALA A N 1
ATOM 5623 C CA . ALA A 1 688 ? -69.926 33.982 129.868 1.00 51.16 688 ALA A CA 1
ATOM 5624 C C . ALA A 1 688 ? -70.323 32.851 130.845 1.00 51.16 688 ALA A C 1
ATOM 5626 O O . ALA A 1 688 ? -71.463 32.804 131.301 1.00 51.16 688 ALA A O 1
ATOM 5627 N N . THR A 1 689 ? -69.381 31.966 131.169 1.00 43.69 689 THR A N 1
ATOM 5628 C CA . THR A 1 689 ? -69.419 30.997 132.276 1.00 43.69 689 THR A CA 1
ATOM 5629 C C . THR A 1 689 ? -68.194 31.232 133.129 1.00 43.69 689 THR A C 1
ATOM 5631 O O . THR A 1 689 ? -68.331 31.243 134.367 1.00 43.69 689 THR A O 1
#

Sequence (689 aa):
MTKHRRWEGSMKSLMSHMDPEKEDRLKWEKTEIENTVTRILKLTRSISNGNKEVKMRKKSEAAQLIQDFHKQYESLYSLYEDLRGEVKKKLDAGDGDDASSSSSSVSGSETFYTPEELNIRNDEKVGNSIAGGSREFETLDLEQTTILKDKLTSTSEVKKILEFEESGHVDKDLSVGDERGEVYTRQVMMKIRDLEGEVSRLKVEKGSLLLKLREMELELKSKEVSKMGSEVSRLEHMFKENEVCYQDRIGELEVHRDTMQTDKGGWPEERLSFEMDKQDQSKGSLLEQVESMKKEVVSVKTEKSVLEMKFNNELEETTRCSTDKIRGLELEIDSLNIKKGELEEQMIKMNQEMYESALEKQELNARISELQTDLTKSENELSAQENKFHIFQEDMSAQISFLTDQNKNLEGTFQALKDEKTSLGMELEALKKDKKRLENDVEKEKQATMELEDTINTLKSEGKNVQIKFNDPKSSSQLIERKMEEMAEEFRKQFEDKYRILSRRIRVAEQIHVENKECYQRTAQENKSLRERVNKTELGLRLVKDITLHADDVLTMLDSVALRFEECTGNFLNRISKASCELKFSKDWAMRKNKALKNVKDDLDCLLAQLDEKESEILLYRERVWKSENKIRELEKMVKEKDEGMVGLEEEKREAIRQLCVWIDYHRSRSDYYKKMLYDMNSRSRRAT

Organism: NCBI:txid472368